Protein AF-A2EPH0-F1 (afdb_monomer)

Secondary structure (DSSP, 8-state):
--TTHHHHHHHHHHHHHHHTS-TT-TTTT--S---HHHHHHHHHHHHTT--SSSTT--SSSHHHHHHHHHHHHH-SHHHHHHHHSSS----TT-HHHHHHHHHHHHHHHHSS-HHHHHHHHHHHSS-S---SS-SSS-SSEEEEEEEEETTEEEEEEEETTSEEEEEEE-TTS-EEEEEEEE-SEEEEETTEEEEEETTTEEEEEEESSTHHHHHHHHTTTSPPPGGGGTT---SS--HHHHHHHHHHHT-TT-HHHHHHHHH--HHHHHHHHHHHHHHHHHTT-HHHHHHHHHHHHHHH-SSGGGTT-TTSHHHHHHHHHHHTTTHHHIIIIIHHHHHHHHTT----TT-TTT--HHHHHHHHHHHHHHHHHGGGGS-HHHHHHHHHHHHHHHHHH--HHHHHHHHHHHHIIIIIHHHHH-GGGT-TT---S-HHHHHHHHHHHHHHHTT--GGGT-GGGGGGHHHIIIIIHHHHHHHHHHHT--SS---PPPPPHHHHHHHHHHHHHHHHHTHHHHHHHHHHHHTSSS----HHHHHHHHHHHHTS--TTHHHHHHHHHHHHHH--S-----------S------PPPPS--------PPPPPPPP----------------------------------------------------------------------------------PPP-----------PPP---

Nearest PDB structures (foldseek):
  1wq1-assembly1_G  TM=8.172E-01  e=2.756E-06  Homo sapiens
  3bxj-assembly2_B  TM=7.446E-01  e=8.244E-06  Rattus norvegicus

Mean predicted aligned error: 14.38 Å

Foldseek 3Di:
DDPVVVVVLCVVVVVLVVVLDDPPPVVPPPPPDPDLVNLLVQLLVVLLVDDPVCLPVPPDGSVVSLLVVLLVQCADPQLVQQLQDPLGDGDPPRVVVVSVLVSLLVSCVVHPDNLSSLVSCLFRNADLPRDPLAQQFQQFFQAWFFWDDPPWIWIWTATNQQWIWIWTQDPVRDTDTPDIAHFPDWDADLAWIWTDGPPPDIDTTHGPPSVRSVVVVVSVVPRGRHLLRLQDDGPDDDVSVLVSLLSSCVRSSNLLVLLLCQLDDLVCLQVLLVLSQQSCLQVQRSVQSLLQLLLSLVVVDPDLLCRLPLSDSSVVNLLVVQLVPCLQVLVPAVVVLLVLQLVLADQPLVPLVRHDLVSLLVSLVLSLLSVLVSLVSRDLVQLQSLQSLLLLQCSNPLDLLSSQLNLLSSCLNRPLVCCLQCVCSSPVPDDGPHSVSSVSSSVVSSCLLSLHQPCVVPVSNNVNRVCSPPPPSVSSSVSSVSSNDRPDDDRRDRHDPVSSSVSSSVNSNSCNVSSVSSVVSSCCSNPNPDGRRRSSSSSVSSVSCVSDDSPPCVVVVVVVVVVVVVCPPDPPDNDPDPDDDDDDDDDDDDDPDDDDDDDDDDDDDDDDDDDPDDDDDDDDDDDDDDDDDDDDDDDDDDDDDDDDDDDDDDDDDDDDDDDDDDDDDDDDDDDDDDDDDDDDDDDDDDDDDDDDDDDDDDDDDDDDDDDDDD

pLDDT: mean 75.09, std 26.38, range [23.61, 98.5]

InterPro domains:
  IPR001936 Ras GTPase-activating domain [PS50018] (268-456)
  IPR008936 Rho GTPase activation protein [G3DSA:1.10.506.10] (246-520)
  IPR008936 Rho GTPase activation protein [G3DSA:1.10.506.10] (326-490)
  IPR008936 Rho GTPase activation protein [SSF48350] (245-535)

Solvent-accessible surface area (backbone atoms only — not comparable to full-atom values): 43606 Å² total; per-residue (Å²): 138,69,77,80,59,55,68,60,48,54,50,54,52,47,49,53,52,55,73,70,47,76,90,78,55,94,75,67,91,67,84,81,71,85,45,76,65,51,58,50,49,51,44,45,60,54,50,72,72,53,48,91,90,55,62,84,72,62,84,84,45,73,60,44,56,49,47,55,51,52,33,71,62,47,61,57,72,38,47,54,40,26,57,74,37,80,76,46,41,70,56,79,87,49,65,68,48,58,55,49,52,53,50,53,49,50,49,54,73,67,45,94,51,46,45,59,51,43,48,47,49,35,54,61,52,62,59,94,77,68,56,88,60,29,53,58,53,54,86,50,44,52,46,56,38,54,24,42,52,90,93,46,44,30,42,45,35,31,33,63,83,44,39,34,40,33,29,42,54,43,96,88,50,49,78,43,82,75,43,76,47,61,61,74,47,74,50,77,53,101,80,32,42,34,42,33,33,71,103,81,46,69,52,68,41,25,50,70,53,67,66,48,55,55,50,61,56,49,40,75,82,42,89,44,49,57,73,79,48,40,55,71,80,70,94,59,75,62,63,72,58,49,52,39,49,52,54,34,56,67,16,79,62,39,50,51,49,50,12,49,60,74,54,46,50,82,89,52,40,52,64,53,50,50,26,54,43,39,45,26,27,54,71,70,44,48,62,52,56,50,41,46,43,53,37,49,48,55,70,72,42,88,47,82,91,57,44,48,32,73,84,36,69,52,29,51,42,48,25,59,59,43,60,78,60,39,48,64,28,34,71,76,46,50,49,54,46,50,50,58,49,27,75,63,45,86,57,38,89,89,37,78,95,71,33,53,64,70,60,52,49,53,52,49,53,50,44,52,57,51,59,51,66,44,58,81,53,53,46,51,63,55,14,44,52,33,28,51,51,38,40,46,42,34,42,70,61,63,40,67,68,61,25,54,40,40,41,27,30,41,46,36,51,32,47,51,49,50,49,68,76,44,42,44,83,72,38,79,84,61,78,74,91,28,58,68,44,38,50,55,49,47,53,54,50,46,43,52,59,61,72,47,60,39,50,82,81,40,62,89,47,38,84,50,34,63,53,40,67,77,68,38,45,70,49,49,52,50,32,53,53,57,38,32,52,67,91,57,82,60,84,78,75,66,49,58,70,69,63,30,52,54,23,45,54,51,51,49,52,48,42,22,73,41,30,72,52,25,52,52,42,33,44,46,70,74,68,41,92,62,78,74,62,41,46,57,29,45,30,54,42,33,46,48,48,72,75,43,80,52,86,56,52,62,56,50,51,45,56,48,48,55,50,55,66,73,46,80,69,64,78,80,69,82,76,78,70,97,64,82,93,79,90,87,85,87,84,82,87,82,78,94,79,89,85,79,89,82,83,87,74,84,75,81,79,82,80,79,86,74,75,93,72,79,77,74,85,80,85,83,78,88,89,91,78,89,85,85,83,88,84,90,88,84,83,88,86,85,90,87,85,85,86,88,92,88,81,89,85,82,85,86,89,84,82,86,83,87,87,84,89,82,88,82,82,91,79,91,77,90,76,92,77,92,80,81,93,75,92,74,88,82,82,87,79,88,81,78,87,81,82,82,81,84,79,83,80,82,83,79,84,80,85,80,84,85,85,88,83,136

Structure (mmCIF, N/CA/C/O backbone):
data_AF-A2EPH0-F1
#
_entry.id   AF-A2EPH0-F1
#
loop_
_atom_site.group_PDB
_atom_site.id
_atom_site.type_symbol
_atom_site.label_atom_id
_atom_site.label_alt_id
_atom_site.label_comp_id
_atom_site.label_asym_id
_atom_site.label_entity_id
_atom_site.label_seq_id
_atom_site.pdbx_PDB_ins_code
_atom_site.Cartn_x
_atom_site.Cartn_y
_atom_site.Cartn_z
_atom_site.occupancy
_atom_site.B_iso_or_equiv
_atom_site.auth_seq_id
_atom_site.auth_comp_id
_atom_site.auth_asym_id
_atom_site.auth_atom_id
_atom_site.pdbx_PDB_model_num
ATOM 1 N N . MET A 1 1 ? -16.507 28.846 -19.555 1.00 32.34 1 MET A N 1
ATOM 2 C CA . MET A 1 1 ? -16.847 28.758 -18.117 1.00 32.34 1 MET A CA 1
ATOM 3 C C . MET A 1 1 ? -17.325 30.154 -17.734 1.00 32.34 1 MET A C 1
ATOM 5 O O . MET A 1 1 ? -16.530 31.074 -17.858 1.00 32.34 1 MET A O 1
ATOM 9 N N . ASN A 1 2 ? -18.631 30.311 -17.490 1.00 27.33 2 ASN A N 1
ATOM 10 C CA . ASN A 1 2 ? -19.396 31.562 -17.653 1.00 27.33 2 ASN A CA 1
ATOM 11 C C . ASN A 1 2 ? -19.192 32.601 -16.531 1.00 27.33 2 ASN A C 1
ATOM 13 O O . ASN A 1 2 ? -18.936 32.243 -15.381 1.00 27.33 2 ASN A O 1
ATOM 17 N N . GLU A 1 3 ? -19.358 33.880 -16.890 1.00 26.89 3 GLU A N 1
ATOM 18 C CA . GLU A 1 3 ? -19.164 35.089 -16.066 1.00 26.89 3 GLU A CA 1
ATOM 19 C C . GLU A 1 3 ? -20.144 35.230 -14.882 1.00 26.89 3 GLU A C 1
ATOM 21 O O . GLU A 1 3 ? -19.848 35.945 -13.930 1.00 26.89 3 GLU A O 1
ATOM 26 N N . GLU A 1 4 ? -21.245 34.476 -14.840 1.00 27.03 4 GLU A N 1
ATOM 27 C CA . GLU A 1 4 ? -22.175 34.477 -13.694 1.00 27.03 4 GLU A CA 1
ATOM 28 C C . GLU A 1 4 ? -21.598 33.818 -12.425 1.00 27.03 4 GLU A C 1
ATOM 30 O O . GLU A 1 4 ? -22.072 34.070 -11.321 1.00 27.03 4 GLU A O 1
ATOM 35 N N . ILE A 1 5 ? -20.505 33.050 -12.536 1.00 32.22 5 ILE A N 1
ATOM 36 C CA . ILE A 1 5 ? -19.789 32.480 -11.376 1.00 32.22 5 ILE A CA 1
ATOM 37 C C . ILE A 1 5 ? -18.956 33.557 -10.643 1.00 32.22 5 ILE A C 1
ATOM 39 O O . ILE A 1 5 ? -18.567 33.368 -9.491 1.00 32.22 5 ILE A O 1
ATOM 43 N N . PHE A 1 6 ? -18.680 34.709 -11.270 1.00 28.73 6 PHE A N 1
ATOM 44 C CA . PHE A 1 6 ? -17.789 35.734 -10.709 1.00 28.73 6 PHE A CA 1
ATOM 45 C C . PHE A 1 6 ? -18.428 36.590 -9.603 1.00 28.73 6 PHE A C 1
ATOM 47 O O . PHE A 1 6 ? -17.718 37.030 -8.695 1.00 28.73 6 PHE A O 1
ATOM 54 N N . VAL A 1 7 ? -19.749 36.799 -9.637 1.00 31.70 7 VAL A N 1
ATOM 55 C CA . VAL A 1 7 ? -20.460 37.642 -8.654 1.00 31.70 7 VAL A CA 1
ATOM 56 C C . VAL A 1 7 ? -20.578 36.934 -7.295 1.00 31.70 7 VAL A C 1
ATOM 58 O O . VAL A 1 7 ? -20.391 37.557 -6.252 1.00 31.70 7 VAL A O 1
ATOM 61 N N . ASP A 1 8 ? -20.723 35.608 -7.300 1.00 42.78 8 ASP A N 1
ATOM 62 C CA . ASP A 1 8 ? -20.782 34.776 -6.086 1.00 42.78 8 ASP A CA 1
ATOM 63 C C . ASP A 1 8 ? -19.384 34.474 -5.490 1.00 42.78 8 ASP A C 1
ATOM 65 O O . ASP A 1 8 ? -19.212 34.239 -4.290 1.00 42.78 8 ASP A O 1
ATOM 69 N N . PHE A 1 9 ? -18.339 34.548 -6.326 1.00 34.91 9 PHE A N 1
ATOM 70 C CA . PHE A 1 9 ? -16.933 34.327 -5.959 1.00 34.91 9 PHE A CA 1
ATOM 71 C C . PHE A 1 9 ? -16.382 35.436 -5.059 1.00 34.91 9 PHE A C 1
ATOM 73 O O . PHE A 1 9 ? -15.667 35.167 -4.090 1.00 34.91 9 PHE A O 1
ATOM 80 N N . SER A 1 10 ? -16.731 36.690 -5.367 1.00 37.41 10 SER A N 1
ATOM 81 C CA . SER A 1 10 ? -16.413 37.823 -4.504 1.00 37.41 10 SER A CA 1
ATOM 82 C C . SER A 1 10 ? -17.124 37.685 -3.172 1.00 37.41 10 SER A C 1
ATOM 84 O O . SER A 1 10 ? -16.510 38.015 -2.171 1.00 37.41 10 SER A O 1
ATOM 86 N N . HIS A 1 11 ? -18.381 37.235 -3.135 1.00 42.72 11 HIS A N 1
ATOM 87 C CA . HIS A 1 11 ? -19.132 37.214 -1.889 1.00 42.72 11 HIS A CA 1
ATOM 88 C C . HIS A 1 11 ? -18.584 36.163 -0.933 1.00 42.72 11 HIS A C 1
ATOM 90 O O . HIS A 1 11 ? -18.262 36.525 0.182 1.00 42.72 11 HIS A O 1
ATOM 96 N N . ILE A 1 12 ? -18.345 34.922 -1.367 1.00 42.84 12 ILE A N 1
ATOM 97 C CA . ILE A 1 12 ? -17.842 33.859 -0.480 1.00 42.84 12 ILE A CA 1
ATOM 98 C C . ILE A 1 12 ? -16.386 34.088 -0.073 1.00 42.84 12 ILE A C 1
ATOM 100 O O . ILE A 1 12 ? -16.050 33.844 1.078 1.00 42.84 12 ILE A O 1
ATOM 104 N N . ILE A 1 13 ? -15.514 34.580 -0.961 1.00 45.19 13 ILE A N 1
ATOM 105 C CA . ILE A 1 13 ? -14.145 34.947 -0.562 1.00 45.19 13 ILE A CA 1
ATOM 106 C C . ILE A 1 13 ? -14.172 36.164 0.356 1.00 45.19 13 ILE A C 1
ATOM 108 O O . ILE A 1 13 ? -13.431 36.176 1.323 1.00 45.19 13 ILE A O 1
ATOM 112 N N . ARG A 1 14 ? -15.034 37.156 0.115 1.00 45.06 14 ARG A N 1
ATOM 113 C CA . ARG A 1 14 ? -15.197 38.310 1.008 1.00 45.06 14 ARG A CA 1
ATOM 114 C C . ARG A 1 14 ? -15.826 37.900 2.335 1.00 45.06 14 ARG A C 1
ATOM 116 O O . ARG A 1 14 ? -15.357 38.394 3.333 1.00 45.06 14 ARG A O 1
ATOM 123 N N . THR A 1 15 ? -16.751 36.943 2.378 1.00 48.41 15 THR A N 1
ATOM 124 C CA . THR A 1 15 ? -17.327 36.364 3.604 1.00 48.41 15 THR A CA 1
ATOM 125 C C . THR A 1 15 ? -16.292 35.527 4.347 1.00 48.41 15 THR A C 1
ATOM 127 O O . THR A 1 15 ? -16.137 35.682 5.546 1.00 48.41 15 THR A O 1
ATOM 130 N N . VAL A 1 16 ? -15.510 34.699 3.649 1.00 48.88 16 VAL A N 1
ATOM 131 C CA . VAL A 1 16 ? -14.404 33.941 4.248 1.00 48.88 16 VAL A CA 1
ATOM 132 C C . VAL A 1 16 ? -13.315 34.891 4.749 1.00 48.88 16 VAL A C 1
ATOM 134 O O . VAL A 1 16 ? -12.814 34.676 5.836 1.00 48.88 16 VAL A O 1
ATOM 137 N N . LEU A 1 17 ? -12.977 35.957 4.017 1.00 46.94 17 LEU A N 1
ATOM 138 C CA . LEU A 1 17 ? -11.980 36.956 4.422 1.00 46.94 17 LEU A CA 1
ATOM 139 C C . LEU A 1 17 ? -12.491 37.932 5.497 1.00 46.94 17 LEU A C 1
ATOM 141 O O . LEU A 1 17 ? -11.694 38.355 6.324 1.00 46.94 17 LEU A O 1
ATOM 145 N N . GLN A 1 18 ? -13.785 38.266 5.513 1.00 48.66 18 GLN A N 1
ATOM 146 C CA . GLN A 1 18 ? -14.446 39.058 6.561 1.00 48.66 18 GLN A CA 1
ATOM 147 C C . GLN A 1 18 ? -14.585 38.250 7.855 1.00 48.66 18 GLN A C 1
ATOM 149 O O . GLN A 1 18 ? -14.434 38.812 8.925 1.00 48.66 18 GLN A O 1
ATOM 154 N N . GLU A 1 19 ? -14.797 36.933 7.771 1.00 45.56 19 GLU A N 1
ATOM 155 C CA . GLU A 1 19 ? -14.783 36.033 8.935 1.00 45.56 19 GLU A CA 1
ATOM 156 C C . GLU A 1 19 ? -13.361 35.688 9.426 1.00 45.56 19 GLU A C 1
ATOM 158 O O . GLU A 1 19 ? -13.211 35.175 10.531 1.00 45.56 19 GLU A O 1
ATOM 163 N N . LEU A 1 20 ? -12.317 35.924 8.617 1.00 39.75 20 LEU A N 1
ATOM 164 C CA . LEU A 1 20 ? -10.912 35.644 8.960 1.00 39.75 20 LEU A CA 1
ATOM 165 C C . LEU A 1 20 ? -10.211 36.806 9.686 1.00 39.75 20 LEU A C 1
ATOM 167 O O . LEU A 1 20 ? -9.101 36.621 10.172 1.00 39.75 20 LEU A O 1
ATOM 171 N N . LEU A 1 21 ? -10.821 37.990 9.773 1.00 40.22 21 LEU A N 1
ATOM 172 C CA . LEU A 1 21 ? -10.234 39.158 10.433 1.00 40.22 21 LEU A CA 1
ATOM 173 C C . LEU A 1 21 ? -11.161 39.613 11.570 1.00 40.22 21 LEU A C 1
ATOM 175 O O . LEU A 1 21 ? -12.325 39.898 11.301 1.00 40.22 21 LEU A O 1
ATOM 179 N N . PRO A 1 22 ? -10.700 39.666 12.835 1.00 38.72 22 PRO A N 1
ATOM 180 C CA . PRO A 1 22 ? -11.547 40.095 13.942 1.00 38.72 22 PRO A CA 1
ATOM 181 C C . PRO A 1 22 ? -12.000 41.548 13.740 1.00 38.72 22 PRO A C 1
ATOM 183 O O . PRO A 1 22 ? -11.182 42.418 13.449 1.00 38.72 22 PRO A O 1
ATOM 186 N N . GLU A 1 23 ? -13.289 41.817 13.964 1.00 42.94 23 GLU A N 1
ATOM 187 C CA . GLU A 1 23 ? -13.934 43.139 13.824 1.00 42.94 23 GLU A CA 1
ATOM 188 C C . GLU A 1 23 ? -13.336 44.247 14.724 1.00 42.94 23 GLU A C 1
ATOM 190 O O . GLU A 1 23 ? -13.685 45.415 14.577 1.00 42.94 23 GLU A O 1
ATOM 195 N N . ASN A 1 24 ? -12.394 43.916 15.615 1.00 37.44 24 ASN A N 1
ATOM 196 C CA . ASN A 1 24 ? -11.941 44.785 16.705 1.00 37.44 24 ASN A CA 1
ATOM 197 C C . ASN A 1 24 ? -10.558 45.436 16.519 1.00 37.44 24 ASN A C 1
ATOM 199 O O . ASN A 1 24 ? -10.000 45.945 17.489 1.00 37.44 24 ASN A O 1
ATOM 203 N N . SER A 1 25 ? -9.978 45.469 15.316 1.00 39.06 25 SER A N 1
ATOM 204 C CA . SER A 1 25 ? -8.936 46.473 15.052 1.00 39.06 25 SER A CA 1
ATOM 205 C C . SER A 1 25 ? -9.631 47.799 14.737 1.00 39.06 25 SER A C 1
ATOM 207 O O . SER A 1 25 ? -10.197 47.936 13.654 1.00 39.06 25 SER A O 1
ATOM 209 N N . GLU A 1 26 ? -9.599 48.758 15.667 1.00 36.59 26 GLU A N 1
ATOM 210 C CA . GLU A 1 26 ? -10.233 50.095 15.603 1.00 36.59 26 GLU A CA 1
ATOM 211 C C . GLU A 1 26 ? -9.767 51.005 14.435 1.00 36.59 26 GLU A C 1
ATOM 213 O O . GLU A 1 26 ? -10.020 52.205 14.427 1.00 36.59 26 GLU A O 1
ATOM 218 N N . GLU A 1 27 ? -9.155 50.447 13.389 1.00 36.66 27 GLU A N 1
ATOM 219 C CA . GLU A 1 27 ? -8.895 51.105 12.100 1.00 36.66 27 GLU A CA 1
ATOM 220 C C . GLU A 1 27 ? -9.909 50.693 11.007 1.00 36.66 27 GLU A C 1
ATOM 222 O O . GLU A 1 27 ? -9.676 50.870 9.811 1.00 36.66 27 GLU A O 1
ATOM 227 N N . SER A 1 28 ? -11.069 50.143 11.379 1.00 34.38 28 SER A N 1
ATOM 228 C CA . SER A 1 28 ? -12.048 49.563 10.449 1.00 34.38 28 SER A CA 1
ATOM 229 C C . SER A 1 28 ? -13.137 50.525 9.937 1.00 34.38 28 SER A C 1
ATOM 231 O O . SER A 1 28 ? -14.251 50.094 9.644 1.00 34.38 28 SER A O 1
ATOM 233 N N . GLN A 1 29 ? -12.824 51.810 9.724 1.00 33.44 29 GLN A N 1
ATOM 234 C CA . GLN A 1 29 ? -13.660 52.689 8.877 1.00 33.44 29 GLN A CA 1
ATOM 235 C C . GLN A 1 29 ? -13.212 52.760 7.406 1.00 33.44 29 GLN A C 1
ATOM 237 O O . GLN A 1 29 ? -13.828 53.476 6.623 1.00 33.44 29 GLN A O 1
ATOM 242 N N . ASP A 1 30 ? -12.240 51.937 6.994 1.00 37.91 30 ASP A N 1
ATOM 243 C CA . ASP A 1 30 ? -11.818 51.817 5.588 1.00 37.91 30 ASP A CA 1
ATOM 244 C C . ASP A 1 30 ? -11.739 50.348 5.105 1.00 37.91 30 ASP A C 1
ATOM 246 O O . ASP A 1 30 ? -10.886 49.954 4.306 1.00 37.91 30 ASP A O 1
ATOM 250 N N . VAL A 1 31 ? -12.644 49.477 5.583 1.00 33.97 31 VAL A N 1
ATOM 251 C CA . VAL A 1 31 ? -12.692 48.046 5.193 1.00 33.97 31 VAL A CA 1
ATOM 252 C C . VAL A 1 31 ? -13.413 47.857 3.853 1.00 33.97 31 VAL A C 1
ATOM 254 O O . VAL A 1 31 ? -14.380 47.112 3.698 1.00 33.97 31 VAL A O 1
ATOM 257 N N . GLY A 1 32 ? -12.900 48.543 2.839 1.00 39.78 32 GLY A N 1
ATOM 258 C CA . GLY A 1 32 ? -13.257 48.398 1.435 1.00 39.78 32 GLY A CA 1
ATOM 259 C C . GLY A 1 32 ? -12.073 47.923 0.593 1.00 39.78 32 GLY A C 1
ATOM 260 O O . GLY A 1 32 ? -11.878 48.461 -0.487 1.00 39.78 32 GLY A O 1
ATOM 261 N N . GLY A 1 33 ? -11.241 46.968 1.049 1.00 37.53 33 GLY A N 1
ATOM 262 C CA . GLY A 1 33 ? -9.955 46.776 0.351 1.00 37.53 33 GLY A CA 1
ATOM 263 C C . GLY A 1 33 ? -9.141 45.489 0.491 1.00 37.53 33 GLY A C 1
ATOM 264 O O . GLY A 1 33 ? -8.107 45.394 -0.171 1.00 37.53 33 GLY A O 1
ATOM 265 N N . LEU A 1 34 ? -9.538 44.460 1.249 1.00 41.16 34 LEU A N 1
ATOM 266 C CA . LEU A 1 34 ? -8.813 43.177 1.193 1.00 41.16 34 LEU A CA 1
ATOM 267 C C . LEU A 1 34 ? -9.270 42.349 -0.012 1.00 41.16 34 LEU A C 1
ATOM 269 O O . LEU A 1 34 ? -10.119 41.466 0.058 1.00 41.16 34 LEU A O 1
ATOM 273 N N . THR A 1 35 ? -8.694 42.670 -1.168 1.00 57.19 35 THR A N 1
ATOM 274 C CA . THR A 1 35 ? -8.862 41.883 -2.394 1.00 57.19 35 THR A CA 1
ATOM 275 C C . THR A 1 35 ? -8.276 40.472 -2.213 1.00 57.19 35 THR A C 1
ATOM 277 O O . THR A 1 35 ? -7.328 40.282 -1.450 1.00 57.19 35 THR A O 1
ATOM 280 N N . GLN A 1 36 ? -8.755 39.477 -2.976 1.00 54.34 36 GLN A N 1
ATOM 281 C CA . GLN A 1 36 ? -8.148 38.129 -3.058 1.00 54.34 36 GLN A CA 1
ATOM 282 C C . GLN A 1 36 ? -6.618 38.182 -3.263 1.00 54.34 36 GLN A C 1
ATOM 284 O O . GLN A 1 36 ? -5.885 37.293 -2.831 1.00 54.34 36 GLN A O 1
ATOM 289 N N . SER A 1 37 ? -6.133 39.241 -3.920 1.00 60.88 37 SER A N 1
ATOM 290 C CA . SER A 1 37 ? -4.713 39.517 -4.128 1.00 60.88 37 SER A CA 1
ATOM 291 C C . SER A 1 37 ? -3.972 39.779 -2.815 1.00 60.88 37 SER A C 1
ATOM 293 O O . SER A 1 37 ? -2.874 39.264 -2.638 1.00 60.88 37 SER A O 1
ATOM 295 N N . THR A 1 38 ? -4.565 40.522 -1.880 1.00 65.38 38 THR A N 1
ATOM 296 C CA . THR A 1 38 ? -3.953 40.872 -0.591 1.00 65.38 38 THR A CA 1
ATOM 297 C C . THR A 1 38 ? -3.844 39.653 0.323 1.00 65.38 38 THR A C 1
ATOM 299 O O . THR A 1 38 ? -2.746 39.342 0.771 1.00 65.38 38 THR A O 1
ATOM 302 N N . ALA A 1 39 ? -4.924 38.887 0.504 1.00 62.69 39 ALA A N 1
ATOM 303 C CA . ALA A 1 39 ? -4.902 37.673 1.329 1.00 62.69 39 ALA A CA 1
ATOM 304 C C . ALA A 1 39 ? -3.937 36.608 0.786 1.00 62.69 39 ALA A C 1
ATOM 306 O O . ALA A 1 39 ? -3.187 35.981 1.529 1.00 62.69 39 ALA A O 1
ATOM 307 N N . MET A 1 40 ? -3.895 36.444 -0.539 1.00 68.62 40 MET A N 1
ATOM 308 C CA . MET A 1 40 ? -2.931 35.551 -1.175 1.00 68.62 40 MET A CA 1
ATOM 309 C C . MET A 1 40 ? -1.494 36.060 -1.016 1.00 68.62 40 MET A C 1
ATOM 311 O O . MET A 1 40 ? -0.616 35.252 -0.757 1.00 68.62 40 MET A O 1
ATOM 315 N N . LYS A 1 41 ? -1.230 37.370 -1.134 1.00 73.94 41 LYS A N 1
ATOM 316 C CA . LYS A 1 41 ? 0.109 37.944 -0.886 1.00 73.94 41 LYS A CA 1
ATOM 317 C C . LYS A 1 41 ? 0.573 37.706 0.546 1.00 73.94 41 LYS A C 1
ATOM 319 O O . LYS A 1 41 ? 1.735 37.382 0.754 1.00 73.94 41 LYS A O 1
ATOM 324 N N . VAL A 1 42 ? -0.334 37.849 1.502 1.00 69.94 42 VAL A N 1
ATOM 325 C CA . VAL A 1 42 ? -0.090 37.596 2.920 1.00 69.94 42 VAL A CA 1
ATOM 326 C C . VAL A 1 42 ? 0.248 36.122 3.162 1.00 69.94 42 VAL A C 1
ATOM 328 O O . VAL A 1 42 ? 1.331 35.816 3.655 1.00 69.94 42 VAL A O 1
ATOM 331 N N . CYS A 1 43 ? -0.596 35.204 2.677 1.00 68.12 43 CYS A N 1
ATOM 332 C CA . CYS A 1 43 ? -0.333 33.765 2.763 1.00 68.12 43 CYS A CA 1
ATOM 333 C C . CYS A 1 43 ? 0.974 33.375 2.060 1.00 68.12 43 CYS A C 1
ATOM 335 O O . CYS A 1 43 ? 1.715 32.548 2.570 1.00 68.12 43 CYS A O 1
ATOM 337 N N . LEU A 1 44 ? 1.282 33.967 0.900 1.00 75.81 44 LEU A N 1
ATOM 338 C CA . LEU A 1 44 ? 2.537 33.722 0.185 1.00 75.81 44 LEU A CA 1
ATOM 339 C C . LEU A 1 44 ? 3.746 34.207 0.991 1.00 75.81 44 LEU A C 1
ATOM 341 O O . LEU A 1 44 ? 4.723 33.475 1.096 1.00 75.81 44 LEU A O 1
ATOM 345 N N . LYS A 1 45 ? 3.666 35.397 1.598 1.00 79.19 45 LYS A N 1
ATOM 346 C CA . LYS A 1 45 ? 4.738 35.969 2.424 1.00 79.19 45 LYS A CA 1
ATOM 347 C C . LYS A 1 45 ? 5.026 35.120 3.659 1.00 79.19 45 LYS A C 1
ATOM 349 O O . LYS A 1 45 ? 6.181 34.994 4.055 1.00 79.19 45 LYS A O 1
ATOM 354 N N . ASP A 1 46 ? 3.996 34.556 4.278 1.00 74.19 46 ASP A N 1
ATOM 355 C CA . ASP A 1 46 ? 4.181 33.625 5.389 1.00 74.19 46 ASP A CA 1
ATOM 356 C C . ASP A 1 46 ? 4.690 32.271 4.911 1.00 74.19 46 ASP A C 1
ATOM 358 O O . ASP A 1 46 ? 5.616 31.731 5.511 1.00 74.19 46 ASP A O 1
ATOM 362 N N . PHE A 1 47 ? 4.175 31.771 3.787 1.00 73.75 47 PHE A N 1
ATOM 363 C CA . PHE A 1 47 ? 4.623 30.510 3.208 1.00 73.75 47 PHE A CA 1
ATOM 364 C C . PHE A 1 47 ? 6.100 30.539 2.797 1.00 73.75 47 PHE A C 1
ATOM 366 O O . PHE A 1 47 ? 6.806 29.548 2.949 1.00 73.75 47 PHE A O 1
ATOM 373 N N . GLU A 1 48 ? 6.603 31.681 2.333 1.00 77.69 48 GLU A N 1
ATOM 374 C CA . GLU A 1 48 ? 8.022 31.879 2.012 1.00 77.69 48 GLU A CA 1
ATOM 375 C C . GLU A 1 48 ? 8.953 31.736 3.226 1.00 77.69 48 GLU A C 1
ATOM 377 O O . GLU A 1 48 ? 10.144 31.481 3.050 1.00 77.69 48 GLU A O 1
ATOM 382 N N . LYS A 1 49 ? 8.430 31.861 4.453 1.00 76.56 49 LYS A N 1
ATOM 383 C CA . LYS A 1 49 ? 9.186 31.642 5.698 1.00 76.56 49 LYS A CA 1
ATOM 384 C C . LYS A 1 49 ? 9.167 30.175 6.147 1.00 76.56 49 LYS A C 1
ATOM 386 O O . LYS A 1 49 ? 9.928 29.803 7.043 1.00 76.56 49 LYS A O 1
ATOM 391 N N . ILE A 1 50 ? 8.299 29.357 5.550 1.00 71.38 50 ILE A N 1
ATOM 392 C CA . ILE A 1 50 ? 8.151 27.937 5.860 1.00 71.38 50 ILE A CA 1
ATOM 393 C C . ILE A 1 50 ? 9.210 27.147 5.093 1.00 71.38 50 ILE A C 1
ATOM 395 O O . ILE A 1 50 ? 9.300 27.204 3.866 1.00 71.38 50 ILE A O 1
ATOM 399 N N . ASN A 1 51 ? 9.987 26.354 5.816 1.00 69.62 51 ASN A N 1
ATOM 400 C CA . ASN A 1 51 ? 10.824 25.300 5.267 1.00 69.62 51 ASN A CA 1
ATOM 401 C C . ASN A 1 51 ? 10.312 23.931 5.749 1.00 69.62 51 ASN A C 1
ATOM 403 O O . ASN A 1 51 ? 9.359 23.838 6.520 1.00 69.62 51 ASN A O 1
ATOM 407 N N . CYS A 1 52 ? 10.909 22.844 5.260 1.00 63.47 52 CYS A N 1
ATOM 408 C CA . CYS A 1 52 ? 10.463 21.500 5.633 1.00 63.47 52 CYS A CA 1
ATOM 409 C C . CYS A 1 52 ? 10.694 21.177 7.122 1.00 63.47 52 CYS A C 1
ATOM 411 O O . CYS A 1 52 ? 10.013 20.300 7.650 1.00 63.47 52 CYS A O 1
ATOM 413 N N . ASP A 1 53 ? 11.619 21.876 7.785 1.00 66.75 53 ASP A N 1
ATOM 414 C CA . ASP A 1 53 ? 12.044 21.596 9.159 1.00 66.75 53 ASP A CA 1
ATOM 415 C C . ASP A 1 53 ? 11.167 22.309 10.201 1.00 66.75 53 ASP A C 1
ATOM 417 O O . ASP A 1 53 ? 10.934 21.758 11.271 1.00 66.75 53 ASP A O 1
ATOM 421 N N . ASN A 1 54 ? 10.627 23.490 9.876 1.00 69.62 54 ASN A N 1
ATOM 422 C CA . ASN A 1 54 ? 9.754 24.298 10.744 1.00 69.62 54 ASN A CA 1
ATOM 423 C C . ASN A 1 54 ? 8.279 24.286 10.301 1.00 69.62 54 ASN A C 1
ATOM 425 O O . ASN A 1 54 ? 7.467 25.098 10.746 1.00 69.62 54 ASN A O 1
ATOM 429 N N . MET A 1 55 ? 7.929 23.364 9.399 1.00 68.00 55 MET A N 1
ATOM 430 C CA . MET A 1 55 ? 6.634 23.308 8.722 1.00 68.00 55 MET A CA 1
ATOM 431 C C . MET A 1 55 ? 5.444 23.240 9.692 1.00 68.00 55 MET A C 1
ATOM 433 O O . MET A 1 55 ? 4.354 23.703 9.354 1.00 68.00 55 MET A O 1
ATOM 437 N N . PHE A 1 56 ? 5.668 22.682 10.887 1.00 66.50 56 PHE A N 1
ATOM 438 C CA . PHE A 1 56 ? 4.675 22.430 11.937 1.00 66.50 56 PHE A CA 1
ATOM 439 C C . PHE A 1 56 ? 4.669 23.478 13.062 1.00 66.50 56 PHE A C 1
ATOM 441 O O . PHE A 1 56 ? 3.750 23.456 13.875 1.00 66.50 56 PHE A O 1
ATOM 448 N N . ASP A 1 57 ? 5.615 24.421 13.079 1.00 68.94 57 ASP A N 1
ATOM 449 C CA . ASP A 1 57 ? 5.847 25.336 14.215 1.00 68.94 57 ASP A CA 1
ATOM 450 C C . ASP A 1 57 ? 5.104 26.679 14.084 1.00 68.94 57 ASP A C 1
ATOM 452 O O . ASP A 1 57 ? 5.404 27.672 14.746 1.00 68.94 57 ASP A O 1
ATOM 456 N N . ILE A 1 58 ? 4.121 26.739 13.189 1.00 64.88 58 ILE A N 1
ATOM 457 C CA . ILE A 1 58 ? 3.414 27.969 12.840 1.00 64.88 58 ILE A CA 1
ATOM 458 C C . ILE A 1 58 ? 2.227 28.153 13.791 1.00 64.88 58 ILE A C 1
ATOM 460 O O . ILE A 1 58 ? 1.069 27.967 13.416 1.00 64.88 58 ILE A O 1
ATOM 464 N N . GLU A 1 59 ? 2.517 28.482 15.047 1.00 57.03 59 GLU A N 1
ATOM 465 C CA . GLU A 1 59 ? 1.494 28.554 16.098 1.00 57.03 59 GLU A CA 1
ATOM 466 C C . GLU A 1 59 ? 0.660 29.852 16.062 1.00 57.03 59 GLU A C 1
ATOM 468 O O . GLU A 1 59 ? -0.425 29.882 16.636 1.00 57.03 59 GLU A O 1
ATOM 473 N N . GLN A 1 60 ? 1.096 30.912 15.358 1.00 56.59 60 GLN A N 1
ATOM 474 C CA . GLN A 1 60 ? 0.402 32.217 15.336 1.00 56.59 60 GLN A CA 1
ATOM 475 C C . GLN A 1 60 ? 0.513 32.974 13.997 1.00 56.59 60 GLN A C 1
ATOM 477 O O . GLN A 1 60 ? 0.991 34.105 13.954 1.00 56.59 60 GLN A O 1
ATOM 482 N N . SER A 1 61 ? 0.088 32.377 12.881 1.00 67.56 61 SER A N 1
ATOM 483 C CA . SER A 1 61 ? 0.052 33.092 11.593 1.00 67.56 61 SER A CA 1
ATOM 484 C C . SER A 1 61 ? -1.297 32.997 10.887 1.00 67.56 61 SER A C 1
ATOM 486 O O . SER A 1 61 ? -2.095 32.091 11.139 1.00 67.56 61 SER A O 1
ATOM 488 N N . GLU A 1 62 ? -1.523 33.894 9.931 1.00 72.25 62 GLU A N 1
ATOM 489 C CA . GLU A 1 62 ? -2.679 33.877 9.024 1.00 72.25 62 GLU A CA 1
ATOM 490 C C . GLU A 1 62 ? -2.756 32.552 8.236 1.00 72.25 62 GLU A C 1
ATOM 492 O O . GLU A 1 62 ? -3.833 32.098 7.847 1.00 72.25 62 GLU A O 1
ATOM 497 N N . THR A 1 63 ? -1.623 31.855 8.089 1.00 71.44 63 THR A N 1
ATOM 498 C CA . THR A 1 63 ? -1.539 30.515 7.489 1.00 71.44 63 THR A CA 1
ATOM 499 C C . THR A 1 63 ? -2.217 29.443 8.354 1.00 71.44 63 THR A C 1
ATOM 501 O O . THR A 1 63 ? -2.814 28.508 7.815 1.00 71.44 63 THR A O 1
ATOM 504 N N . ARG A 1 64 ? -2.189 29.582 9.688 1.00 76.56 64 ARG A N 1
ATOM 505 C CA . ARG A 1 64 ? -2.892 28.681 10.618 1.00 76.56 64 ARG A CA 1
ATOM 506 C C . ARG A 1 64 ? -4.404 28.902 10.580 1.00 76.56 64 ARG A C 1
ATOM 508 O O . ARG A 1 64 ? -5.150 27.931 10.506 1.00 76.56 64 ARG A O 1
ATOM 515 N N . GLN A 1 65 ? -4.849 30.157 10.547 1.00 75.94 65 GLN A N 1
ATOM 516 C CA . GLN A 1 65 ? -6.274 30.489 10.412 1.00 75.94 65 GLN A CA 1
ATOM 517 C C . GLN A 1 65 ? -6.841 30.005 9.072 1.00 75.94 65 GLN A C 1
ATOM 519 O O . GLN A 1 65 ? -7.919 29.409 9.021 1.00 75.94 65 GLN A O 1
ATOM 524 N N . LEU A 1 66 ? -6.079 30.186 7.985 1.00 74.69 66 LEU A N 1
ATOM 525 C CA . LEU A 1 66 ? -6.413 29.613 6.685 1.00 74.69 66 LEU A CA 1
ATOM 526 C C . LEU A 1 66 ? -6.584 28.095 6.800 1.00 74.69 66 LEU A C 1
ATOM 528 O O . LEU A 1 66 ? -7.603 27.575 6.355 1.00 74.69 66 LEU A O 1
ATOM 532 N N . LEU A 1 67 ? -5.622 27.395 7.405 1.00 79.94 67 LEU A N 1
ATOM 533 C CA . LEU A 1 67 ? -5.667 25.945 7.580 1.00 79.94 67 LEU A CA 1
ATOM 534 C C . LEU A 1 67 ? -6.914 25.482 8.346 1.00 79.94 67 LEU A C 1
ATOM 536 O O . LEU A 1 67 ? -7.592 24.563 7.892 1.00 79.94 67 LEU A O 1
ATOM 540 N N . GLU A 1 68 ? -7.240 26.121 9.467 1.00 81.62 68 GLU A N 1
ATOM 541 C CA . GLU A 1 68 ? -8.425 25.792 10.272 1.00 81.62 68 GLU A CA 1
ATOM 542 C C . GLU A 1 68 ? -9.717 26.007 9.480 1.00 81.62 68 GLU A C 1
ATOM 544 O O . GLU A 1 68 ? -10.631 25.176 9.508 1.00 81.62 68 GLU A O 1
ATOM 549 N N . LYS A 1 69 ? -9.774 27.069 8.671 1.00 76.50 69 LYS A N 1
ATOM 550 C CA . LYS A 1 69 ? -10.911 27.300 7.780 1.00 76.50 69 LYS A CA 1
ATOM 551 C C . LYS A 1 69 ? -10.985 26.250 6.676 1.00 76.50 69 LYS A C 1
ATOM 553 O O . LYS A 1 69 ? -12.068 25.733 6.402 1.00 76.50 69 LYS A O 1
ATOM 558 N N . VAL A 1 70 ? -9.854 25.900 6.066 1.00 80.31 70 VAL A N 1
ATOM 559 C CA . VAL A 1 70 ? -9.771 24.839 5.055 1.00 80.31 70 VAL A CA 1
ATOM 560 C C . VAL A 1 70 ? -10.279 23.517 5.640 1.00 80.31 70 VAL A C 1
ATOM 562 O O . VAL A 1 70 ? -11.127 22.866 5.029 1.00 80.31 70 VAL A O 1
ATOM 565 N N . GLN A 1 71 ? -9.834 23.166 6.847 1.00 85.19 71 GLN A N 1
ATOM 566 C CA . GLN A 1 71 ? -10.305 22.003 7.596 1.00 85.19 71 GLN A CA 1
ATOM 567 C C . GLN A 1 71 ? -11.821 22.050 7.798 1.00 85.19 71 GLN A C 1
ATOM 569 O O . GLN A 1 71 ? -12.508 21.104 7.421 1.00 85.19 71 GLN A O 1
ATOM 574 N N . SER A 1 72 ? -12.369 23.172 8.274 1.00 83.19 72 SER A N 1
ATOM 575 C CA . SER A 1 72 ? -13.818 23.318 8.492 1.00 83.19 72 SER A CA 1
ATOM 576 C C . SER A 1 72 ? -14.664 23.111 7.226 1.00 83.19 72 SER A C 1
ATOM 578 O O . SER A 1 72 ? -15.807 22.670 7.309 1.00 83.19 72 SER A O 1
ATOM 580 N N . VAL A 1 73 ? -14.107 23.405 6.044 1.00 82.19 73 VAL A N 1
ATOM 581 C CA . VAL A 1 73 ? -14.791 23.265 4.749 1.00 82.19 73 VAL A CA 1
ATOM 582 C C . VAL A 1 73 ? -14.669 21.847 4.182 1.00 82.19 73 VAL A C 1
ATOM 584 O O . VAL A 1 73 ? -15.564 21.408 3.456 1.00 82.19 73 VAL A O 1
ATOM 587 N N . LEU A 1 74 ? -13.575 21.140 4.480 1.00 80.00 74 LEU A N 1
ATOM 588 C CA . LEU A 1 74 ? -13.296 19.819 3.915 1.00 80.00 74 LEU A CA 1
ATOM 589 C C . LEU A 1 74 ? -13.953 18.664 4.676 1.00 80.00 74 LEU A C 1
ATOM 591 O O . LEU A 1 74 ? -14.209 17.647 4.039 1.00 80.00 74 LEU A O 1
ATOM 595 N N . LEU A 1 75 ? -14.237 18.798 5.975 1.00 77.12 75 LEU A N 1
ATOM 596 C CA . LEU A 1 75 ? -14.766 17.715 6.822 1.00 77.12 75 LEU A CA 1
ATOM 597 C C . LEU A 1 75 ? -16.128 17.154 6.351 1.00 77.12 75 LEU A C 1
ATOM 599 O O . LEU A 1 75 ? -16.952 17.859 5.767 1.00 77.12 75 LEU A O 1
ATOM 603 N N . GLY A 1 76 ? -16.360 15.860 6.616 1.00 77.31 76 GLY A N 1
ATOM 604 C CA . GLY A 1 76 ? -17.621 15.156 6.336 1.00 77.31 76 GLY A CA 1
ATOM 605 C C . GLY A 1 76 ? -17.616 14.284 5.068 1.00 77.31 76 GLY A C 1
ATOM 606 O O . GLY A 1 76 ? -16.611 13.656 4.727 1.00 77.31 76 GLY A O 1
ATOM 607 N N . GLU A 1 77 ? -18.757 14.225 4.362 1.00 78.44 77 GLU A N 1
ATOM 608 C CA . GLU A 1 77 ? -18.973 13.350 3.187 1.00 78.44 77 GLU A CA 1
ATOM 609 C C . GLU A 1 77 ? -17.907 13.527 2.091 1.00 78.44 77 GLU A C 1
ATOM 611 O O . GLU A 1 77 ? -17.498 12.558 1.451 1.00 78.44 77 GLU A O 1
ATOM 616 N N . SER A 1 78 ? -17.422 14.756 1.899 1.00 79.62 78 SER A N 1
ATOM 617 C CA . SER A 1 78 ? -16.444 15.103 0.861 1.00 79.62 78 SER A CA 1
ATOM 618 C C . SER A 1 78 ? -15.099 14.395 1.033 1.00 79.62 78 SER A C 1
ATOM 620 O O . SER A 1 78 ? -14.439 14.089 0.039 1.00 79.62 78 SER A O 1
ATOM 622 N N . ILE A 1 79 ? -14.689 14.107 2.273 1.00 84.31 79 ILE A N 1
ATOM 623 C CA . ILE A 1 79 ? -13.441 13.374 2.533 1.00 84.31 79 ILE A CA 1
ATOM 624 C C . ILE A 1 79 ? -13.623 11.893 2.217 1.00 84.31 79 ILE A C 1
ATOM 626 O O . ILE A 1 79 ? -12.751 11.274 1.612 1.00 84.31 79 ILE A O 1
ATOM 630 N N . THR A 1 80 ? -14.788 11.334 2.548 1.00 87.75 80 THR A N 1
ATOM 631 C CA . THR A 1 80 ? -15.087 9.931 2.238 1.00 87.75 80 THR A CA 1
ATOM 632 C C . THR A 1 80 ? -15.024 9.688 0.731 1.00 87.75 80 THR A C 1
ATOM 634 O O . THR A 1 80 ? -14.376 8.734 0.304 1.00 87.75 80 THR A O 1
ATOM 637 N N . THR A 1 81 ? -15.594 10.580 -0.091 1.00 88.75 81 THR A N 1
ATOM 638 C CA . THR A 1 81 ? -15.494 10.473 -1.560 1.00 88.75 81 THR A CA 1
ATOM 639 C C . THR A 1 81 ? -14.059 10.576 -2.076 1.00 88.75 81 THR A C 1
ATOM 641 O O . THR A 1 81 ? -13.740 9.982 -3.100 1.00 88.75 81 THR A O 1
ATOM 644 N N . LEU A 1 82 ? -13.186 11.294 -1.365 1.00 89.38 82 LEU A N 1
ATOM 645 C CA . LEU A 1 82 ? -11.791 11.467 -1.761 1.00 89.38 82 LEU A CA 1
ATOM 646 C C . LEU A 1 82 ? -10.943 10.211 -1.515 1.00 89.38 82 LEU A C 1
ATOM 648 O O . LEU A 1 82 ? -10.002 9.957 -2.262 1.00 89.38 82 LEU A O 1
ATOM 652 N N . VAL A 1 83 ? -11.263 9.436 -0.476 1.00 90.19 83 VAL A N 1
ATOM 653 C CA . VAL A 1 83 ? -10.563 8.176 -0.157 1.00 90.19 83 VAL A CA 1
ATOM 654 C C . VAL A 1 83 ? -11.140 6.986 -0.915 1.00 90.19 83 VAL A C 1
ATOM 656 O O . VAL A 1 83 ? -10.410 6.073 -1.273 1.00 90.19 83 VAL A O 1
ATOM 659 N N . THR A 1 84 ? -12.450 6.977 -1.155 1.00 90.12 84 THR A N 1
ATOM 660 C CA . THR A 1 84 ? -13.142 5.798 -1.706 1.00 90.12 84 THR A CA 1
ATOM 661 C C . THR A 1 84 ? -13.195 5.753 -3.230 1.00 90.12 84 THR A C 1
ATOM 663 O O . THR A 1 84 ? -13.519 4.706 -3.782 1.00 90.12 84 THR A O 1
ATOM 666 N N . ASN A 1 85 ? -12.868 6.852 -3.918 1.00 90.44 85 ASN A N 1
ATOM 667 C CA . ASN A 1 85 ? -12.902 6.923 -5.377 1.00 90.44 85 ASN A CA 1
ATOM 668 C C . ASN A 1 85 ? -11.502 7.101 -5.962 1.00 90.44 85 ASN A C 1
ATOM 670 O O . ASN A 1 85 ? -10.688 7.854 -5.425 1.00 90.44 85 ASN A O 1
ATOM 674 N N . TRP A 1 86 ? -11.262 6.482 -7.116 1.00 89.75 86 TRP A N 1
ATOM 675 C CA . TRP A 1 86 ? -10.116 6.784 -7.967 1.00 89.75 86 TRP A CA 1
ATOM 676 C C . TRP A 1 86 ? -10.559 7.157 -9.386 1.00 89.75 86 TRP A C 1
ATOM 678 O O . TRP A 1 86 ? -11.400 6.456 -9.938 1.00 89.75 86 TRP A O 1
ATOM 688 N N . PRO A 1 87 ? -9.986 8.188 -10.030 1.00 89.12 87 PRO A N 1
ATOM 689 C CA . PRO A 1 87 ? -9.104 9.186 -9.428 1.00 89.12 87 PRO A CA 1
ATOM 690 C C . PRO A 1 87 ? -9.789 9.879 -8.237 1.00 89.12 87 PRO A C 1
ATOM 692 O O . PRO A 1 87 ? -11.022 9.876 -8.165 1.00 89.12 87 PRO A O 1
ATOM 695 N N . PRO A 1 88 ? -9.025 10.452 -7.290 1.00 89.94 88 PRO A N 1
ATOM 696 C CA . PRO A 1 88 ? -9.610 11.133 -6.146 1.00 89.94 88 PRO A CA 1
ATOM 697 C C . PRO A 1 88 ? -10.588 12.213 -6.610 1.00 89.94 88 PRO A C 1
ATOM 699 O O . PRO A 1 88 ? -10.249 13.054 -7.444 1.00 89.94 88 PRO A O 1
ATOM 702 N N . THR A 1 89 ? -11.810 12.192 -6.083 1.00 87.94 89 THR A N 1
ATOM 703 C CA . THR A 1 89 ? -12.856 13.164 -6.427 1.00 87.94 89 THR A CA 1
ATOM 704 C C . THR A 1 89 ? -13.409 13.832 -5.181 1.00 87.94 89 THR A C 1
ATOM 706 O O . THR A 1 89 ? -13.408 13.273 -4.086 1.00 87.94 89 THR A O 1
ATOM 709 N N . ILE A 1 90 ? -13.900 15.056 -5.356 1.00 83.12 90 ILE A N 1
ATOM 710 C CA . ILE A 1 90 ? -14.589 15.797 -4.305 1.00 83.12 90 ILE A CA 1
ATOM 711 C C . ILE A 1 90 ? -16.052 15.949 -4.694 1.00 83.12 90 ILE A C 1
ATOM 713 O O . ILE A 1 90 ? -16.371 16.334 -5.822 1.00 83.12 90 ILE A O 1
ATOM 717 N N . SER A 1 91 ? -16.932 15.676 -3.733 1.00 82.56 91 SER A N 1
ATOM 718 C CA . SER A 1 91 ? -18.372 15.877 -3.865 1.00 82.56 91 SER A CA 1
ATOM 719 C C . SER A 1 91 ? -18.713 17.301 -4.320 1.00 82.56 91 SER A C 1
ATOM 721 O O . SER A 1 91 ? -18.300 18.294 -3.718 1.00 82.56 91 SER A O 1
ATOM 723 N N . SER A 1 92 ? -19.524 17.412 -5.373 1.00 78.44 92 SER A N 1
ATOM 724 C CA . SER A 1 92 ? -19.991 18.697 -5.904 1.00 78.44 92 SER A CA 1
ATOM 725 C C . SER A 1 92 ? -21.033 19.383 -5.015 1.00 78.44 92 SER A C 1
ATOM 727 O O . SER A 1 92 ? -21.342 20.548 -5.270 1.00 78.44 92 SER A O 1
ATOM 729 N N . LYS A 1 93 ? -21.542 18.688 -3.984 1.00 82.31 93 LYS A N 1
ATOM 730 C CA . LYS A 1 93 ? -22.580 19.183 -3.068 1.00 82.31 93 LYS A CA 1
ATOM 731 C C . LYS A 1 93 ? -22.143 20.434 -2.300 1.00 82.31 93 LYS A C 1
ATOM 733 O O . LYS A 1 93 ? -22.971 21.289 -2.016 1.00 82.31 93 LYS A O 1
ATOM 738 N N . ASN A 1 94 ? -20.852 20.564 -1.983 1.00 80.69 94 ASN A N 1
ATOM 739 C CA . ASN A 1 94 ? -20.323 21.721 -1.262 1.00 80.69 94 ASN A CA 1
ATOM 740 C C . ASN A 1 94 ? -19.594 22.678 -2.221 1.00 80.69 94 ASN A C 1
ATOM 742 O O . ASN A 1 94 ? -18.428 22.475 -2.574 1.00 80.69 94 ASN A O 1
ATOM 746 N N . SER A 1 95 ? -20.277 23.754 -2.628 1.00 80.81 95 SER A N 1
ATOM 747 C CA . SER A 1 95 ? -19.723 24.782 -3.522 1.00 80.81 95 SER A CA 1
ATOM 748 C C . SER A 1 95 ? -18.478 25.468 -2.947 1.00 80.81 95 SER A C 1
ATOM 750 O O . SER A 1 95 ? -17.569 25.803 -3.711 1.00 80.81 95 SER A O 1
ATOM 752 N N . LYS A 1 96 ? -18.366 25.591 -1.614 1.00 83.69 96 LYS A N 1
ATOM 753 C CA . LYS A 1 96 ? -17.202 26.195 -0.939 1.00 83.69 96 LYS A CA 1
ATOM 754 C C . LYS A 1 96 ? -15.912 25.426 -1.221 1.00 83.69 96 LYS A C 1
ATOM 756 O O . LYS A 1 96 ? -14.864 26.050 -1.386 1.00 83.69 96 LYS A O 1
ATOM 761 N N . ILE A 1 97 ? -15.978 24.097 -1.358 1.00 82.56 97 ILE A N 1
ATOM 762 C CA . ILE A 1 97 ? -14.783 23.286 -1.634 1.00 82.56 97 ILE A CA 1
ATOM 763 C C . ILE A 1 97 ? -14.214 23.602 -3.020 1.00 82.56 97 ILE A C 1
ATOM 765 O O . ILE A 1 97 ? -12.999 23.689 -3.176 1.00 82.56 97 ILE A O 1
ATOM 769 N N . LYS A 1 98 ? -15.059 23.852 -4.027 1.00 80.44 98 LYS A N 1
ATOM 770 C CA . LYS A 1 98 ? -14.580 24.228 -5.369 1.00 80.44 98 LYS A CA 1
ATOM 771 C C . LYS A 1 98 ? -13.761 25.518 -5.319 1.00 80.44 98 LYS A C 1
ATOM 773 O O . LYS A 1 98 ? -12.677 25.581 -5.896 1.00 80.44 98 LYS A O 1
ATOM 778 N N . TYR A 1 99 ? -14.248 26.526 -4.598 1.00 80.75 99 TYR A N 1
ATOM 779 C CA . TYR A 1 99 ? -13.548 27.803 -4.442 1.00 80.75 99 TYR A CA 1
ATOM 780 C C . TYR A 1 99 ? -12.240 27.655 -3.672 1.00 80.75 99 TYR A C 1
ATOM 782 O O . TYR A 1 99 ? -11.217 28.208 -4.079 1.00 80.75 99 TYR A O 1
ATOM 790 N N . LEU A 1 100 ? -12.255 26.847 -2.615 1.00 82.75 100 LEU A N 1
ATOM 791 C CA . LEU A 1 100 ? -11.066 26.487 -1.858 1.00 82.75 100 LEU A CA 1
ATOM 792 C C . LEU A 1 100 ? -10.011 25.804 -2.745 1.00 82.75 100 LEU A C 1
ATOM 794 O O . LEU A 1 100 ? -8.859 26.227 -2.753 1.00 82.75 100 LEU A O 1
ATOM 798 N N . LEU A 1 101 ? -10.389 24.799 -3.537 1.00 82.00 101 LEU A N 1
ATOM 799 C CA . LEU A 1 101 ? -9.467 24.130 -4.462 1.00 82.00 101 LEU A CA 1
ATOM 800 C C . LEU A 1 101 ? -8.879 25.109 -5.479 1.00 82.00 101 LEU A C 1
ATOM 802 O O . LEU A 1 101 ? -7.682 25.058 -5.744 1.00 82.00 101 LEU A O 1
ATOM 806 N N . VAL A 1 102 ? -9.686 26.028 -6.022 1.00 82.19 102 VAL A N 1
ATOM 807 C CA . VAL A 1 102 ? -9.202 27.078 -6.934 1.00 82.19 102 VAL A CA 1
ATOM 808 C C . VAL A 1 102 ? -8.215 28.006 -6.230 1.00 82.19 102 VAL A C 1
ATOM 810 O O . VAL A 1 102 ? -7.206 28.380 -6.827 1.00 82.19 102 VAL A O 1
ATOM 813 N N . PHE A 1 103 ? -8.473 28.376 -4.975 1.00 83.25 103 PHE A N 1
ATOM 814 C CA . PHE A 1 103 ? -7.554 29.182 -4.178 1.00 83.25 103 PHE A CA 1
ATOM 815 C C . PHE A 1 103 ? -6.227 28.449 -3.950 1.00 83.25 103 PHE A C 1
ATOM 817 O O . PHE A 1 103 ? -5.183 28.969 -4.340 1.00 83.25 103 PHE A O 1
ATOM 824 N N . LEU A 1 104 ? -6.259 27.218 -3.433 1.00 84.94 104 LEU A N 1
ATOM 825 C CA . LEU A 1 104 ? -5.060 26.399 -3.213 1.00 84.94 104 LEU A CA 1
ATOM 826 C C . LEU A 1 104 ? -4.294 26.171 -4.522 1.00 84.94 104 LEU A C 1
ATOM 828 O O . LEU A 1 104 ? -3.070 26.290 -4.557 1.00 84.94 104 LEU A O 1
ATOM 832 N N . ALA A 1 105 ? -5.012 25.941 -5.624 1.00 83.88 105 ALA A N 1
ATOM 833 C CA . ALA A 1 105 ? -4.427 25.793 -6.949 1.00 83.88 105 ALA A CA 1
ATOM 834 C C . ALA A 1 105 ? -3.875 27.105 -7.536 1.00 83.88 105 ALA A C 1
ATOM 836 O O . ALA A 1 105 ? -3.055 27.084 -8.449 1.00 83.88 105 ALA A O 1
ATOM 837 N N . ARG A 1 106 ? -4.289 28.279 -7.063 1.00 83.00 106 ARG A N 1
ATOM 838 C CA . ARG A 1 106 ? -3.645 29.549 -7.435 1.00 83.00 106 ARG A CA 1
ATOM 839 C C . ARG A 1 106 ? -2.416 29.803 -6.575 1.00 83.00 106 ARG A C 1
ATOM 841 O O . ARG A 1 106 ? -1.397 30.230 -7.113 1.00 83.00 106 ARG A O 1
ATOM 848 N N . THR A 1 107 ? -2.489 29.491 -5.285 1.00 82.81 107 THR A N 1
ATOM 849 C CA . THR A 1 107 ? -1.369 29.628 -4.350 1.00 82.81 107 THR A CA 1
ATOM 850 C C . THR A 1 107 ? -0.211 28.728 -4.760 1.00 82.81 107 THR A C 1
ATOM 852 O O . THR A 1 107 ? 0.892 29.227 -4.968 1.00 82.81 107 THR A O 1
ATOM 855 N N . LEU A 1 108 ? -0.464 27.446 -5.038 1.00 83.69 108 LEU A N 1
ATOM 856 C CA . LEU A 1 108 ? 0.569 26.516 -5.503 1.00 83.69 108 LEU A CA 1
ATOM 857 C C . LEU A 1 108 ? 1.211 26.947 -6.848 1.00 83.69 108 LEU A C 1
ATOM 859 O O . LEU A 1 108 ? 2.348 26.573 -7.115 1.00 83.69 108 LEU A O 1
ATOM 863 N N . LYS A 1 109 ? 0.554 27.784 -7.679 1.00 82.94 109 LYS A N 1
ATOM 864 C CA . LYS A 1 109 ? 1.167 28.349 -8.912 1.00 82.94 109 LYS A CA 1
ATOM 865 C C . LYS A 1 109 ? 2.113 29.512 -8.629 1.00 82.94 109 LYS A C 1
ATOM 867 O O . LYS A 1 109 ? 2.910 29.855 -9.496 1.00 82.94 109 LYS A O 1
ATOM 872 N N . LYS A 1 110 ? 1.962 30.162 -7.476 1.00 84.12 110 LYS A N 1
ATOM 873 C CA . LYS A 1 110 ? 2.641 31.416 -7.134 1.00 84.12 110 LYS A CA 1
ATOM 874 C C . LYS A 1 110 ? 3.718 31.259 -6.068 1.00 84.12 110 LYS A C 1
ATOM 876 O O . LYS A 1 110 ? 4.590 32.114 -5.998 1.00 84.12 110 LYS A O 1
ATOM 881 N N . VAL A 1 111 ? 3.664 30.202 -5.259 1.00 84.69 111 VAL A N 1
ATOM 882 C CA . VAL A 1 111 ? 4.715 29.890 -4.281 1.00 84.69 111 VAL A CA 1
ATOM 883 C C . VAL A 1 111 ? 6.057 29.644 -4.968 1.00 84.69 111 VAL A C 1
ATOM 885 O O . VAL A 1 111 ? 6.128 29.019 -6.028 1.00 84.69 111 VAL A O 1
ATOM 888 N N . SER A 1 112 ? 7.132 30.091 -4.322 1.00 85.69 112 SER A N 1
ATOM 889 C CA . SER A 1 112 ? 8.511 29.886 -4.776 1.00 85.69 112 SER A CA 1
ATOM 890 C C . SER A 1 112 ? 8.921 28.407 -4.772 1.00 85.69 112 SER A C 1
ATOM 892 O O . SER A 1 112 ? 9.625 27.959 -5.677 1.00 85.69 112 SER A O 1
ATOM 894 N N . SER A 1 113 ? 8.434 27.633 -3.793 1.00 84.62 113 SER A N 1
ATOM 895 C CA . SER A 1 113 ? 8.646 26.184 -3.683 1.00 84.62 113 SER A CA 1
ATOM 896 C C . SER A 1 113 ? 7.317 25.410 -3.706 1.00 84.62 113 SER A C 1
ATOM 898 O O . SER A 1 113 ? 6.732 25.132 -2.654 1.00 84.62 113 SER A O 1
ATOM 900 N N . PRO A 1 114 ? 6.834 25.002 -4.897 1.00 85.00 114 PRO A N 1
ATOM 901 C CA . PRO A 1 114 ? 5.628 24.185 -5.034 1.00 85.00 114 PRO A CA 1
ATOM 902 C C . PRO A 1 114 ? 5.687 22.861 -4.263 1.00 85.00 114 PRO A C 1
ATOM 904 O O . PRO A 1 114 ? 4.683 22.410 -3.719 1.00 85.00 114 PRO A O 1
ATOM 907 N N . THR A 1 115 ? 6.867 22.240 -4.184 1.00 84.44 115 THR A N 1
ATOM 908 C CA . THR A 1 115 ? 7.063 20.978 -3.455 1.00 84.44 115 THR A CA 1
ATOM 909 C C . THR A 1 115 ? 6.854 21.157 -1.956 1.00 84.44 115 THR A C 1
ATOM 911 O O . THR A 1 115 ? 6.136 20.368 -1.351 1.00 84.44 115 THR A O 1
ATOM 914 N N . THR A 1 116 ? 7.426 22.210 -1.362 1.00 83.62 116 THR A N 1
ATOM 915 C CA . THR A 1 116 ? 7.236 22.513 0.065 1.00 83.62 116 THR A CA 1
ATOM 916 C C . THR A 1 116 ? 5.767 22.808 0.359 1.00 83.62 116 THR A C 1
ATOM 918 O O . THR A 1 116 ? 5.237 22.323 1.350 1.00 83.62 116 THR A O 1
ATOM 921 N N . PHE A 1 117 ? 5.069 23.516 -0.536 1.00 84.44 117 PHE A N 1
ATOM 922 C CA . PHE A 1 117 ? 3.630 23.773 -0.402 1.00 84.44 117 PHE A CA 1
ATOM 923 C C . PHE A 1 117 ? 2.780 22.511 -0.454 1.00 84.44 117 PHE A C 1
ATOM 925 O O . PHE A 1 117 ? 1.912 22.324 0.397 1.00 84.44 117 PHE A O 1
ATOM 932 N N . LEU A 1 118 ? 3.049 21.616 -1.406 1.00 85.06 118 LEU A N 1
ATOM 933 C CA . LEU A 1 118 ? 2.372 20.323 -1.471 1.00 85.06 118 LEU A CA 1
ATOM 934 C C . LEU A 1 118 ? 2.620 19.497 -0.211 1.00 85.06 118 LEU A C 1
ATOM 936 O O . LEU A 1 118 ? 1.673 18.924 0.313 1.00 85.06 118 LEU A O 1
ATOM 940 N N . GLN A 1 119 ? 3.854 19.463 0.295 1.00 83.19 119 GLN A N 1
ATOM 941 C CA . GLN A 1 119 ? 4.191 18.745 1.526 1.00 83.19 119 GLN A CA 1
ATOM 942 C C . GLN A 1 119 ? 3.524 19.363 2.759 1.00 83.19 119 GLN A C 1
ATOM 944 O O . GLN A 1 119 ? 3.022 18.619 3.599 1.00 83.19 119 GLN A O 1
ATOM 949 N N . TRP A 1 120 ? 3.450 20.694 2.842 1.00 84.62 120 TRP A N 1
ATOM 950 C CA . TRP A 1 120 ? 2.762 21.403 3.923 1.00 84.62 120 TRP A CA 1
ATOM 951 C C . TRP A 1 120 ? 1.266 21.106 3.917 1.00 84.62 120 TRP A C 1
ATOM 953 O O . TRP A 1 120 ? 0.740 20.638 4.923 1.00 84.62 120 TRP A O 1
ATOM 963 N N . ILE A 1 121 ? 0.587 21.258 2.776 1.00 84.44 121 ILE A N 1
ATOM 964 C CA . ILE A 1 121 ? -0.829 20.881 2.664 1.00 84.44 121 ILE A CA 1
ATOM 965 C C . ILE A 1 121 ? -1.006 19.401 3.000 1.00 84.44 121 ILE A C 1
ATOM 967 O O . ILE A 1 121 ? -1.832 19.053 3.835 1.00 84.44 121 ILE A O 1
ATOM 971 N N . CYS A 1 122 ? -0.200 18.526 2.403 1.00 84.44 122 CYS A N 1
ATOM 972 C CA . CYS A 1 122 ? -0.267 17.088 2.642 1.00 84.44 122 CYS A CA 1
ATOM 973 C C . CYS A 1 122 ? -0.022 16.727 4.116 1.00 84.44 122 CYS A C 1
ATOM 975 O O . CYS A 1 122 ? -0.449 15.669 4.546 1.00 84.44 122 CYS A O 1
ATOM 977 N N . GLY A 1 123 ? 0.685 17.549 4.892 1.00 82.88 123 GLY A N 1
ATOM 978 C CA . GLY A 1 123 ? 0.968 17.269 6.299 1.00 82.88 123 GLY A CA 1
ATOM 979 C C . GLY A 1 123 ? -0.029 17.887 7.279 1.00 82.88 123 GLY A C 1
ATOM 980 O O . GLY A 1 123 ? -0.242 17.350 8.360 1.00 82.88 123 GLY A O 1
ATOM 981 N N . MET A 1 124 ? -0.630 19.019 6.924 1.00 83.00 124 MET A N 1
ATOM 982 C CA . MET A 1 124 ? -1.434 19.805 7.866 1.00 83.00 124 MET A CA 1
ATOM 983 C C . MET A 1 124 ? -2.927 19.689 7.641 1.00 83.00 124 MET A C 1
ATOM 985 O O . MET A 1 124 ? -3.712 19.942 8.553 1.00 83.00 124 MET A O 1
ATOM 989 N N . LEU A 1 125 ? -3.324 19.404 6.403 1.00 83.81 125 LEU A N 1
ATOM 990 C CA . LEU A 1 125 ? -4.684 19.645 5.956 1.00 83.81 125 LEU A CA 1
ATOM 991 C C . LEU A 1 125 ? -5.711 18.814 6.705 1.00 83.81 125 LEU A C 1
ATOM 993 O O . LEU A 1 125 ? -6.779 19.326 7.011 1.00 83.81 125 LEU A O 1
ATOM 997 N N . PHE A 1 126 ? -5.403 17.554 6.988 1.00 85.81 126 PHE A N 1
ATOM 998 C CA . PHE A 1 126 ? -6.337 16.672 7.662 1.00 85.81 126 PHE A CA 1
ATOM 999 C C . PHE A 1 126 ? -5.920 16.502 9.119 1.00 85.81 126 PHE A C 1
ATOM 1001 O O . PHE A 1 126 ? -4.749 16.229 9.395 1.00 85.81 126 PHE A O 1
ATOM 1008 N N . PRO A 1 127 ? -6.857 16.643 10.073 1.00 82.56 127 PRO A N 1
ATOM 1009 C CA . PRO A 1 127 ? -6.593 16.173 11.420 1.00 82.56 127 PRO A CA 1
ATOM 1010 C C . PRO A 1 127 ? -6.334 14.664 11.367 1.00 82.56 127 PRO A C 1
ATOM 1012 O O . PRO A 1 127 ? -6.857 13.964 10.499 1.00 82.56 127 PRO A O 1
ATOM 1015 N N . LYS A 1 128 ? -5.571 14.138 12.330 1.00 82.31 128 LYS A N 1
ATOM 1016 C CA . LYS A 1 128 ? -5.343 12.686 12.423 1.00 82.31 128 LYS A CA 1
ATOM 1017 C C . LYS A 1 128 ? -6.653 11.896 12.433 1.00 82.31 128 LYS A C 1
ATOM 1019 O O . LYS A 1 128 ? -6.793 10.886 11.757 1.00 82.31 128 LYS A O 1
ATOM 1024 N N . TYR A 1 129 ? -7.632 12.402 13.175 1.00 83.69 129 TYR A N 1
ATOM 1025 C CA . TYR A 1 129 ? -8.975 11.847 13.227 1.00 83.69 129 TYR A CA 1
ATOM 1026 C C . TYR A 1 129 ? -9.895 12.711 12.370 1.00 83.69 129 TYR A C 1
ATOM 1028 O O . TYR A 1 129 ? -10.391 13.741 12.818 1.00 83.69 129 TYR A O 1
ATOM 1036 N N . TRP A 1 130 ? -10.076 12.308 11.116 1.00 84.81 130 TRP A N 1
ATOM 1037 C CA . TRP A 1 130 ? -10.887 13.035 10.133 1.00 84.81 130 TRP A CA 1
ATOM 1038 C C . TRP A 1 130 ? -12.199 12.318 9.777 1.00 84.81 130 TRP A C 1
ATOM 1040 O O . TRP A 1 130 ? -13.032 12.881 9.072 1.00 84.81 130 TRP A O 1
ATOM 1050 N N . THR A 1 131 ? -12.390 11.084 10.253 1.00 85.25 131 THR A N 1
ATOM 1051 C CA . THR A 1 131 ? -13.563 10.243 9.980 1.00 85.25 131 THR A CA 1
ATOM 1052 C C . THR A 1 131 ? -14.070 9.571 11.251 1.00 85.25 131 THR A C 1
ATOM 1054 O O . THR A 1 131 ? -13.289 9.174 12.117 1.00 85.25 131 THR A O 1
ATOM 1057 N N . GLU A 1 132 ? -15.387 9.399 11.339 1.00 83.19 132 GLU A N 1
ATOM 1058 C CA . GLU A 1 132 ? -16.033 8.566 12.359 1.00 83.19 132 GLU A CA 1
ATOM 1059 C C . GLU A 1 132 ? -15.768 7.073 12.115 1.00 83.19 132 GLU A C 1
ATOM 1061 O O . GLU A 1 132 ? -15.679 6.292 13.058 1.00 83.19 132 GLU A O 1
ATOM 1066 N N . LYS A 1 133 ? -15.554 6.674 10.852 1.00 84.25 133 LYS A N 1
ATOM 1067 C CA . LYS A 1 133 ? -15.157 5.312 10.452 1.00 84.25 133 LYS A CA 1
ATOM 1068 C C . LYS A 1 133 ? -13.640 5.130 10.571 1.00 84.25 133 LYS A C 1
ATOM 1070 O O . LYS A 1 133 ? -12.958 4.862 9.578 1.00 84.25 133 LYS A O 1
ATOM 1075 N N . ASN A 1 134 ? -13.124 5.360 11.771 1.00 86.44 134 ASN A N 1
ATOM 1076 C CA . ASN A 1 134 ? -11.713 5.207 12.120 1.00 86.44 134 ASN A CA 1
ATOM 1077 C C . ASN A 1 134 ? -11.460 3.856 12.810 1.00 86.44 134 ASN A C 1
ATOM 1079 O O . ASN A 1 134 ? -12.388 3.215 13.301 1.00 86.44 134 ASN A O 1
ATOM 1083 N N . SER A 1 135 ? -10.204 3.417 12.868 1.00 89.25 135 SER A N 1
ATOM 1084 C CA . SER A 1 135 ? -9.843 2.144 13.503 1.00 89.25 135 SER A CA 1
ATOM 1085 C C . SER A 1 135 ? -9.701 2.230 15.030 1.00 89.25 135 SER A C 1
ATOM 1087 O O . SER A 1 135 ? -9.363 1.232 15.662 1.00 89.25 135 SER A O 1
ATOM 1089 N N . LYS A 1 136 ? -9.910 3.406 15.647 1.00 85.88 136 LYS A N 1
ATOM 1090 C CA . LYS A 1 136 ? -9.759 3.609 17.102 1.00 85.88 136 LYS A CA 1
ATOM 1091 C C . LYS A 1 136 ? -10.965 3.092 17.879 1.00 85.88 136 LYS A C 1
ATOM 1093 O O . LYS A 1 136 ? -10.795 2.588 18.986 1.00 85.88 136 LYS A O 1
ATOM 1098 N N . SER A 1 137 ? -12.156 3.200 17.303 1.00 82.12 137 SER A N 1
ATOM 1099 C CA . SER A 1 137 ? -13.401 2.710 17.892 1.00 82.12 137 SER A CA 1
ATOM 1100 C C . SER A 1 137 ? -14.043 1.682 16.972 1.00 82.12 137 SER A C 1
ATOM 1102 O O . SER A 1 137 ? -14.363 1.990 15.826 1.00 82.12 137 SER A O 1
ATOM 1104 N N . SER A 1 138 ? -14.281 0.469 17.477 1.00 86.31 138 SER A N 1
ATOM 1105 C CA . SER A 1 138 ? -15.149 -0.473 16.770 1.00 86.31 138 SER A CA 1
ATOM 1106 C C . SER A 1 138 ? -16.602 -0.042 16.955 1.00 86.31 138 SER A C 1
ATOM 1108 O O . SER A 1 138 ? -17.037 0.248 18.070 1.00 86.31 138 SER A O 1
ATOM 1110 N N . SER A 1 139 ? -17.366 -0.007 15.863 1.00 87.81 139 SER A N 1
ATOM 1111 C CA . SER A 1 139 ? -18.817 0.206 15.910 1.00 87.81 139 SER A CA 1
ATOM 1112 C C . SER A 1 139 ? -19.580 -1.037 16.375 1.00 87.81 139 SER A C 1
ATOM 1114 O O . SER A 1 139 ? -20.786 -0.962 16.602 1.00 87.81 139 SER A O 1
ATOM 1116 N N . ILE A 1 140 ? -18.895 -2.178 16.505 1.00 92.94 140 ILE A N 1
ATOM 1117 C CA . ILE A 1 140 ? -19.487 -3.478 16.835 1.00 92.94 140 ILE A CA 1
ATOM 1118 C C . ILE A 1 140 ? -19.082 -3.919 18.234 1.00 92.94 140 ILE A C 1
ATOM 1120 O O . ILE A 1 140 ? -19.934 -4.367 18.985 1.00 92.94 140 ILE A O 1
ATOM 1124 N N . LEU A 1 141 ? -17.805 -3.798 18.599 1.00 93.00 141 LEU A N 1
ATOM 1125 C CA . LEU A 1 141 ? -17.285 -4.309 19.867 1.00 93.00 141 LEU A CA 1
ATOM 1126 C C . LEU A 1 141 ? -16.802 -3.201 20.796 1.00 93.00 141 LEU A C 1
ATOM 1128 O O . LEU A 1 141 ? -16.124 -2.264 20.374 1.00 93.00 141 LEU A O 1
ATOM 1132 N N . ARG A 1 142 ? -17.093 -3.360 22.089 1.00 92.75 142 ARG A N 1
ATOM 1133 C CA . ARG A 1 142 ? -16.558 -2.514 23.163 1.00 92.75 142 ARG A CA 1
ATOM 1134 C C . ARG A 1 142 ? -15.424 -3.200 23.912 1.00 92.75 142 ARG A C 1
ATOM 1136 O O . ARG A 1 142 ? -14.384 -2.588 24.130 1.00 92.75 142 ARG A O 1
ATOM 1143 N N . CYS A 1 143 ? -15.611 -4.458 24.301 1.00 94.25 143 CYS A N 1
ATOM 1144 C CA . CYS A 1 143 ? -14.600 -5.237 25.016 1.00 94.25 143 CYS A CA 1
ATOM 1145 C C . CYS A 1 143 ? -14.571 -6.679 24.534 1.00 94.25 143 CYS A C 1
ATOM 1147 O O . CYS A 1 143 ? -15.593 -7.253 24.161 1.00 94.25 143 CYS A O 1
ATOM 1149 N N . VAL A 1 144 ? -13.390 -7.283 24.604 1.00 95.44 144 VAL A N 1
ATOM 1150 C CA . VAL A 1 144 ? -13.201 -8.709 24.355 1.00 95.44 144 VAL A CA 1
ATOM 1151 C C . VAL A 1 144 ? -12.076 -9.231 25.227 1.00 95.44 144 VAL A C 1
ATOM 1153 O O . VAL A 1 144 ? -11.081 -8.549 25.455 1.00 95.44 144 VAL A O 1
ATOM 1156 N N . SER A 1 145 ? -12.208 -10.432 25.768 1.00 96.38 145 SER A N 1
ATOM 1157 C CA . SER A 1 145 ? -11.115 -11.084 26.482 1.00 96.38 145 SER A CA 1
ATOM 1158 C C . SER A 1 145 ? -11.236 -12.589 26.414 1.00 96.38 145 SER A C 1
ATOM 1160 O O . SER A 1 145 ? -12.322 -13.141 26.591 1.00 96.38 145 SER A O 1
ATOM 1162 N N . LEU A 1 146 ? -10.094 -13.242 26.232 1.00 95.88 146 LEU A N 1
ATOM 1163 C CA . LEU A 1 146 ? -9.966 -14.653 26.536 1.00 95.88 146 LEU A CA 1
ATOM 1164 C C . LEU A 1 146 ? -9.889 -14.790 28.059 1.00 95.88 146 LEU A C 1
ATOM 1166 O O . LEU A 1 146 ? -9.164 -14.045 28.725 1.00 95.88 146 LEU A O 1
ATOM 1170 N N . CYS A 1 147 ? -10.666 -15.692 28.636 1.00 95.44 147 CYS A N 1
ATOM 1171 C CA . CYS A 1 147 ? -10.804 -15.813 30.080 1.00 95.44 147 CYS A CA 1
ATOM 1172 C C . CYS A 1 147 ? -10.853 -17.269 30.534 1.00 95.44 147 CYS A C 1
ATOM 1174 O O . CYS A 1 147 ? -11.152 -18.178 29.760 1.00 95.44 147 CYS A O 1
ATOM 1176 N N . GLN A 1 148 ? -10.512 -17.476 31.803 1.00 92.31 148 GLN A N 1
ATOM 1177 C CA . GLN A 1 148 ? -10.642 -18.754 32.487 1.00 92.31 148 GLN A CA 1
ATOM 1178 C C . GLN A 1 148 ? -11.783 -18.679 33.493 1.00 92.31 148 GLN A C 1
ATOM 1180 O O . GLN A 1 148 ? -11.860 -17.747 34.301 1.00 92.31 148 GLN A O 1
ATOM 1185 N N . ASP A 1 149 ? -12.632 -19.700 33.456 1.00 90.88 149 ASP A N 1
ATOM 1186 C CA . ASP A 1 149 ? -13.642 -19.966 34.472 1.00 90.88 149 ASP A CA 1
ATOM 1187 C C . ASP A 1 149 ? -13.612 -21.468 34.800 1.00 90.88 149 ASP A C 1
ATOM 1189 O O . ASP A 1 149 ? -13.880 -22.344 33.970 1.00 90.88 149 ASP A O 1
ATOM 1193 N N . GLY A 1 150 ? -13.135 -21.772 36.007 1.00 89.62 150 GLY A N 1
ATOM 1194 C CA . GLY A 1 150 ? -12.765 -23.124 36.409 1.00 89.62 150 GLY A CA 1
ATOM 1195 C C . GLY A 1 150 ? -11.622 -23.696 35.561 1.00 89.62 150 GLY A C 1
ATOM 1196 O O . GLY A 1 150 ? -10.524 -23.146 35.521 1.00 89.62 150 GLY A O 1
ATOM 1197 N N . LYS A 1 151 ? -11.870 -24.845 34.921 1.00 91.44 151 LYS A N 1
ATOM 1198 C CA . LYS A 1 151 ? -10.909 -25.528 34.029 1.00 91.44 151 LYS A CA 1
ATOM 1199 C C . LYS A 1 151 ? -11.111 -25.188 32.551 1.00 91.44 151 LYS A C 1
ATOM 1201 O O . LYS A 1 151 ? -10.328 -25.633 31.718 1.00 91.44 151 LYS A O 1
ATOM 1206 N N . ASN A 1 152 ? -12.164 -24.441 32.240 1.00 94.50 152 ASN A N 1
ATOM 1207 C CA . ASN A 1 152 ? -12.580 -24.163 30.879 1.00 94.50 152 ASN A CA 1
ATOM 1208 C C . ASN A 1 152 ? -12.084 -22.782 30.447 1.00 94.50 152 ASN A C 1
ATOM 1210 O O . ASN A 1 152 ? -11.891 -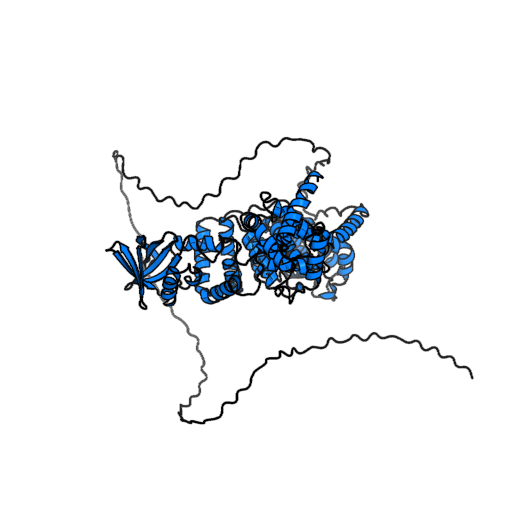21.880 31.270 1.00 94.50 152 ASN A O 1
ATOM 1214 N N . THR A 1 153 ? -11.880 -22.630 29.141 1.00 95.06 153 THR A N 1
ATOM 1215 C CA . THR A 1 153 ? -11.496 -21.358 28.526 1.00 95.06 153 THR A CA 1
ATOM 1216 C C . THR A 1 153 ? -12.693 -20.787 27.785 1.00 95.06 153 THR A C 1
ATOM 1218 O O . THR A 1 153 ? -13.386 -21.522 27.083 1.00 95.06 153 THR A O 1
ATOM 1221 N N . TYR A 1 154 ? -12.917 -19.485 27.930 1.00 96.38 154 TYR A N 1
ATOM 1222 C CA . TYR A 1 154 ? -14.049 -18.794 27.330 1.00 96.38 154 TYR A CA 1
ATOM 1223 C C . TYR A 1 154 ? -13.621 -17.508 26.630 1.00 96.38 154 TYR A C 1
ATOM 1225 O O . TYR A 1 154 ? -12.637 -16.871 27.012 1.00 96.38 154 TYR A O 1
ATOM 1233 N N . TRP A 1 155 ? -14.414 -17.082 25.652 1.00 97.00 155 TRP A N 1
ATOM 1234 C CA . TRP A 1 155 ? -14.430 -15.699 25.190 1.00 97.00 155 TRP A CA 1
ATOM 1235 C C . TRP A 1 155 ? -15.532 -14.930 25.909 1.00 97.00 155 TRP A C 1
ATOM 1237 O O . TRP A 1 155 ? -16.698 -15.305 25.821 1.00 97.00 155 TRP A O 1
ATOM 1247 N N . ALA A 1 156 ? -15.162 -13.835 26.568 1.00 97.12 156 ALA A N 1
ATOM 1248 C CA . ALA A 1 156 ? -16.088 -12.852 27.117 1.00 97.12 156 ALA A CA 1
ATOM 1249 C C . ALA A 1 156 ? -16.081 -11.609 26.225 1.00 97.12 156 ALA A C 1
ATOM 1251 O O . ALA A 1 156 ? -15.028 -10.994 26.028 1.00 97.12 156 ALA A O 1
ATOM 1252 N N . ILE A 1 157 ? -17.236 -11.255 25.667 1.00 96.62 157 ILE A N 1
ATOM 1253 C CA . ILE A 1 157 ? -17.381 -10.180 24.682 1.00 96.62 157 ILE A CA 1
ATOM 1254 C C . ILE A 1 157 ? -18.513 -9.249 25.108 1.00 96.62 157 ILE A C 1
ATOM 1256 O O . ILE A 1 157 ? -19.589 -9.717 25.456 1.00 96.62 157 ILE A O 1
ATOM 1260 N N . GLN A 1 158 ? -18.271 -7.942 25.037 1.00 95.50 158 GLN A N 1
ATOM 1261 C CA . GLN A 1 158 ? -19.295 -6.901 25.127 1.00 95.50 158 GLN A CA 1
ATOM 1262 C C . GLN A 1 158 ? -19.362 -6.163 23.790 1.00 95.50 158 GLN A C 1
ATOM 1264 O O . GLN A 1 158 ? -18.346 -5.626 23.326 1.00 95.50 158 GLN A O 1
ATOM 1269 N N . ASP A 1 159 ? -20.545 -6.114 23.187 1.00 95.25 159 ASP A N 1
ATOM 1270 C CA . ASP A 1 159 ? -20.778 -5.376 21.947 1.00 95.25 159 ASP A CA 1
ATOM 1271 C C . ASP A 1 159 ? -21.107 -3.887 22.191 1.00 95.25 159 ASP A C 1
ATOM 1273 O O . ASP A 1 159 ? -21.122 -3.393 23.322 1.00 95.25 159 ASP A O 1
ATOM 1277 N N . SER A 1 160 ? -21.312 -3.131 21.114 1.00 93.06 160 SER A N 1
ATOM 1278 C CA . SER A 1 160 ? -21.655 -1.703 21.150 1.00 93.06 160 SER A CA 1
ATOM 1279 C C . SER A 1 160 ? -23.078 -1.402 21.618 1.00 93.06 160 SER A C 1
ATOM 1281 O O . SER A 1 160 ? -23.376 -0.245 21.912 1.00 93.06 160 SER A O 1
ATOM 1283 N N . LYS A 1 161 ? -23.940 -2.418 21.715 1.00 94.56 161 LYS A N 1
ATOM 1284 C CA . LYS A 1 161 ? -25.317 -2.327 22.216 1.00 94.56 161 LYS A CA 1
ATOM 1285 C C . LYS A 1 161 ? -25.434 -2.759 23.680 1.00 94.56 161 LYS A C 1
ATOM 1287 O O . LYS A 1 161 ? -26.547 -2.853 24.193 1.00 94.56 161 LYS A O 1
ATOM 1292 N N . ASP A 1 162 ? -24.296 -2.972 24.341 1.00 93.75 162 ASP A N 1
ATOM 1293 C CA . ASP A 1 162 ? -24.198 -3.483 25.706 1.00 93.75 162 ASP A CA 1
ATOM 1294 C C . ASP A 1 162 ? -24.809 -4.882 25.879 1.00 93.75 162 ASP A C 1
ATOM 1296 O O . ASP A 1 162 ? -25.245 -5.243 26.971 1.00 93.75 162 ASP A O 1
ATOM 1300 N N . GLU A 1 163 ? -24.787 -5.697 24.823 1.00 95.81 163 GLU A N 1
ATOM 1301 C CA . GLU A 1 163 ? -25.023 -7.135 24.921 1.00 95.81 163 GLU A CA 1
ATOM 1302 C C . GLU A 1 163 ? -23.705 -7.855 25.244 1.00 95.81 163 GLU A C 1
ATOM 1304 O O . GLU A 1 163 ? -22.626 -7.531 24.732 1.00 95.81 163 GLU A O 1
ATOM 1309 N N . PHE A 1 164 ? -23.794 -8.841 26.129 1.00 96.56 164 PHE A N 1
ATOM 1310 C CA . PHE A 1 164 ? -22.699 -9.680 26.584 1.00 96.56 164 PHE A CA 1
ATOM 1311 C C . PHE A 1 164 ? -22.831 -11.082 26.011 1.00 96.56 164 PHE A C 1
ATOM 1313 O O . PHE A 1 164 ? -23.869 -11.725 26.159 1.00 96.56 164 PHE A O 1
ATOM 1320 N N . TYR A 1 165 ? -21.742 -11.580 25.434 1.00 97.38 165 TYR A N 1
ATOM 1321 C CA . TYR A 1 165 ? -21.642 -12.920 24.876 1.00 97.38 165 TYR A CA 1
ATOM 1322 C C . TYR A 1 165 ? -20.525 -13.683 25.580 1.00 97.38 165 TYR A C 1
ATOM 1324 O O . TYR A 1 165 ? -19.405 -13.181 25.730 1.00 97.38 165 TYR A O 1
ATOM 1332 N N . TYR A 1 166 ? -20.826 -14.914 25.981 1.00 97.25 166 TYR A N 1
ATOM 1333 C CA . TYR A 1 166 ? -19.897 -15.799 26.668 1.00 97.25 166 TYR A CA 1
ATOM 1334 C C . TYR A 1 166 ? -19.799 -17.124 25.920 1.00 97.25 166 TYR A C 1
ATOM 1336 O O . TYR A 1 166 ? -20.728 -17.932 25.964 1.00 97.25 166 TYR A O 1
ATOM 1344 N N . TYR A 1 167 ? -18.690 -17.337 25.212 1.00 97.50 167 TYR A N 1
ATOM 1345 C CA . TYR A 1 167 ? -18.477 -18.537 24.401 1.00 97.50 167 TYR A CA 1
ATOM 1346 C C . TYR A 1 167 ? -17.523 -19.499 25.096 1.00 97.50 167 TYR A C 1
ATOM 1348 O O . TYR A 1 167 ? -16.408 -19.102 25.422 1.00 97.50 167 TYR A O 1
ATOM 1356 N N . LEU A 1 168 ? -17.917 -20.757 25.271 1.00 96.56 168 LEU A N 1
ATOM 1357 C CA . LEU A 1 168 ? -17.027 -21.840 25.684 1.00 96.56 168 LEU A CA 1
ATOM 1358 C C . LEU A 1 168 ? -16.175 -22.290 24.498 1.00 96.56 168 LEU A C 1
ATOM 1360 O O . LEU A 1 168 ? -16.695 -22.499 23.402 1.00 96.56 168 LEU A O 1
ATOM 1364 N N . ILE A 1 169 ? -14.874 -22.458 24.734 1.00 95.06 169 ILE A N 1
ATOM 1365 C CA . ILE A 1 169 ? -13.941 -23.043 23.771 1.00 95.06 169 ILE A CA 1
ATOM 1366 C C . ILE A 1 169 ? -13.764 -24.523 24.102 1.00 95.06 169 ILE A C 1
ATOM 1368 O O . ILE A 1 169 ? -13.180 -24.877 25.131 1.00 95.06 169 ILE A O 1
ATOM 1372 N N . HIS A 1 170 ? -14.253 -25.386 23.220 1.00 92.19 170 HIS A N 1
ATOM 1373 C CA . HIS A 1 170 ? -14.101 -26.832 23.338 1.00 92.19 170 HIS A CA 1
ATOM 1374 C C . HIS A 1 170 ? -12.698 -27.296 22.927 1.00 92.19 170 HIS A C 1
ATOM 1376 O O . HIS A 1 170 ? -11.994 -26.642 22.159 1.00 92.19 170 HIS A O 1
ATOM 1382 N N . ASN A 1 171 ? -12.291 -28.479 23.401 1.00 83.81 171 ASN A N 1
ATOM 1383 C CA . ASN A 1 171 ? -10.981 -29.069 23.080 1.00 83.81 171 ASN A CA 1
ATOM 1384 C C . ASN A 1 171 ? -10.799 -29.386 21.586 1.00 83.81 171 ASN A C 1
ATOM 1386 O O . ASN A 1 171 ? -9.671 -29.451 21.106 1.00 83.81 171 ASN A O 1
ATOM 1390 N N . ASN A 1 172 ? -11.898 -29.601 20.859 1.00 80.81 172 ASN A N 1
ATOM 1391 C CA . ASN A 1 172 ? -11.912 -29.771 19.403 1.00 80.81 172 ASN A CA 1
ATOM 1392 C C . ASN A 1 172 ? -11.890 -28.424 18.652 1.00 80.81 172 ASN A C 1
ATOM 1394 O O . ASN A 1 172 ? -12.138 -28.388 17.450 1.00 80.81 172 ASN A O 1
ATOM 1398 N N . SER A 1 173 ? -11.617 -27.336 19.374 1.00 76.94 173 SER A N 1
ATOM 1399 C CA . SER A 1 173 ? -11.631 -25.962 18.897 1.00 76.94 173 SER A CA 1
ATOM 1400 C C . SER A 1 173 ? -13.011 -25.437 18.506 1.00 76.94 173 SER A C 1
ATOM 1402 O O . SER A 1 173 ? -13.050 -24.371 17.914 1.00 76.94 173 SER A O 1
ATOM 1404 N N . ASP A 1 174 ? -14.131 -26.094 18.824 1.00 89.00 174 ASP A N 1
ATOM 1405 C CA . ASP A 1 174 ? -15.458 -25.513 18.580 1.00 89.00 174 ASP A CA 1
ATOM 1406 C C . ASP A 1 174 ? -15.842 -24.446 19.609 1.00 89.00 174 ASP A C 1
ATOM 1408 O O . ASP A 1 174 ? -15.349 -24.430 20.736 1.00 89.00 174 ASP A O 1
ATOM 1412 N N . LEU A 1 175 ? -16.716 -23.527 19.188 1.00 94.25 175 LEU A N 1
ATOM 1413 C CA . LEU A 1 175 ? -17.248 -22.458 20.028 1.00 94.25 175 LEU A CA 1
ATOM 1414 C C . LEU A 1 175 ? -18.721 -22.731 20.311 1.00 94.25 175 LEU A C 1
ATOM 1416 O O . LEU A 1 175 ? -19.504 -22.898 19.379 1.00 94.25 175 LEU A O 1
ATOM 1420 N N . GLU A 1 176 ? -19.088 -22.730 21.586 1.00 95.75 176 GLU A N 1
ATOM 1421 C CA . GLU A 1 176 ? -20.472 -22.849 22.045 1.00 95.75 176 GLU A CA 1
ATOM 1422 C C . GLU A 1 176 ? -20.875 -21.563 22.766 1.00 95.75 176 GLU A C 1
ATOM 1424 O O . GLU A 1 176 ? -20.201 -21.146 23.706 1.00 95.75 176 GLU A O 1
ATOM 1429 N N . LEU A 1 177 ? -21.962 -20.920 22.337 1.00 96.62 177 LEU A N 1
ATOM 1430 C CA . LEU A 1 177 ? -22.511 -19.754 23.029 1.00 96.62 177 LEU A CA 1
ATOM 1431 C C . LEU A 1 177 ? -23.219 -20.213 24.310 1.00 96.62 177 LEU A C 1
ATOM 1433 O O . LEU A 1 177 ? -24.326 -20.735 24.258 1.00 96.62 177 LEU A O 1
ATOM 1437 N N . VAL A 1 178 ? -22.578 -20.005 25.459 1.00 96.69 178 VAL A N 1
ATOM 1438 C CA . VAL A 1 178 ? -23.098 -20.432 26.768 1.00 96.69 178 VAL A CA 1
ATOM 1439 C C . VAL A 1 178 ? -24.068 -19.407 27.338 1.00 96.69 178 VAL A C 1
ATOM 1441 O O . VAL A 1 178 ? -25.060 -19.772 27.965 1.00 96.69 178 VAL A O 1
ATOM 1444 N N . LYS A 1 179 ? -23.773 -18.114 27.161 1.00 95.38 179 LYS A N 1
ATOM 1445 C CA . LYS A 1 179 ? -24.636 -17.026 27.631 1.00 95.38 179 LYS A CA 1
ATOM 1446 C C . LYS A 1 179 ? -24.676 -15.865 26.646 1.00 95.38 179 LYS A C 1
ATOM 1448 O O . LYS A 1 179 ? -23.639 -15.472 26.114 1.00 95.38 179 LYS A O 1
ATOM 1453 N N . HIS A 1 180 ? -25.867 -15.299 26.484 1.00 95.75 180 HIS A N 1
ATOM 1454 C CA . HIS A 1 180 ? -26.140 -14.062 25.760 1.00 95.75 180 HIS A CA 1
ATOM 1455 C C . HIS A 1 180 ? -27.115 -13.229 26.597 1.00 95.75 180 HIS A C 1
ATOM 1457 O O . HIS A 1 180 ? -28.173 -13.734 26.969 1.00 95.75 180 HIS A O 1
ATOM 1463 N N . MET A 1 181 ? -26.728 -12.012 26.977 1.00 95.31 181 MET A N 1
ATOM 1464 C CA . MET A 1 181 ? -27.511 -11.194 27.907 1.00 95.31 181 MET A CA 1
ATOM 1465 C C . MET A 1 181 ? -27.211 -9.703 27.789 1.00 95.31 181 MET A C 1
ATOM 1467 O O . MET A 1 181 ? -26.070 -9.318 27.551 1.00 95.31 181 MET A O 1
ATOM 1471 N N . LYS A 1 182 ? -28.190 -8.863 28.124 1.00 94.88 182 LYS A N 1
ATOM 1472 C CA . LYS A 1 182 ? -27.998 -7.414 28.192 1.00 94.88 182 LYS A CA 1
ATOM 1473 C C . LYS A 1 182 ? -27.332 -6.985 29.497 1.00 94.88 182 LYS A C 1
ATOM 1475 O O . LYS A 1 182 ? -27.813 -7.303 30.585 1.00 94.88 182 LYS A O 1
ATOM 1480 N N . ILE A 1 183 ? -26.252 -6.221 29.423 1.00 93.62 183 ILE A N 1
ATOM 1481 C CA . ILE A 1 183 ? -25.493 -5.791 30.601 1.00 93.62 183 ILE A CA 1
ATOM 1482 C C . ILE A 1 183 ? -26.278 -4.728 31.381 1.00 93.62 183 ILE A C 1
ATOM 1484 O O . ILE A 1 183 ? -26.595 -3.668 30.845 1.00 93.62 183 ILE A O 1
ATOM 1488 N N . GLN A 1 184 ? -26.532 -4.969 32.674 1.00 93.31 184 GLN A N 1
ATOM 1489 C CA . GLN A 1 184 ? -27.027 -3.926 33.586 1.00 93.31 184 GLN A CA 1
ATOM 1490 C C . GLN A 1 184 ? -25.884 -3.197 34.291 1.00 93.31 184 GLN A C 1
ATOM 1492 O O . GLN A 1 184 ? -25.890 -1.975 34.429 1.00 93.31 184 GLN A O 1
ATOM 1497 N N . SER A 1 185 ? -24.903 -3.950 34.787 1.00 92.38 185 SER A N 1
ATOM 1498 C CA . SER A 1 185 ? -23.720 -3.387 35.431 1.00 92.38 185 SER A CA 1
ATOM 1499 C C . SER A 1 185 ? -22.538 -4.344 35.348 1.00 92.38 185 SER A C 1
ATOM 1501 O O . SER A 1 185 ? -22.703 -5.560 35.273 1.00 92.38 185 SER A O 1
ATOM 1503 N N . ILE A 1 186 ? -21.330 -3.781 35.387 1.00 93.75 186 ILE A N 1
ATOM 1504 C CA . ILE A 1 186 ? -20.082 -4.544 35.426 1.00 93.75 186 ILE A CA 1
ATOM 1505 C C . ILE A 1 186 ? -19.357 -4.189 36.720 1.00 93.75 186 ILE A C 1
ATOM 1507 O O . ILE A 1 186 ? -18.941 -3.045 36.921 1.00 93.75 186 ILE A O 1
ATOM 1511 N N . THR A 1 187 ? -19.162 -5.162 37.600 1.00 94.25 187 THR A N 1
ATOM 1512 C CA . THR A 1 187 ? -18.325 -5.017 38.795 1.00 94.25 187 THR A CA 1
ATOM 1513 C C . THR A 1 187 ? -16.942 -5.576 38.490 1.00 94.25 187 THR A C 1
ATOM 1515 O O . THR A 1 187 ? -16.814 -6.687 37.984 1.00 94.25 187 THR A O 1
ATOM 1518 N N . ILE A 1 188 ? -15.897 -4.798 38.766 1.00 93.94 188 ILE A N 1
ATOM 1519 C CA . ILE A 1 188 ? -14.514 -5.188 38.474 1.00 93.94 188 ILE A CA 1
ATOM 1520 C C . ILE A 1 188 ? -13.745 -5.188 39.785 1.00 93.94 188 ILE A C 1
ATOM 1522 O O . ILE A 1 188 ? -13.823 -4.223 40.544 1.00 93.94 188 ILE A O 1
ATOM 1526 N N . SER A 1 189 ? -13.033 -6.278 40.041 1.00 92.19 189 SER A N 1
ATOM 1527 C CA . SER A 1 189 ? -12.077 -6.415 41.135 1.00 92.19 189 SER A CA 1
ATOM 1528 C C . SER A 1 189 ? -10.693 -6.714 40.567 1.00 92.19 189 SER A C 1
ATOM 1530 O O . SER A 1 189 ? -10.549 -7.092 39.405 1.00 92.19 189 SER A O 1
ATOM 1532 N N . ASP A 1 190 ? -9.666 -6.647 41.41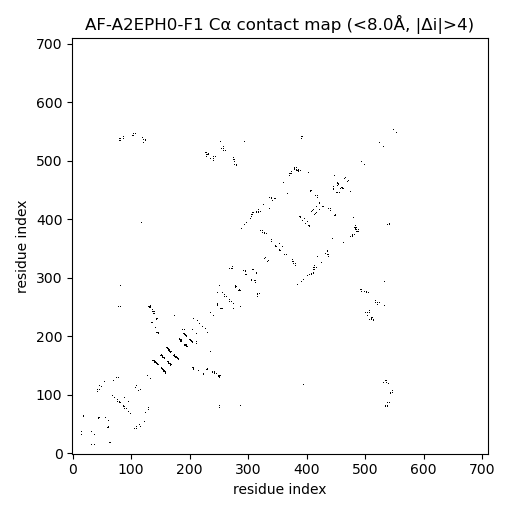2 1.00 86.44 190 ASP A N 1
ATOM 1533 C CA . ASP A 1 190 ? -8.304 -7.052 41.032 1.00 86.44 190 ASP A CA 1
ATOM 1534 C C . ASP A 1 190 ? -8.216 -8.532 40.609 1.00 86.44 190 ASP A C 1
ATOM 1536 O O . ASP A 1 190 ? -7.262 -8.960 39.958 1.00 86.44 190 ASP A O 1
ATOM 1540 N N . THR A 1 191 ? -9.209 -9.336 40.997 1.00 85.62 191 THR A N 1
ATOM 1541 C CA . THR A 1 191 ? -9.245 -10.786 40.790 1.00 85.62 191 THR A CA 1
ATOM 1542 C C . THR A 1 191 ? -10.088 -11.225 39.598 1.00 85.62 191 THR A C 1
ATOM 1544 O O . THR A 1 191 ? -9.929 -12.364 39.154 1.00 85.62 191 THR A O 1
ATOM 1547 N N . GLY A 1 192 ? -10.958 -10.367 39.060 1.00 92.62 192 GLY A N 1
ATOM 1548 C CA . GLY A 1 192 ? -11.831 -10.737 37.953 1.00 92.62 192 GLY A CA 1
ATOM 1549 C C . GLY A 1 192 ? -12.926 -9.722 37.652 1.00 92.62 192 GLY A C 1
ATOM 1550 O O . GLY A 1 192 ? -12.955 -8.604 38.166 1.00 92.62 192 GLY A O 1
ATOM 1551 N N . ILE A 1 193 ? -13.829 -10.136 36.773 1.00 94.69 193 ILE A N 1
ATOM 1552 C CA . ILE A 1 193 ? -14.918 -9.320 36.247 1.00 94.69 193 ILE A CA 1
ATOM 1553 C C . ILE A 1 193 ? -16.227 -10.051 36.517 1.00 94.69 193 ILE A C 1
ATOM 1555 O O . ILE A 1 193 ? -16.330 -11.265 36.327 1.00 94.69 193 ILE A O 1
ATOM 1559 N N . ILE A 1 194 ? -17.218 -9.300 36.985 1.00 94.19 194 ILE A N 1
ATOM 1560 C CA . ILE A 1 194 ? -18.576 -9.770 37.227 1.00 94.19 194 ILE A CA 1
ATOM 1561 C C . ILE A 1 194 ? -19.508 -8.942 36.349 1.00 94.19 194 ILE A C 1
ATOM 1563 O O . ILE A 1 194 ? -19.618 -7.729 36.531 1.00 94.19 194 ILE A O 1
ATOM 1567 N N . VAL A 1 195 ? -20.167 -9.595 35.400 1.00 93.69 195 VAL A N 1
ATOM 1568 C CA . VAL A 1 195 ? -21.212 -8.994 34.566 1.00 93.69 195 VAL A CA 1
ATOM 1569 C C . VAL A 1 195 ? -22.553 -9.366 35.177 1.00 93.69 195 VAL A C 1
ATOM 1571 O O . VAL A 1 195 ? -22.851 -10.553 35.302 1.00 93.69 195 VAL A O 1
ATOM 1574 N N . ASN A 1 196 ? -23.327 -8.365 35.590 1.00 92.19 196 ASN A N 1
ATOM 1575 C CA . ASN A 1 196 ? -24.635 -8.559 36.207 1.00 92.19 196 ASN A CA 1
ATOM 1576 C C . ASN A 1 196 ? -25.738 -8.340 35.162 1.00 92.19 196 ASN A C 1
ATOM 1578 O O . ASN A 1 196 ? -25.763 -7.301 34.486 1.00 92.19 196 ASN A O 1
ATOM 1582 N N . HIS A 1 197 ? -26.653 -9.301 35.073 1.00 87.94 197 HIS A N 1
ATOM 1583 C CA . HIS A 1 197 ? -27.848 -9.273 34.242 1.00 87.94 197 HIS A CA 1
ATOM 1584 C C . HIS A 1 197 ? -29.069 -9.626 35.086 1.00 87.94 197 HIS A C 1
ATOM 1586 O O . HIS A 1 197 ? -29.225 -10.754 35.560 1.00 87.94 197 HIS A O 1
ATOM 1592 N N . ASP A 1 198 ? -29.925 -8.626 35.278 1.00 75.12 198 ASP A N 1
ATOM 1593 C CA . ASP A 1 198 ? -31.054 -8.661 36.199 1.00 75.12 198 ASP A CA 1
ATOM 1594 C C . ASP A 1 198 ? -30.632 -9.085 37.628 1.00 75.12 198 ASP A C 1
ATOM 1596 O O . ASP A 1 198 ? -29.494 -9.455 37.903 1.00 75.12 198 ASP A O 1
ATOM 1600 N N . GLN A 1 199 ? -31.507 -8.980 38.629 1.00 65.88 199 GLN A N 1
ATOM 1601 C CA . GLN A 1 199 ? -31.112 -9.182 40.040 1.00 65.88 199 GLN A CA 1
ATOM 1602 C C . GLN A 1 199 ? -30.694 -10.633 40.399 1.00 65.88 199 GLN A C 1
ATOM 1604 O O . GLN A 1 199 ? -30.589 -10.961 41.582 1.00 65.88 199 GLN A O 1
ATOM 1609 N N . LYS A 1 200 ? -30.496 -11.530 39.419 1.00 67.62 200 LYS A N 1
ATOM 1610 C CA . LYS A 1 200 ? -30.316 -12.974 39.639 1.00 67.62 200 LYS A CA 1
ATOM 1611 C C . LYS A 1 200 ? -29.198 -13.636 38.830 1.00 67.62 200 LYS A C 1
ATOM 1613 O O . LYS A 1 200 ? -28.679 -14.643 39.311 1.00 67.62 200 LYS A O 1
ATOM 1618 N N . GLU A 1 201 ? -28.794 -13.120 37.667 1.00 73.81 201 GLU A N 1
ATOM 1619 C CA . GLU A 1 201 ? -27.770 -13.771 36.842 1.00 73.81 201 GLU A CA 1
ATOM 1620 C C . GLU A 1 201 ? -26.480 -12.963 36.751 1.00 73.81 201 GLU A C 1
ATOM 1622 O O . GLU A 1 201 ? -26.414 -11.914 36.121 1.00 73.81 201 GLU A O 1
ATOM 1627 N N . ASN A 1 202 ? -25.410 -13.511 37.330 1.00 88.25 202 ASN A N 1
ATOM 1628 C CA . ASN A 1 202 ? -24.085 -12.908 37.260 1.00 88.25 202 ASN A CA 1
ATOM 1629 C C . ASN A 1 202 ? -23.122 -13.864 36.556 1.00 88.25 202 ASN A C 1
ATOM 1631 O O . ASN A 1 202 ? -23.005 -15.027 36.952 1.00 88.25 202 ASN A O 1
ATOM 1635 N N . VAL A 1 203 ? -22.398 -13.377 35.549 1.00 93.62 203 VAL A N 1
ATOM 1636 C CA . VAL A 1 203 ? -21.276 -14.105 34.941 1.00 93.62 203 VAL A CA 1
ATOM 1637 C C . VAL A 1 203 ? -19.990 -13.613 35.576 1.00 93.62 203 VAL A C 1
ATOM 1639 O O . VAL A 1 203 ? -19.688 -12.422 35.523 1.00 93.62 203 VAL A O 1
ATOM 1642 N N . LYS A 1 204 ? -19.237 -14.523 36.193 1.00 94.06 204 LYS A N 1
ATOM 1643 C CA . LYS A 1 204 ? -17.942 -14.223 36.808 1.00 94.06 204 LYS A CA 1
ATOM 1644 C C . LYS A 1 204 ? -16.850 -14.871 35.982 1.00 94.06 204 LYS A C 1
ATOM 1646 O O . LYS A 1 204 ? -16.890 -16.075 35.772 1.00 94.06 204 LYS A O 1
ATOM 1651 N N . PHE A 1 205 ? -15.868 -14.092 35.556 1.00 95.25 205 PHE A N 1
ATOM 1652 C CA . PHE A 1 205 ? -14.741 -14.616 34.794 1.00 95.25 205 PHE A CA 1
ATOM 1653 C C . PHE A 1 205 ? -13.456 -13.866 35.126 1.00 95.25 205 PHE A C 1
ATOM 1655 O O . PHE A 1 205 ? -13.473 -12.730 35.611 1.00 95.25 205 PHE A O 1
ATOM 1662 N N . ARG A 1 206 ? -12.314 -14.500 34.850 1.00 95.94 206 ARG A N 1
ATOM 1663 C CA . ARG A 1 206 ? -10.997 -13.875 34.982 1.00 95.94 206 ARG A CA 1
ATOM 1664 C C . ARG A 1 206 ? -10.293 -13.872 33.626 1.00 95.94 206 ARG A C 1
ATOM 1666 O O . ARG A 1 206 ? -10.011 -14.954 33.111 1.00 95.94 206 ARG A O 1
ATOM 1673 N N . PRO A 1 207 ? -9.995 -12.698 33.038 1.00 96.00 207 PRO A N 1
ATOM 1674 C CA . PRO A 1 207 ? -9.189 -12.628 31.825 1.00 96.00 207 PRO A CA 1
ATOM 1675 C C . PRO A 1 207 ? -7.849 -13.347 31.997 1.00 96.00 207 PRO A C 1
ATOM 1677 O O . PRO A 1 207 ? -7.215 -13.228 33.050 1.00 96.00 207 PRO A O 1
ATOM 1680 N N . ILE A 1 208 ? -7.415 -14.075 30.967 1.00 94.94 208 ILE A N 1
ATOM 1681 C CA . ILE A 1 208 ? -6.114 -14.754 30.959 1.00 94.94 208 ILE A CA 1
ATOM 1682 C C . ILE A 1 208 ? -4.997 -13.717 31.028 1.00 94.94 208 ILE A C 1
ATOM 1684 O O . ILE A 1 208 ? -4.087 -13.856 31.845 1.00 94.94 208 ILE A O 1
ATOM 1688 N N . ASN A 1 209 ? -5.101 -12.647 30.236 1.00 94.12 209 ASN A N 1
ATOM 1689 C CA . ASN A 1 209 ? -4.228 -11.492 30.357 1.00 94.12 209 ASN A CA 1
ATOM 1690 C C . ASN A 1 209 ? -4.719 -10.545 31.472 1.00 94.12 209 ASN A C 1
ATOM 1692 O O . ASN A 1 209 ? -5.747 -9.881 31.305 1.00 94.12 209 ASN A O 1
ATOM 1696 N N . PRO A 1 210 ? -3.975 -10.381 32.584 1.00 93.25 210 PRO A N 1
ATOM 1697 C CA . PRO A 1 210 ? -4.395 -9.516 33.687 1.00 93.25 210 PRO A CA 1
ATOM 1698 C C . PRO A 1 210 ? -4.547 -8.043 33.289 1.00 93.25 210 PRO A C 1
ATOM 1700 O O . PRO A 1 210 ? -5.327 -7.321 33.909 1.00 93.25 210 PRO A O 1
ATOM 1703 N N . LYS A 1 211 ? -3.850 -7.585 32.235 1.00 94.00 211 LYS A N 1
ATOM 1704 C CA . LYS A 1 211 ? -3.991 -6.211 31.723 1.00 94.00 211 LYS A CA 1
ATOM 1705 C C . LYS A 1 211 ? -5.420 -5.927 31.266 1.00 94.00 211 LYS A C 1
ATOM 1707 O O . LYS A 1 211 ? -5.873 -4.791 31.384 1.00 94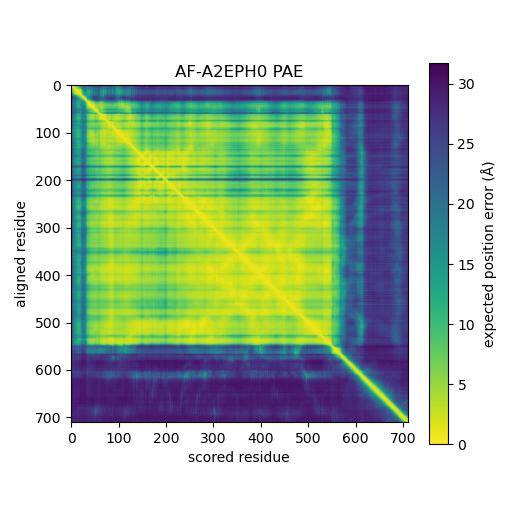.00 211 LYS A O 1
ATOM 1712 N N . HIS A 1 212 ? -6.146 -6.946 30.805 1.00 95.25 212 HIS A N 1
ATOM 1713 C CA . HIS A 1 212 ? -7.517 -6.776 30.347 1.00 95.25 212 HIS A CA 1
ATOM 1714 C C . HIS A 1 212 ? -8.461 -6.374 31.483 1.00 95.25 212 HIS A C 1
ATOM 1716 O O . HIS A 1 212 ? -9.386 -5.619 31.222 1.00 95.25 212 HIS A O 1
ATOM 1722 N N . ILE A 1 213 ? -8.211 -6.755 32.743 1.00 95.25 213 ILE A N 1
ATOM 1723 C CA . ILE A 1 213 ? -9.020 -6.279 33.886 1.00 95.25 213 ILE A CA 1
ATOM 1724 C C . ILE A 1 213 ? -9.021 -4.744 33.933 1.00 95.25 213 ILE A C 1
ATOM 1726 O O . ILE A 1 213 ? -10.072 -4.117 34.070 1.00 95.25 213 ILE A O 1
ATOM 1730 N N . LYS A 1 214 ? -7.844 -4.135 33.733 1.00 94.31 214 LYS A N 1
ATOM 1731 C CA . LYS A 1 214 ? -7.698 -2.680 33.663 1.00 94.31 214 LYS A CA 1
ATOM 1732 C C . LYS A 1 214 ? -8.419 -2.103 32.445 1.00 94.31 214 LYS A C 1
ATOM 1734 O O . LYS A 1 214 ? -9.138 -1.123 32.596 1.00 94.31 214 LYS A O 1
ATOM 1739 N N . LEU A 1 215 ? -8.276 -2.720 31.269 1.00 93.94 215 LEU A N 1
ATOM 1740 C CA . LEU A 1 215 ? -8.940 -2.254 30.044 1.00 93.94 215 LEU A CA 1
ATOM 1741 C C . LEU A 1 215 ? -10.471 -2.304 30.157 1.00 93.94 215 LEU A C 1
ATOM 1743 O O . LEU A 1 215 ? -11.135 -1.338 29.799 1.00 93.94 215 LEU A O 1
ATOM 1747 N N . TRP A 1 216 ? -11.036 -3.378 30.717 1.00 94.75 216 TRP A N 1
ATOM 1748 C CA . TRP A 1 216 ? -12.470 -3.471 31.013 1.00 94.75 216 TRP A CA 1
ATOM 1749 C C . TRP A 1 216 ? -12.924 -2.376 31.984 1.00 94.75 216 TRP A C 1
ATOM 1751 O O . TRP A 1 216 ? -14.026 -1.850 31.843 1.00 94.75 216 TRP A O 1
ATOM 1761 N N . ASN A 1 217 ? -12.083 -2.006 32.956 1.00 93.44 217 ASN A N 1
ATOM 1762 C CA . ASN A 1 217 ? -12.403 -0.931 33.891 1.00 93.44 217 ASN A CA 1
ATOM 1763 C C . ASN A 1 217 ? -12.377 0.442 33.230 1.00 93.44 217 ASN A C 1
ATOM 1765 O O . ASN A 1 217 ? -13.323 1.206 33.388 1.00 93.44 217 ASN A O 1
ATOM 1769 N N . GLU A 1 218 ? -11.341 0.730 32.448 1.00 91.75 218 GLU A N 1
ATOM 1770 C CA . GLU A 1 218 ? -11.251 1.982 31.696 1.00 91.75 218 GLU A CA 1
ATOM 1771 C C . GLU A 1 218 ? -12.376 2.102 30.653 1.00 91.75 218 GLU A C 1
ATOM 1773 O O . GLU A 1 218 ? -12.866 3.206 30.409 1.00 91.75 218 GLU A O 1
ATOM 1778 N N . ASN A 1 219 ? -12.848 0.978 30.096 1.00 88.88 219 ASN A N 1
ATOM 1779 C CA . ASN A 1 219 ? -13.923 0.970 29.103 1.00 88.88 219 ASN A CA 1
ATOM 1780 C C . ASN A 1 219 ? -15.290 1.443 29.635 1.00 88.88 219 ASN A C 1
ATOM 1782 O O . ASN A 1 219 ? -16.171 1.815 28.854 1.00 88.88 219 ASN A O 1
ATOM 1786 N N . LYS A 1 220 ? -15.468 1.464 30.962 1.00 86.19 220 LYS A N 1
ATOM 1787 C CA . LYS A 1 220 ? -16.658 2.046 31.598 1.00 86.19 220 LYS A CA 1
ATOM 1788 C C . LYS A 1 220 ? -16.743 3.554 31.387 1.00 86.19 220 LYS A C 1
ATOM 1790 O O . LYS A 1 220 ? -17.838 4.084 31.248 1.00 86.19 220 LYS A O 1
ATOM 1795 N N . GLU A 1 221 ? -15.594 4.224 31.387 1.00 85.38 221 GLU A N 1
ATOM 1796 C CA . GLU A 1 221 ? -15.500 5.684 31.330 1.00 85.38 221 GLU A CA 1
ATOM 1797 C C . GLU A 1 221 ? -15.310 6.189 29.899 1.00 85.38 221 GLU A C 1
ATOM 1799 O O . GLU A 1 221 ? -15.858 7.224 29.523 1.00 85.38 221 GLU A O 1
ATOM 1804 N N . LYS A 1 222 ? -14.534 5.465 29.086 1.00 85.25 222 LYS A N 1
ATOM 1805 C CA . LYS A 1 222 ? -14.202 5.844 27.707 1.00 85.25 222 LYS A CA 1
ATOM 1806 C C . LYS A 1 222 ? -14.086 4.607 26.832 1.00 85.25 222 LYS A C 1
ATOM 1808 O O . LYS A 1 222 ? -13.579 3.594 27.287 1.00 85.25 222 LYS A O 1
ATOM 1813 N N . GLN A 1 223 ? -14.469 4.685 25.561 1.00 81.88 223 GLN A N 1
ATOM 1814 C CA . GLN A 1 223 ? -14.242 3.564 24.650 1.00 81.88 223 GLN A CA 1
ATOM 1815 C C . GLN A 1 223 ? -12.738 3.295 24.494 1.00 81.88 223 GLN A C 1
ATOM 1817 O O . GLN A 1 223 ? -11.968 4.190 24.132 1.00 81.88 223 GLN A O 1
ATOM 1822 N N . ILE A 1 224 ? -12.331 2.061 24.785 1.00 86.75 224 ILE A N 1
ATOM 1823 C CA . ILE A 1 224 ? -10.948 1.608 24.631 1.00 86.75 224 ILE A CA 1
ATOM 1824 C C . ILE A 1 224 ? -10.718 1.106 23.212 1.00 86.75 224 ILE A C 1
ATOM 1826 O O . ILE A 1 224 ? -11.618 0.583 22.554 1.00 86.75 224 ILE A O 1
ATOM 1830 N N . ASN A 1 225 ? -9.486 1.277 22.739 1.00 85.75 225 ASN A N 1
ATOM 1831 C CA . ASN A 1 225 ? -9.085 0.743 21.458 1.00 85.75 225 ASN A CA 1
ATOM 1832 C C . ASN A 1 225 ? -9.092 -0.784 21.515 1.00 85.75 225 ASN A C 1
ATOM 1834 O O . ASN A 1 225 ? -8.348 -1.407 22.269 1.00 85.75 225 ASN A O 1
ATOM 1838 N N . ILE A 1 226 ? -9.921 -1.384 20.673 1.00 87.56 226 ILE A N 1
ATOM 1839 C CA . ILE A 1 226 ? -10.094 -2.832 20.593 1.00 87.56 226 ILE A CA 1
ATOM 1840 C C . ILE A 1 226 ? -8.780 -3.580 20.329 1.00 87.56 226 ILE A C 1
ATOM 1842 O O . ILE A 1 226 ? -8.633 -4.703 20.798 1.00 87.56 226 ILE A O 1
ATOM 1846 N N . ILE A 1 227 ? -7.806 -2.954 19.655 1.00 89.62 227 ILE A N 1
ATOM 1847 C CA . ILE A 1 227 ? -6.476 -3.530 19.403 1.00 89.62 227 ILE A CA 1
ATOM 1848 C C . ILE A 1 227 ? -5.778 -3.906 20.715 1.00 89.62 227 ILE A C 1
ATOM 1850 O O . ILE A 1 227 ? -5.130 -4.948 20.765 1.00 89.62 227 ILE A O 1
ATOM 1854 N N . ASP A 1 228 ? -5.967 -3.119 21.779 1.00 91.19 228 ASP A N 1
ATOM 1855 C CA . ASP A 1 228 ? -5.334 -3.353 23.084 1.00 91.19 228 ASP A CA 1
ATOM 1856 C C . ASP A 1 228 ? -5.860 -4.624 23.777 1.00 91.19 228 ASP A C 1
ATOM 1858 O O . ASP A 1 228 ? -5.212 -5.154 24.680 1.00 91.19 228 ASP A O 1
ATOM 1862 N N . PHE A 1 229 ? -7.017 -5.138 23.343 1.00 92.25 229 PHE A N 1
ATOM 1863 C CA . PHE A 1 229 ? -7.566 -6.416 23.796 1.00 92.25 229 PHE A CA 1
ATOM 1864 C C . PHE A 1 229 ? -7.096 -7.616 22.957 1.00 92.25 229 PHE A C 1
ATOM 1866 O O . PHE A 1 229 ? -7.254 -8.762 23.382 1.00 92.25 229 PHE A O 1
ATOM 1873 N N . LEU A 1 230 ? -6.506 -7.399 21.775 1.00 90.38 230 LEU A N 1
ATOM 1874 C CA . LEU A 1 230 ? -6.108 -8.467 20.843 1.00 90.38 230 LEU A CA 1
ATOM 1875 C C . LEU A 1 230 ? -4.741 -9.075 21.204 1.00 90.38 230 LEU A C 1
ATOM 1877 O O . LEU A 1 230 ? -3.897 -9.297 20.338 1.00 90.38 230 LEU A O 1
ATOM 1881 N N . THR A 1 231 ? -4.506 -9.332 22.491 1.00 89.81 231 THR A N 1
ATOM 1882 C CA . THR A 1 231 ? -3.227 -9.853 23.006 1.00 89.81 231 THR A CA 1
ATOM 1883 C C . THR A 1 231 ? -3.168 -11.380 23.039 1.00 89.81 231 THR A C 1
ATOM 1885 O O . THR A 1 231 ? -2.097 -11.964 22.883 1.00 89.81 231 THR A O 1
ATOM 1888 N N . ASP A 1 232 ? -4.314 -12.034 23.223 1.00 86.12 232 ASP A N 1
ATOM 1889 C CA . ASP A 1 232 ? -4.392 -13.472 23.464 1.00 86.12 232 ASP A CA 1
ATOM 1890 C C . ASP A 1 232 ? -4.590 -14.251 22.155 1.00 86.12 232 ASP A C 1
ATOM 1892 O O . ASP A 1 232 ? -5.436 -13.914 21.323 1.00 86.12 232 ASP A O 1
ATOM 1896 N N . LYS A 1 233 ? -3.821 -15.332 21.980 1.00 84.56 233 LYS A N 1
ATOM 1897 C CA . LYS A 1 233 ? -4.011 -16.280 20.873 1.00 84.56 233 LYS A CA 1
ATOM 1898 C C . LYS A 1 233 ? -5.078 -17.307 21.228 1.00 84.56 233 LYS A C 1
ATOM 1900 O O . LYS A 1 233 ? -5.073 -17.842 22.334 1.00 84.56 233 LYS A O 1
ATOM 1905 N N . SER A 1 234 ? -5.915 -17.653 20.256 1.00 84.88 234 SER A N 1
ATOM 1906 C CA . SER A 1 234 ? -6.868 -18.760 20.354 1.00 84.88 234 SER A CA 1
ATOM 1907 C C . SER A 1 234 ? -6.829 -19.600 19.083 1.00 84.88 234 SER A C 1
ATOM 1909 O O . SER A 1 234 ? -6.458 -19.113 18.020 1.00 84.88 234 SER A O 1
ATOM 1911 N N . GLN A 1 235 ? -7.231 -20.867 19.185 1.00 83.81 235 GLN A N 1
ATOM 1912 C CA . GLN A 1 235 ? -7.419 -21.724 18.012 1.00 83.81 235 GLN A CA 1
ATOM 1913 C C . GLN A 1 235 ? -8.638 -21.304 17.180 1.00 83.81 235 GLN A C 1
ATOM 1915 O O . GLN A 1 235 ? -8.602 -21.421 15.959 1.00 83.81 235 GLN A O 1
ATOM 1920 N N . LYS A 1 236 ? -9.698 -20.799 17.828 1.00 89.56 236 LYS A N 1
ATOM 1921 C CA . LYS A 1 236 ? -10.917 -20.306 17.169 1.00 89.56 236 LYS A CA 1
ATOM 1922 C C . LYS A 1 236 ? -11.370 -18.986 17.785 1.00 89.56 236 LYS A C 1
ATOM 1924 O O . LYS A 1 236 ? -11.235 -18.762 18.997 1.00 89.56 236 LYS A O 1
ATOM 1929 N N . TYR A 1 237 ? -11.896 -18.118 16.932 1.00 94.00 237 TYR A N 1
ATOM 1930 C CA . TYR A 1 237 ? -12.370 -16.784 17.277 1.00 94.00 237 TYR A CA 1
ATOM 1931 C C . TYR A 1 237 ? -13.879 -16.690 17.009 1.00 94.00 237 TYR A C 1
ATOM 1933 O O . TYR A 1 237 ? -14.325 -17.212 15.988 1.00 94.00 237 TYR A O 1
ATOM 1941 N N . PRO A 1 238 ? -14.671 -16.056 17.894 1.00 95.19 238 PRO A N 1
ATOM 1942 C CA . PRO A 1 238 ? -16.090 -15.827 17.645 1.00 95.19 238 PRO A CA 1
ATOM 1943 C C . PRO A 1 238 ? -16.306 -14.941 16.416 1.00 95.19 238 PRO A C 1
ATOM 1945 O O . PRO A 1 238 ? -15.569 -13.973 16.215 1.00 95.19 238 PRO A O 1
ATOM 1948 N N . ASP A 1 239 ? -17.349 -15.218 15.634 1.00 94.69 239 ASP A N 1
ATOM 1949 C CA . ASP A 1 239 ? -17.623 -14.486 14.390 1.00 94.69 239 ASP A CA 1
ATOM 1950 C C . ASP A 1 239 ? -17.768 -12.980 14.620 1.00 94.69 239 ASP A C 1
ATOM 1952 O O . ASP A 1 239 ? -17.209 -12.190 13.866 1.00 94.69 239 ASP A O 1
ATOM 1956 N N . ILE A 1 240 ? -18.420 -12.560 15.711 1.00 95.00 240 ILE A N 1
ATOM 1957 C CA . ILE A 1 240 ? -18.562 -11.137 16.066 1.00 95.00 240 ILE A CA 1
ATOM 1958 C C . ILE A 1 240 ? -17.204 -10.422 16.199 1.00 95.00 240 ILE A C 1
ATOM 1960 O O . ILE A 1 240 ? -17.067 -9.256 15.823 1.00 95.00 240 ILE A O 1
ATOM 1964 N N . LEU A 1 241 ? -16.173 -11.129 16.671 1.00 95.06 241 LEU A N 1
ATOM 1965 C CA . LEU A 1 241 ? -14.815 -10.606 16.782 1.00 95.06 241 LEU A CA 1
ATOM 1966 C C . LEU A 1 241 ? -14.141 -10.493 15.413 1.00 95.06 241 LEU A C 1
ATOM 1968 O O . LEU A 1 241 ? -13.504 -9.476 15.132 1.00 95.06 241 LEU A O 1
ATOM 1972 N N . LEU A 1 242 ? -14.312 -11.490 14.544 1.00 95.94 242 LEU A N 1
ATOM 1973 C CA . LEU A 1 242 ? -13.777 -11.458 13.180 1.00 95.94 242 LEU A CA 1
ATOM 1974 C C . LEU A 1 242 ? -14.470 -10.393 12.321 1.00 95.94 242 LEU A C 1
ATOM 1976 O O . LEU A 1 242 ? -13.798 -9.670 11.587 1.00 95.94 242 LEU A O 1
ATOM 1980 N N . ILE A 1 243 ? -15.786 -10.226 12.466 1.00 95.50 243 ILE A N 1
ATOM 1981 C CA . ILE A 1 243 ? -16.558 -9.160 11.817 1.00 95.50 243 ILE A CA 1
ATOM 1982 C C . ILE A 1 243 ? -16.072 -7.794 12.319 1.00 95.50 243 ILE A C 1
ATOM 1984 O O . ILE A 1 243 ? -15.801 -6.901 11.518 1.00 95.50 243 ILE A O 1
ATOM 1988 N N . SER A 1 244 ? -15.875 -7.621 13.630 1.00 95.25 244 SER A N 1
ATOM 1989 C CA . SER A 1 244 ? -15.292 -6.382 14.157 1.00 95.25 244 SER A CA 1
ATOM 1990 C C . SER A 1 244 ? -13.905 -6.114 13.570 1.00 95.25 244 SER A C 1
ATOM 1992 O O . SER A 1 244 ? -13.632 -4.990 13.150 1.00 95.25 244 SER A O 1
ATOM 1994 N N . LEU A 1 245 ? -13.036 -7.127 13.487 1.00 96.12 245 LEU A N 1
ATOM 1995 C CA . LEU A 1 245 ? -11.724 -6.990 12.852 1.00 96.12 245 LEU A CA 1
ATOM 1996 C C . LEU A 1 245 ? -11.845 -6.584 11.377 1.00 96.12 245 LEU A C 1
ATOM 1998 O O . LEU A 1 245 ? -11.130 -5.686 10.937 1.00 96.12 245 LEU A O 1
ATOM 2002 N N . PHE A 1 246 ? -12.773 -7.184 10.629 1.00 96.69 246 PHE A N 1
ATOM 2003 C CA . PHE A 1 246 ? -13.045 -6.820 9.240 1.00 96.69 246 PHE A CA 1
ATOM 2004 C C . PHE A 1 246 ? -13.358 -5.325 9.093 1.00 96.69 246 PHE A C 1
ATOM 2006 O O . PHE A 1 246 ? -12.777 -4.661 8.234 1.00 96.69 246 PHE A O 1
ATOM 2013 N N . HIS A 1 247 ? -14.214 -4.766 9.952 1.00 94.81 247 HIS A N 1
ATOM 2014 C CA . HIS A 1 247 ? -14.540 -3.338 9.911 1.00 94.81 247 HIS A CA 1
ATOM 2015 C C . HIS A 1 247 ? -13.348 -2.439 10.250 1.00 94.81 247 HIS A C 1
ATOM 2017 O O . HIS A 1 247 ? -13.161 -1.411 9.603 1.00 94.81 247 HIS A O 1
ATOM 2023 N N . LEU A 1 248 ? -12.523 -2.831 11.221 1.00 95.06 248 LEU A N 1
ATOM 2024 C CA . LEU A 1 248 ? -11.338 -2.063 11.619 1.00 95.06 248 LEU A CA 1
ATOM 2025 C C . LEU A 1 248 ? -10.253 -2.070 10.541 1.00 95.06 248 LEU A C 1
ATOM 2027 O O . LEU A 1 248 ? -9.592 -1.058 10.326 1.00 95.06 248 LEU A O 1
ATOM 2031 N N . LEU A 1 249 ? -10.068 -3.202 9.858 1.00 96.25 249 LEU A N 1
ATOM 2032 C CA . LEU A 1 249 ? -9.132 -3.308 8.740 1.00 96.25 249 LEU A CA 1
ATOM 2033 C C . LEU A 1 249 ? -9.599 -2.479 7.541 1.00 96.25 249 LEU A C 1
ATOM 2035 O O . LEU A 1 249 ? -8.772 -1.909 6.846 1.00 96.25 249 LEU A O 1
ATOM 2039 N N . ASN A 1 250 ? -10.908 -2.354 7.326 1.00 94.75 250 ASN A N 1
ATOM 2040 C CA . ASN A 1 250 ? -11.479 -1.535 6.254 1.00 94.75 250 ASN A CA 1
ATOM 2041 C C . ASN A 1 250 ? -11.788 -0.085 6.685 1.00 94.75 250 ASN A C 1
ATOM 2043 O O . ASN A 1 250 ? -12.493 0.634 5.973 1.00 94.75 250 ASN A O 1
ATOM 2047 N N . ALA A 1 251 ? -11.286 0.358 7.843 1.00 94.00 251 ALA A N 1
ATOM 2048 C CA . ALA A 1 251 ? -11.414 1.743 8.279 1.00 94.00 251 ALA A CA 1
ATOM 2049 C C . ALA A 1 251 ? -10.670 2.688 7.321 1.00 94.00 251 ALA A C 1
ATOM 2051 O O . ALA A 1 251 ? -9.581 2.380 6.830 1.00 94.00 251 ALA A O 1
ATOM 2052 N N . LEU A 1 252 ? -11.246 3.868 7.066 1.00 92.69 252 LEU A N 1
ATOM 2053 C CA . LEU A 1 252 ? -10.733 4.777 6.032 1.00 92.69 252 LEU A CA 1
ATOM 2054 C C . LEU A 1 252 ? -9.422 5.474 6.428 1.00 92.69 252 LEU A C 1
ATOM 2056 O O . LEU A 1 252 ? -8.699 5.965 5.565 1.00 92.69 252 LEU A O 1
ATOM 2060 N N . ASP A 1 253 ? -9.109 5.535 7.723 1.00 91.81 253 ASP A N 1
ATOM 2061 C CA . ASP A 1 253 ? -7.849 6.090 8.227 1.00 91.81 253 ASP A CA 1
ATOM 2062 C C . ASP A 1 253 ? -6.646 5.163 7.978 1.00 91.81 253 ASP A C 1
ATOM 2064 O O . ASP A 1 253 ? -5.501 5.622 7.928 1.00 91.81 253 ASP A O 1
ATOM 2068 N N . THR A 1 254 ? -6.902 3.872 7.746 1.00 94.44 254 THR A N 1
ATOM 2069 C CA . THR A 1 254 ? -5.934 2.804 7.466 1.00 94.44 254 THR A CA 1
ATOM 2070 C C . THR A 1 254 ? -4.899 2.574 8.573 1.00 94.44 254 THR A C 1
ATOM 2072 O O . THR A 1 254 ? -3.913 1.866 8.352 1.00 94.44 254 THR A O 1
ATOM 2075 N N . TYR A 1 255 ? -5.084 3.134 9.775 1.00 94.88 255 TYR A N 1
ATOM 2076 C CA . TYR A 1 255 ? -4.053 3.099 10.821 1.00 94.88 255 TYR A CA 1
ATOM 2077 C C . TYR A 1 255 ? -3.744 1.680 11.301 1.00 94.88 255 TYR A C 1
ATOM 2079 O O . TYR A 1 255 ? -2.571 1.353 11.486 1.00 94.88 255 TYR A O 1
ATOM 2087 N N . LEU A 1 256 ? -4.758 0.819 11.433 1.00 95.81 256 LEU A N 1
ATOM 2088 C CA . LEU A 1 256 ? -4.552 -0.587 11.798 1.00 95.81 256 LEU A CA 1
ATOM 2089 C C . LEU A 1 256 ? -3.813 -1.371 10.702 1.00 95.81 256 LEU A C 1
ATOM 2091 O O . LEU A 1 256 ? -2.857 -2.081 10.998 1.00 95.81 256 LEU A O 1
ATOM 2095 N N . ILE A 1 257 ? -4.197 -1.225 9.429 1.00 96.31 257 ILE A N 1
ATOM 2096 C CA . ILE A 1 257 ? -3.461 -1.872 8.328 1.00 96.31 257 ILE A CA 1
ATOM 2097 C C . ILE A 1 257 ? -1.999 -1.418 8.343 1.00 96.31 257 ILE A C 1
ATOM 2099 O O . ILE A 1 257 ? -1.084 -2.234 8.236 1.00 96.31 257 ILE A O 1
ATOM 2103 N N . ARG A 1 258 ? -1.764 -0.116 8.518 1.00 95.56 258 ARG A N 1
ATOM 2104 C CA . ARG A 1 258 ? -0.413 0.447 8.548 1.00 95.56 258 ARG A CA 1
ATOM 2105 C C . ARG A 1 258 ? 0.406 -0.094 9.711 1.00 95.56 258 ARG A C 1
ATOM 2107 O O . ARG A 1 258 ? 1.553 -0.475 9.494 1.00 95.56 258 ARG A O 1
ATOM 2114 N N . SER A 1 259 ? -0.164 -0.179 10.913 1.00 96.38 259 SER A N 1
ATOM 2115 C CA . SER A 1 259 ? 0.549 -0.734 12.066 1.00 96.38 259 SER A CA 1
ATOM 2116 C C . SER A 1 259 ? 0.897 -2.210 11.867 1.00 96.38 259 SER A C 1
ATOM 2118 O O . SER A 1 259 ? 2.026 -2.596 12.166 1.00 96.38 259 SER A O 1
ATOM 2120 N N . ILE A 1 260 ? -0.005 -3.005 11.278 1.00 96.94 260 ILE A N 1
ATOM 2121 C CA . ILE A 1 260 ? 0.253 -4.403 10.897 1.00 96.94 260 ILE A CA 1
ATOM 2122 C C . ILE A 1 260 ? 1.429 -4.480 9.920 1.00 96.94 260 ILE A C 1
ATOM 2124 O O . ILE A 1 260 ? 2.408 -5.176 10.195 1.00 96.94 260 ILE A O 1
ATOM 2128 N N . LEU A 1 261 ? 1.382 -3.734 8.813 1.00 95.06 261 LEU A N 1
ATOM 2129 C CA . LEU A 1 261 ? 2.429 -3.758 7.785 1.00 95.06 261 LEU A CA 1
ATOM 2130 C C . LEU A 1 261 ? 3.791 -3.308 8.337 1.00 95.06 261 LEU A C 1
ATOM 2132 O O . LEU A 1 261 ? 4.805 -3.942 8.054 1.00 95.06 261 LEU A O 1
ATOM 2136 N N . MET A 1 262 ? 3.823 -2.271 9.181 1.00 93.81 262 MET A N 1
ATOM 2137 C CA . MET A 1 262 ? 5.045 -1.791 9.846 1.00 93.81 262 MET A CA 1
ATOM 2138 C C . MET A 1 262 ? 5.624 -2.791 10.857 1.00 93.81 262 MET A C 1
ATOM 2140 O O . MET A 1 262 ? 6.821 -2.757 11.142 1.00 93.81 262 MET A O 1
ATOM 2144 N N . SER A 1 263 ? 4.789 -3.665 11.418 1.00 94.88 263 SER A N 1
ATOM 2145 C CA . SER A 1 263 ? 5.196 -4.725 12.347 1.00 94.88 263 SER A CA 1
ATOM 2146 C C . SER A 1 263 ? 5.540 -6.042 11.654 1.00 94.88 263 SER A C 1
ATOM 2148 O O . SER A 1 263 ? 5.961 -6.992 12.316 1.00 94.88 263 SER A O 1
ATOM 2150 N N . THR A 1 264 ? 5.360 -6.128 10.336 1.00 93.00 264 THR A N 1
ATOM 2151 C CA . THR A 1 264 ? 5.539 -7.378 9.606 1.00 93.00 264 THR A CA 1
ATOM 2152 C C . THR A 1 264 ? 6.987 -7.576 9.175 1.00 93.00 264 THR A C 1
ATOM 2154 O O . THR A 1 264 ? 7.592 -6.729 8.522 1.00 93.00 264 THR A O 1
ATOM 2157 N N . LYS A 1 265 ? 7.553 -8.730 9.544 1.00 90.94 265 LYS A N 1
ATOM 2158 C CA . LYS A 1 265 ? 8.888 -9.151 9.100 1.00 90.94 265 LYS A CA 1
ATOM 2159 C C . LYS A 1 265 ? 8.873 -9.507 7.612 1.00 90.94 265 LYS A C 1
ATOM 2161 O O . LYS A 1 265 ? 7.839 -9.916 7.087 1.00 90.94 265 LYS A O 1
ATOM 2166 N N . LYS A 1 266 ? 10.032 -9.408 6.953 1.00 86.31 266 LYS A N 1
ATOM 2167 C CA . LYS A 1 266 ? 10.186 -9.645 5.505 1.00 86.31 266 LYS A CA 1
ATOM 2168 C C . LYS A 1 266 ? 9.624 -11.008 5.077 1.00 86.31 266 LYS A C 1
ATOM 2170 O O . LYS A 1 266 ? 8.960 -11.096 4.054 1.00 86.31 266 LYS A O 1
ATOM 2175 N N . GLU A 1 267 ? 9.826 -12.046 5.885 1.00 86.44 267 GLU A N 1
ATOM 2176 C CA . GLU A 1 267 ? 9.418 -13.423 5.578 1.00 86.44 267 GLU A CA 1
ATOM 2177 C C . GLU A 1 267 ? 7.893 -13.610 5.597 1.00 86.44 267 GLU A C 1
ATOM 2179 O O . GLU A 1 267 ? 7.354 -14.345 4.776 1.00 86.44 267 GLU A O 1
ATOM 2184 N N . SER A 1 268 ? 7.191 -12.916 6.497 1.00 88.56 268 SER A N 1
ATOM 2185 C CA . SER A 1 268 ? 5.729 -13.010 6.648 1.00 88.56 268 SER A CA 1
ATOM 2186 C C . SER A 1 268 ? 4.970 -11.945 5.852 1.00 88.56 268 SER A C 1
ATOM 2188 O O . SER A 1 268 ? 3.746 -12.011 5.749 1.00 88.56 268 SER A O 1
ATOM 2190 N N . PHE A 1 269 ? 5.674 -10.957 5.283 1.00 87.75 269 PHE A N 1
ATOM 2191 C CA . PHE A 1 269 ? 5.060 -9.800 4.622 1.00 87.75 269 PHE A CA 1
ATOM 2192 C C . PHE A 1 269 ? 4.117 -10.202 3.503 1.00 87.75 269 PHE A C 1
ATOM 2194 O O . PHE A 1 269 ? 3.004 -9.689 3.403 1.00 87.75 269 PHE A O 1
ATOM 2201 N N . SER A 1 270 ? 4.540 -11.171 2.699 1.00 83.81 270 SER A N 1
ATOM 2202 C CA . SER A 1 270 ? 3.713 -11.697 1.631 1.00 83.81 270 SER A CA 1
ATOM 2203 C C . SER A 1 270 ? 2.385 -12.268 2.131 1.00 83.81 270 SER A C 1
ATOM 2205 O O . SER A 1 270 ? 1.351 -11.950 1.557 1.00 83.81 270 SER A O 1
ATOM 2207 N N . GLU A 1 271 ? 2.417 -13.181 3.100 1.00 90.62 271 GLU A N 1
ATOM 2208 C CA . GLU A 1 271 ? 1.241 -13.973 3.487 1.00 90.62 271 GLU A CA 1
ATOM 2209 C C . GLU A 1 271 ? 0.199 -13.088 4.183 1.00 90.62 271 GLU A C 1
ATOM 2211 O O . GLU A 1 271 ? -1.008 -13.193 3.940 1.00 90.62 271 GLU A O 1
ATOM 2216 N N . ILE A 1 272 ? 0.676 -12.150 5.007 1.00 94.88 272 ILE A N 1
ATOM 2217 C CA . ILE A 1 272 ? -0.169 -11.146 5.654 1.00 94.88 272 ILE A CA 1
ATOM 2218 C C . ILE A 1 272 ? -0.777 -10.203 4.627 1.00 94.88 272 ILE A C 1
ATOM 2220 O O . ILE A 1 272 ? -1.978 -9.946 4.671 1.00 94.88 272 ILE A O 1
ATOM 2224 N N . SER A 1 273 ? 0.013 -9.727 3.669 1.00 89.62 273 SER A N 1
ATOM 2225 C CA . SER A 1 273 ? -0.499 -8.795 2.667 1.00 89.62 273 SER A CA 1
ATOM 2226 C C . SER A 1 273 ? -1.495 -9.453 1.707 1.00 89.62 273 SER A C 1
ATOM 2228 O O . SER A 1 273 ? -2.460 -8.809 1.304 1.00 89.62 273 SER A O 1
ATOM 2230 N N . GLU A 1 274 ? -1.328 -10.739 1.385 1.00 91.44 274 GLU A N 1
ATOM 2231 C CA . GLU A 1 274 ? -2.319 -11.523 0.630 1.00 91.44 274 GLU A CA 1
ATOM 2232 C C . GLU A 1 274 ? -3.643 -11.650 1.400 1.00 91.44 274 GLU A C 1
ATOM 2234 O O . GLU A 1 274 ? -4.718 -11.430 0.841 1.00 91.44 274 GLU A O 1
ATOM 2239 N N . SER A 1 275 ? -3.573 -11.907 2.708 1.00 96.75 275 SER A N 1
ATOM 2240 C CA . SER A 1 275 ? -4.762 -11.984 3.569 1.00 96.75 275 SER A CA 1
ATOM 2241 C C . SER A 1 275 ? -5.492 -10.636 3.640 1.00 96.75 275 SER A C 1
ATOM 2243 O O . SER A 1 275 ? -6.710 -10.566 3.469 1.00 96.75 275 SER A O 1
ATOM 2245 N N . LEU A 1 276 ? -4.746 -9.538 3.812 1.00 96.88 276 LEU A N 1
ATOM 2246 C CA . LEU A 1 276 ? -5.294 -8.179 3.763 1.00 96.88 276 LEU A CA 1
ATOM 2247 C C . LEU A 1 276 ? -5.911 -7.862 2.397 1.00 96.88 276 LEU A C 1
ATOM 2249 O O . LEU A 1 276 ? -6.946 -7.196 2.330 1.00 96.88 276 LEU A O 1
ATOM 2253 N N . PHE A 1 277 ? -5.310 -8.351 1.314 1.00 94.75 277 PHE A N 1
ATOM 2254 C CA . PHE A 1 277 ? -5.833 -8.156 -0.030 1.00 94.75 277 PHE A CA 1
ATOM 2255 C C . PHE A 1 277 ? -7.173 -8.862 -0.231 1.00 94.75 277 PHE A C 1
ATOM 2257 O O . PHE A 1 277 ? -8.121 -8.215 -0.668 1.00 94.75 277 PHE A O 1
ATOM 2264 N N . HIS A 1 278 ? -7.306 -10.128 0.168 1.00 95.94 278 HIS A N 1
ATOM 2265 C CA . HIS A 1 278 ? -8.584 -10.848 0.110 1.00 95.94 278 HIS A CA 1
ATOM 2266 C C . HIS A 1 278 ? -9.695 -10.159 0.911 1.00 95.94 278 HIS A C 1
ATOM 2268 O O . HIS A 1 278 ? -10.823 -10.037 0.426 1.00 95.94 278 HIS A O 1
ATOM 2274 N N . ILE A 1 279 ? -9.367 -9.648 2.101 1.00 97.88 279 ILE A N 1
ATOM 2275 C CA . ILE A 1 279 ? -10.293 -8.870 2.935 1.00 97.88 279 ILE A CA 1
ATOM 2276 C C . ILE A 1 279 ? -10.771 -7.609 2.195 1.00 97.88 279 ILE A C 1
ATOM 2278 O O . ILE A 1 279 ? -11.972 -7.337 2.145 1.00 97.88 279 ILE A O 1
ATOM 2282 N N . ASN A 1 280 ? -9.854 -6.862 1.573 1.00 95.88 280 ASN A N 1
ATOM 2283 C CA . ASN A 1 280 ? -10.190 -5.630 0.853 1.00 95.88 280 ASN A CA 1
ATOM 2284 C C . ASN A 1 280 ? -10.892 -5.890 -0.494 1.00 95.88 280 ASN A C 1
ATOM 2286 O O . ASN A 1 280 ? -11.735 -5.089 -0.900 1.00 95.88 280 ASN A O 1
ATOM 2290 N N . LEU A 1 281 ? -10.598 -7.008 -1.172 1.00 94.81 281 LEU A N 1
ATOM 2291 C CA . LEU A 1 281 ? -11.326 -7.458 -2.365 1.00 94.81 281 LEU A CA 1
ATOM 2292 C C . LEU A 1 281 ? -12.790 -7.743 -2.046 1.00 94.81 281 LEU A C 1
ATOM 2294 O O . LEU A 1 281 ? -13.673 -7.319 -2.787 1.00 94.81 281 LEU A O 1
ATOM 2298 N N . TYR A 1 282 ? -13.049 -8.438 -0.938 1.00 96.56 282 TYR A N 1
ATOM 2299 C CA . TYR A 1 282 ? -14.411 -8.709 -0.486 1.00 96.56 282 TYR A CA 1
ATOM 2300 C C . TYR A 1 282 ? -15.161 -7.426 -0.119 1.00 96.56 282 TYR A C 1
ATOM 2302 O O . TYR A 1 282 ? -16.321 -7.263 -0.483 1.00 96.56 282 TYR A O 1
ATOM 2310 N N . ASN A 1 283 ? -14.478 -6.471 0.519 1.00 95.38 283 ASN A N 1
ATOM 2311 C CA . ASN A 1 283 ? -15.029 -5.143 0.797 1.00 95.38 283 ASN A CA 1
ATOM 2312 C C . ASN A 1 283 ? -15.220 -4.272 -0.469 1.00 95.38 283 ASN A C 1
ATOM 2314 O O . ASN A 1 283 ? -15.741 -3.162 -0.389 1.00 95.38 283 ASN A O 1
ATOM 2318 N N . GLY A 1 284 ? -14.758 -4.725 -1.641 1.00 93.38 284 GLY A N 1
ATOM 2319 C CA . GLY A 1 284 ? -14.819 -3.957 -2.887 1.00 93.38 284 GLY A CA 1
ATOM 2320 C C . GLY A 1 284 ? -13.925 -2.714 -2.902 1.00 93.38 284 GLY A C 1
ATOM 2321 O O . GLY A 1 284 ? -14.114 -1.848 -3.751 1.00 93.38 284 GLY A O 1
ATOM 2322 N N . SER A 1 285 ? -12.953 -2.620 -1.987 1.00 91.75 285 SER A N 1
ATOM 2323 C CA . SER A 1 285 ? -12.066 -1.455 -1.833 1.00 91.75 285 SER A CA 1
ATOM 2324 C C . SER A 1 285 ? -10.564 -1.803 -1.898 1.00 91.75 285 SER A C 1
ATOM 2326 O O . SER A 1 285 ? -9.783 -1.272 -1.108 1.00 91.75 285 SER A O 1
ATOM 2328 N N . PRO A 1 286 ? -10.093 -2.660 -2.832 1.00 93.56 286 PRO A N 1
ATOM 2329 C CA . PRO A 1 286 ? -8.670 -3.019 -2.927 1.00 93.56 286 PRO A CA 1
ATOM 2330 C C . PRO A 1 286 ? -7.755 -1.822 -3.212 1.00 93.56 286 PRO A C 1
ATOM 2332 O O . PRO A 1 286 ? -6.580 -1.849 -2.852 1.00 93.56 286 PRO A O 1
ATOM 2335 N N . GLN A 1 287 ? -8.297 -0.760 -3.813 1.00 94.69 287 GLN A N 1
ATOM 2336 C CA . GLN A 1 287 ? -7.610 0.513 -4.010 1.00 94.69 287 GLN A CA 1
ATOM 2337 C C . GLN A 1 287 ? -7.019 1.053 -2.705 1.00 94.69 287 GLN A C 1
ATOM 2339 O O . GLN A 1 287 ? -5.846 1.415 -2.687 1.00 94.69 287 GLN A O 1
ATOM 2344 N N . LEU A 1 288 ? -7.802 1.085 -1.622 1.00 94.31 288 LEU A N 1
ATOM 2345 C CA . LEU A 1 288 ? -7.373 1.695 -0.365 1.00 94.31 288 LEU A CA 1
ATOM 2346 C C . LEU A 1 288 ? -6.136 0.985 0.197 1.00 94.31 288 LEU A C 1
ATOM 2348 O O . LEU A 1 288 ? -5.191 1.637 0.625 1.00 94.31 288 LEU A O 1
ATOM 2352 N N . LEU A 1 289 ? -6.091 -0.348 0.104 1.00 95.56 289 LEU A N 1
ATOM 2353 C CA . LEU A 1 289 ? -4.916 -1.128 0.491 1.00 95.56 289 LEU A CA 1
ATOM 2354 C C . LEU A 1 289 ? -3.686 -0.794 -0.370 1.00 95.56 289 LEU A C 1
ATOM 2356 O O . LEU A 1 289 ? -2.589 -0.634 0.170 1.00 95.56 289 LEU A O 1
ATOM 2360 N N . ILE A 1 290 ? -3.851 -0.676 -1.693 1.00 95.88 290 ILE A N 1
ATOM 2361 C CA . ILE A 1 290 ? -2.755 -0.315 -2.610 1.00 95.88 290 ILE A CA 1
ATOM 2362 C C . ILE A 1 290 ? -2.215 1.076 -2.255 1.00 95.88 290 ILE A C 1
ATOM 2364 O O . ILE A 1 290 ? -1.005 1.251 -2.113 1.00 95.88 290 ILE A O 1
ATOM 2368 N N . GLU A 1 291 ? -3.099 2.050 -2.046 1.00 96.44 291 GLU A N 1
ATOM 2369 C CA . GLU A 1 291 ? -2.744 3.401 -1.606 1.00 96.44 291 GLU A CA 1
ATOM 2370 C C . GLU A 1 291 ? -2.012 3.399 -0.258 1.00 96.44 291 GLU A C 1
ATOM 2372 O O . GLU A 1 291 ? -1.005 4.094 -0.081 1.00 96.44 291 GLU A O 1
ATOM 2377 N N . THR A 1 292 ? -2.467 2.588 0.701 1.00 96.00 292 THR A N 1
ATOM 2378 C CA . THR A 1 292 ? -1.799 2.421 1.996 1.00 96.00 292 THR A CA 1
ATOM 2379 C C . THR A 1 292 ? -0.377 1.891 1.834 1.00 96.00 292 THR A C 1
ATOM 2381 O O . THR A 1 292 ? 0.547 2.413 2.458 1.00 96.00 292 THR A O 1
ATOM 2384 N N . ILE A 1 293 ? -0.170 0.889 0.984 1.00 95.31 293 ILE A N 1
ATOM 2385 C CA . ILE A 1 293 ? 1.147 0.274 0.775 1.00 95.31 293 ILE A CA 1
ATOM 2386 C C . ILE A 1 293 ? 2.092 1.231 0.035 1.00 95.31 293 ILE A C 1
ATOM 2388 O O . ILE A 1 293 ? 3.240 1.405 0.450 1.00 95.31 293 ILE A O 1
ATOM 2392 N N . VAL A 1 294 ? 1.605 1.919 -1.002 1.00 96.69 294 VAL A N 1
ATOM 2393 C CA . VAL A 1 294 ? 2.392 2.915 -1.749 1.00 96.69 294 VAL A CA 1
ATOM 2394 C C . VAL A 1 294 ? 2.745 4.121 -0.870 1.00 96.69 294 VAL A C 1
ATOM 2396 O O . VAL A 1 294 ? 3.885 4.589 -0.901 1.00 96.69 294 VAL A O 1
ATOM 2399 N N . SER A 1 295 ? 1.811 4.616 -0.051 1.00 95.44 295 SER A N 1
ATOM 2400 C CA . SER A 1 295 ? 2.094 5.718 0.885 1.00 95.44 295 SER A CA 1
ATOM 2401 C C . SER A 1 295 ? 3.124 5.327 1.948 1.00 95.44 295 SER A C 1
ATOM 2403 O O . SER A 1 295 ? 4.021 6.122 2.230 1.00 95.44 295 SER A O 1
ATOM 2405 N N . LEU A 1 296 ? 3.068 4.102 2.485 1.00 94.31 296 LEU A N 1
ATOM 2406 C CA . LEU A 1 296 ? 4.085 3.586 3.411 1.00 94.31 296 LEU A CA 1
ATOM 2407 C C . LEU A 1 296 ? 5.471 3.477 2.765 1.00 94.31 296 LEU A C 1
ATOM 2409 O O . LEU A 1 296 ? 6.461 3.865 3.386 1.00 94.31 296 LEU A O 1
ATOM 2413 N N . GLU A 1 297 ? 5.565 2.980 1.528 1.00 94.94 297 GLU A N 1
ATOM 2414 C CA . GLU A 1 297 ? 6.839 2.917 0.793 1.00 94.94 297 GLU A CA 1
ATOM 2415 C C . GLU A 1 297 ? 7.453 4.306 0.650 1.00 94.94 297 GLU A C 1
ATOM 2417 O O . GLU A 1 297 ? 8.642 4.508 0.915 1.00 94.94 297 GLU A O 1
ATOM 2422 N N . LEU A 1 298 ? 6.628 5.283 0.270 1.00 94.12 298 LEU A N 1
ATOM 2423 C CA . LEU A 1 298 ? 7.067 6.660 0.136 1.00 94.12 298 LEU A CA 1
ATOM 2424 C C . LEU A 1 298 ? 7.547 7.200 1.477 1.00 94.12 298 LEU A C 1
ATOM 2426 O O . LEU A 1 298 ? 8.641 7.746 1.528 1.00 94.12 298 LEU A O 1
ATOM 2430 N N . GLU A 1 299 ? 6.810 7.045 2.568 1.00 90.69 299 GLU A N 1
ATOM 2431 C CA . GLU A 1 299 ? 7.241 7.541 3.882 1.00 90.69 299 GLU A CA 1
ATOM 2432 C C . GLU A 1 299 ? 8.535 6.899 4.392 1.00 90.69 299 GLU A C 1
ATOM 2434 O O . GLU A 1 299 ? 9.406 7.602 4.910 1.00 90.69 299 GLU A O 1
ATOM 2439 N N . ASN A 1 300 ? 8.686 5.586 4.215 1.00 90.88 300 ASN A N 1
ATOM 2440 C CA . ASN A 1 300 ? 9.852 4.843 4.692 1.00 90.88 300 ASN A CA 1
ATOM 2441 C C . ASN A 1 300 ? 11.099 5.095 3.832 1.00 90.88 300 ASN A C 1
ATOM 2443 O O . ASN A 1 300 ? 12.234 4.988 4.310 1.00 90.88 300 ASN A O 1
ATOM 2447 N N . THR A 1 301 ? 10.910 5.478 2.570 1.00 92.06 301 THR A N 1
ATOM 2448 C CA . THR A 1 301 ? 12.011 5.708 1.641 1.00 92.06 301 THR A CA 1
ATOM 2449 C C . THR A 1 301 ? 12.608 7.108 1.799 1.00 92.06 301 THR A C 1
ATOM 2451 O O . THR A 1 301 ? 12.058 8.121 1.348 1.00 92.06 301 THR A O 1
ATOM 2454 N N . LYS A 1 302 ? 13.807 7.161 2.396 1.00 88.94 302 LYS A N 1
ATOM 2455 C CA . LYS A 1 302 ? 14.582 8.404 2.576 1.00 88.94 302 LYS A CA 1
ATOM 2456 C C . LYS A 1 302 ? 15.114 8.970 1.257 1.00 88.94 302 LYS A C 1
ATOM 2458 O O . LYS A 1 302 ? 15.085 10.178 1.044 1.00 88.94 302 LYS A O 1
ATOM 2463 N N . ARG A 1 303 ? 15.613 8.105 0.368 1.00 90.88 303 ARG A N 1
ATOM 2464 C CA . ARG A 1 303 ? 16.219 8.493 -0.915 1.00 90.88 303 ARG A CA 1
ATOM 2465 C C . ARG A 1 303 ? 15.329 8.072 -2.069 1.00 90.88 303 ARG A C 1
ATOM 2467 O O . ARG A 1 303 ? 15.032 6.893 -2.192 1.00 90.88 303 ARG A O 1
ATOM 2474 N N . ALA A 1 304 ? 14.994 9.014 -2.948 1.00 90.00 304 ALA A N 1
ATOM 2475 C CA . ALA A 1 304 ? 14.189 8.751 -4.143 1.00 90.00 304 ALA A CA 1
ATOM 2476 C C . ALA A 1 304 ? 14.743 7.605 -5.015 1.00 90.00 304 ALA A C 1
ATOM 2478 O O . ALA A 1 304 ? 13.975 6.887 -5.641 1.00 90.00 304 ALA A O 1
ATOM 2479 N N . ASP A 1 305 ? 16.064 7.405 -5.006 1.00 88.50 305 ASP A N 1
ATOM 2480 C CA . ASP A 1 305 ? 16.746 6.333 -5.739 1.00 88.50 305 ASP A CA 1
ATOM 2481 C C . ASP A 1 305 ? 16.357 4.916 -5.286 1.00 88.50 305 ASP A C 1
ATOM 2483 O O . ASP A 1 305 ? 16.515 3.974 -6.055 1.00 88.50 305 ASP A O 1
ATOM 2487 N N . ASN A 1 306 ? 15.863 4.769 -4.053 1.00 92.81 306 ASN A N 1
ATOM 2488 C CA . ASN A 1 306 ? 15.555 3.476 -3.437 1.00 92.81 306 ASN A CA 1
ATOM 2489 C C . ASN A 1 306 ? 14.060 3.122 -3.501 1.00 92.81 306 ASN A C 1
ATOM 2491 O O . ASN A 1 306 ? 13.664 2.089 -2.961 1.00 92.81 306 ASN A O 1
ATOM 2495 N N . LEU A 1 307 ? 13.234 3.979 -4.114 1.00 94.62 307 LEU A N 1
ATOM 2496 C CA . LEU A 1 307 ? 11.797 3.744 -4.234 1.00 94.62 307 LEU A CA 1
ATOM 2497 C C . LEU A 1 307 ? 11.535 2.472 -5.035 1.00 94.62 307 LEU A C 1
ATOM 2499 O O . LEU A 1 307 ? 12.052 2.328 -6.147 1.00 94.62 307 LEU A O 1
ATOM 2503 N N . PHE A 1 308 ? 10.704 1.587 -4.481 1.00 94.94 308 PHE A N 1
ATOM 2504 C CA . PHE A 1 308 ? 10.321 0.322 -5.108 1.00 94.94 308 PHE A CA 1
ATOM 2505 C C . PHE A 1 308 ? 11.534 -0.546 -5.464 1.00 94.94 308 PHE A C 1
ATOM 2507 O O . PHE A 1 308 ? 11.571 -1.199 -6.508 1.00 94.94 308 PHE A O 1
ATOM 2514 N N . SER A 1 309 ? 12.558 -0.534 -4.605 1.00 94.00 309 SER A N 1
ATOM 2515 C CA . SER A 1 309 ? 13.683 -1.468 -4.712 1.00 94.00 309 SER A CA 1
ATOM 2516 C C . SER A 1 309 ? 13.203 -2.917 -4.571 1.00 94.00 309 SER A C 1
ATOM 2518 O O . SER A 1 309 ? 12.217 -3.183 -3.885 1.00 94.00 309 SER A O 1
ATOM 2520 N N . ALA A 1 310 ? 13.904 -3.867 -5.198 1.00 90.25 310 ALA A N 1
ATOM 2521 C CA . ALA A 1 310 ? 13.516 -5.284 -5.209 1.00 90.25 310 ALA A CA 1
ATOM 2522 C C . ALA A 1 310 ? 13.349 -5.896 -3.802 1.00 90.25 310 ALA A C 1
ATOM 2524 O O . ALA A 1 310 ? 12.527 -6.787 -3.597 1.00 90.25 310 ALA A O 1
ATOM 2525 N N . ASP A 1 311 ? 14.107 -5.394 -2.826 1.00 89.75 311 ASP A N 1
ATOM 2526 C CA . ASP A 1 311 ? 14.060 -5.849 -1.437 1.00 89.75 311 ASP A CA 1
ATOM 2527 C C . ASP A 1 311 ? 13.009 -5.142 -0.576 1.00 89.75 311 ASP A C 1
ATOM 2529 O O . ASP A 1 311 ? 12.820 -5.548 0.577 1.00 89.75 311 ASP A O 1
ATOM 2533 N N . SER A 1 312 ? 12.341 -4.100 -1.087 1.00 91.12 312 SER A N 1
ATOM 2534 C CA . SER A 1 312 ? 11.346 -3.388 -0.291 1.00 91.12 312 SER A CA 1
ATOM 2535 C C . SER A 1 312 ? 10.095 -4.253 -0.094 1.00 91.12 312 SER A C 1
ATOM 2537 O O . SER A 1 312 ? 9.636 -4.908 -1.037 1.00 91.12 312 SER A O 1
ATOM 2539 N N . PRO A 1 313 ? 9.512 -4.279 1.121 1.00 89.50 313 PRO A N 1
ATOM 2540 C CA . PRO A 1 313 ? 8.291 -5.039 1.377 1.00 89.50 313 PRO A CA 1
ATOM 2541 C C . PRO A 1 313 ? 7.156 -4.663 0.414 1.00 89.50 313 PRO A C 1
ATOM 2543 O O . PRO A 1 313 ? 6.463 -5.539 -0.100 1.00 89.50 313 PRO A O 1
ATOM 2546 N N . CYS A 1 314 ? 7.030 -3.370 0.088 1.00 91.56 314 CYS A N 1
ATOM 2547 C CA . CYS A 1 314 ? 6.082 -2.868 -0.906 1.00 91.56 314 CYS A CA 1
ATOM 2548 C C . CYS A 1 314 ? 6.244 -3.570 -2.259 1.00 91.56 314 CYS A C 1
ATOM 2550 O O . CYS A 1 314 ? 5.276 -4.128 -2.774 1.00 91.56 314 CYS A O 1
ATOM 2552 N N . THR A 1 315 ? 7.464 -3.618 -2.800 1.00 93.88 315 THR A N 1
ATOM 2553 C CA . THR A 1 315 ? 7.746 -4.299 -4.069 1.00 93.88 315 THR A CA 1
ATOM 2554 C C . THR A 1 315 ? 7.396 -5.778 -3.999 1.00 93.88 315 THR A C 1
ATOM 2556 O O . THR A 1 315 ? 6.755 -6.291 -4.906 1.00 93.88 315 THR A O 1
ATOM 2559 N N . GLN A 1 316 ? 7.732 -6.471 -2.908 1.00 91.06 316 GLN A N 1
ATOM 2560 C CA . GLN A 1 316 ? 7.408 -7.896 -2.762 1.00 91.06 316 GLN A CA 1
ATOM 2561 C C . GLN A 1 316 ? 5.904 -8.168 -2.780 1.00 91.06 316 GLN A C 1
ATOM 2563 O O . GLN A 1 316 ? 5.455 -9.128 -3.413 1.00 91.06 316 GLN A O 1
ATOM 2568 N N . PHE A 1 317 ? 5.122 -7.320 -2.110 1.00 90.62 317 PHE A N 1
ATOM 2569 C CA . PHE A 1 317 ? 3.669 -7.390 -2.187 1.00 90.62 317 PHE A CA 1
ATOM 2570 C C . PHE A 1 317 ? 3.173 -7.113 -3.601 1.00 90.62 317 PHE A C 1
ATOM 2572 O O . PHE A 1 317 ? 2.416 -7.919 -4.143 1.00 90.62 317 PHE A O 1
ATOM 2579 N N . LEU A 1 318 ? 3.611 -6.007 -4.206 1.00 94.00 318 LEU A N 1
ATOM 2580 C CA . LEU A 1 318 ? 3.156 -5.615 -5.534 1.00 94.00 318 LEU A CA 1
ATOM 2581 C C . LEU A 1 318 ? 3.508 -6.680 -6.577 1.00 94.00 318 LEU A C 1
ATOM 2583 O O . LEU A 1 318 ? 2.664 -6.984 -7.408 1.00 94.00 318 LEU A O 1
ATOM 2587 N N . THR A 1 319 ? 4.674 -7.325 -6.496 1.00 94.00 319 THR A N 1
ATOM 2588 C CA . THR A 1 319 ? 5.048 -8.456 -7.359 1.00 94.00 319 THR A CA 1
ATOM 2589 C C . THR A 1 319 ? 4.035 -9.597 -7.279 1.00 94.00 319 THR A C 1
ATOM 2591 O O . THR A 1 319 ? 3.571 -10.087 -8.309 1.00 94.00 319 THR A O 1
ATOM 2594 N N . LYS A 1 320 ? 3.653 -10.021 -6.067 1.00 90.31 320 LYS A N 1
ATOM 2595 C CA . LYS A 1 320 ? 2.663 -11.095 -5.888 1.00 90.31 320 LYS A CA 1
ATOM 2596 C C . LYS A 1 320 ? 1.266 -10.677 -6.318 1.00 90.31 320 LYS A C 1
ATOM 2598 O O . LYS A 1 320 ? 0.554 -11.463 -6.931 1.00 90.31 320 LYS A O 1
ATOM 2603 N N . PHE A 1 321 ? 0.892 -9.437 -6.035 1.00 90.69 321 PHE A N 1
ATOM 2604 C CA . PHE A 1 321 ? -0.380 -8.877 -6.462 1.00 90.69 321 PHE A CA 1
ATOM 2605 C C . PHE A 1 321 ? -0.491 -8.862 -7.988 1.00 90.69 321 PHE A C 1
ATOM 2607 O O . PHE A 1 321 ? -1.453 -9.372 -8.556 1.00 90.69 321 PHE A O 1
ATOM 2614 N N . VAL A 1 322 ? 0.519 -8.303 -8.653 1.00 94.50 322 VAL A N 1
ATOM 2615 C CA . VAL A 1 322 ? 0.609 -8.173 -10.109 1.00 94.50 322 VAL A CA 1
ATOM 2616 C C . VAL A 1 322 ? 0.587 -9.545 -10.778 1.00 94.50 322 VAL A C 1
ATOM 2618 O O . VAL A 1 322 ? -0.041 -9.689 -11.827 1.00 94.50 322 VAL A O 1
ATOM 2621 N N . ALA A 1 323 ? 1.185 -10.567 -10.155 1.00 93.25 323 ALA A N 1
ATOM 2622 C CA . ALA A 1 323 ? 1.186 -11.932 -10.675 1.00 93.25 323 ALA A CA 1
ATOM 2623 C C . ALA A 1 323 ? -0.221 -12.491 -10.958 1.00 93.25 323 ALA A C 1
ATOM 2625 O O . ALA A 1 323 ? -0.373 -13.278 -11.890 1.00 93.25 323 ALA A O 1
ATOM 2626 N N . ASN A 1 324 ? -1.251 -12.027 -10.240 1.00 91.38 324 ASN A N 1
ATOM 2627 C CA . ASN A 1 324 ? -2.639 -12.442 -10.462 1.00 91.38 324 ASN A CA 1
ATOM 2628 C C . ASN A 1 324 ? -3.244 -11.911 -11.774 1.00 91.38 324 ASN A C 1
ATOM 2630 O O . ASN A 1 324 ? -4.231 -12.461 -12.254 1.00 91.38 324 ASN A O 1
ATOM 2634 N N . PHE A 1 325 ? -2.673 -10.853 -12.359 1.00 94.69 325 PHE A N 1
ATOM 2635 C CA . PHE A 1 325 ? -3.263 -10.144 -13.502 1.00 94.69 325 PHE A CA 1
ATOM 2636 C C . PHE A 1 325 ? -2.426 -10.263 -14.779 1.00 94.69 325 PHE A C 1
ATOM 2638 O O . PHE A 1 325 ? -2.957 -10.194 -15.885 1.00 94.69 325 PHE A O 1
ATOM 2645 N N . ILE A 1 326 ? -1.112 -10.477 -14.667 1.00 96.12 326 ILE A N 1
ATOM 2646 C CA . ILE A 1 326 ? -0.203 -10.375 -15.821 1.00 96.12 326 ILE A CA 1
ATOM 2647 C C . ILE A 1 326 ? -0.153 -11.603 -16.728 1.00 96.12 326 ILE A C 1
ATOM 2649 O O . ILE A 1 326 ? 0.614 -11.585 -17.686 1.00 96.12 326 ILE A O 1
ATOM 2653 N N . LYS A 1 327 ? -0.950 -12.652 -16.491 1.00 96.06 327 LYS A N 1
ATOM 2654 C CA . LYS A 1 327 ? -0.912 -13.863 -17.329 1.00 96.06 327 LYS A CA 1
ATOM 2655 C C . LYS A 1 327 ? -1.113 -13.550 -18.816 1.00 96.06 327 LYS A C 1
ATOM 2657 O O . LYS A 1 327 ? -0.316 -13.983 -19.640 1.00 96.06 327 LYS A O 1
ATOM 2662 N N . TYR A 1 328 ? -2.117 -12.738 -19.150 1.00 96.06 328 TYR A N 1
ATOM 2663 C CA . TYR A 1 328 ? -2.371 -12.329 -20.534 1.00 96.06 328 TYR A CA 1
ATOM 2664 C C . TYR A 1 328 ? -1.178 -11.577 -21.147 1.00 96.06 328 TYR A C 1
ATOM 2666 O O . TYR A 1 328 ? -0.780 -11.854 -22.278 1.00 96.06 328 TYR A O 1
ATOM 2674 N N . PHE A 1 329 ? -0.578 -10.655 -20.390 1.00 97.81 329 PHE A N 1
ATOM 2675 C CA . PHE A 1 329 ? 0.601 -9.905 -20.826 1.00 97.81 329 PHE A CA 1
ATOM 2676 C C . PHE A 1 329 ? 1.825 -10.811 -21.013 1.00 97.81 329 PHE A C 1
ATOM 2678 O O . PHE A 1 329 ? 2.602 -10.659 -21.958 1.00 97.81 329 PHE A O 1
ATOM 2685 N N . PHE A 1 330 ? 1.990 -11.792 -20.126 1.00 98.19 330 PHE A N 1
ATOM 2686 C CA . PHE A 1 330 ? 3.043 -12.784 -20.237 1.00 98.19 330 PHE A CA 1
ATOM 2687 C C . PHE A 1 330 ? 2.873 -13.617 -21.509 1.00 98.19 330 PHE A C 1
ATOM 2689 O O . PHE A 1 330 ? 3.776 -13.631 -22.347 1.00 98.19 330 PHE A O 1
ATOM 2696 N N . ASP A 1 331 ? 1.711 -14.244 -21.691 1.00 97.06 331 ASP A N 1
ATOM 2697 C CA . ASP A 1 331 ? 1.438 -15.152 -22.807 1.00 97.06 331 ASP A CA 1
ATOM 2698 C C . ASP A 1 331 ? 1.586 -14.433 -24.162 1.00 97.06 331 ASP A C 1
ATOM 2700 O O . ASP A 1 331 ? 2.214 -14.963 -25.084 1.00 97.06 331 ASP A O 1
ATOM 2704 N N . ASN A 1 332 ? 1.100 -13.193 -24.272 1.00 96.62 332 ASN A N 1
ATOM 2705 C CA . ASN A 1 332 ? 1.083 -12.461 -25.540 1.00 96.62 332 ASN A CA 1
ATOM 2706 C C . ASN A 1 332 ? 2.344 -11.657 -25.846 1.00 96.62 332 ASN A C 1
ATOM 2708 O O . ASN A 1 332 ? 2.610 -11.417 -27.030 1.00 96.62 332 ASN A O 1
ATOM 2712 N N . SER A 1 333 ? 3.119 -11.269 -24.833 1.00 97.31 333 SER A N 1
ATOM 2713 C CA . SER A 1 333 ? 4.181 -10.274 -25.003 1.00 97.31 333 SER A CA 1
ATOM 2714 C C . SER A 1 333 ? 5.505 -10.753 -24.407 1.00 97.31 333 SER A C 1
ATOM 2716 O O . SER A 1 333 ? 6.466 -10.986 -25.145 1.00 97.31 333 SER A O 1
ATOM 2718 N N . LEU A 1 334 ? 5.575 -10.951 -23.086 1.00 98.19 334 LEU A N 1
ATOM 2719 C CA . LEU A 1 334 ? 6.847 -11.244 -22.407 1.00 98.19 334 LEU A CA 1
ATOM 2720 C C . LEU A 1 334 ? 7.406 -12.621 -22.777 1.00 98.19 334 LEU A C 1
ATOM 2722 O O . LEU A 1 334 ? 8.606 -12.746 -23.019 1.00 98.19 334 LEU A O 1
ATOM 2726 N N . SER A 1 335 ? 6.550 -13.635 -22.915 1.00 98.19 335 SER A N 1
ATOM 2727 C CA . SER A 1 335 ? 6.939 -14.996 -23.303 1.00 98.19 335 SER A CA 1
ATOM 2728 C C . SER A 1 335 ? 7.673 -15.018 -24.652 1.00 98.19 335 SER A C 1
ATOM 2730 O O . SER A 1 335 ? 8.651 -15.749 -24.823 1.00 98.19 335 SER A O 1
ATOM 2732 N N . LYS A 1 336 ? 7.248 -14.171 -25.601 1.00 98.25 336 LYS A N 1
ATOM 2733 C CA . LYS A 1 336 ? 7.851 -14.033 -26.934 1.00 98.25 336 LYS A CA 1
ATOM 2734 C C . LYS A 1 336 ? 9.214 -13.359 -26.862 1.00 98.25 336 LYS A C 1
ATOM 2736 O O . LYS A 1 336 ? 10.137 -13.815 -27.531 1.00 98.25 336 LYS A O 1
ATOM 2741 N N . ILE A 1 337 ? 9.362 -12.325 -26.029 1.00 98.38 337 ILE A N 1
ATOM 2742 C CA . ILE A 1 337 ? 10.658 -11.672 -25.789 1.00 98.38 337 ILE A CA 1
ATOM 2743 C C . ILE A 1 337 ? 11.637 -12.672 -25.172 1.00 98.38 337 ILE A C 1
ATOM 2745 O O . ILE A 1 337 ? 12.755 -12.827 -25.664 1.00 98.38 337 ILE A O 1
ATOM 2749 N N . ILE A 1 338 ? 11.201 -13.385 -24.133 1.00 98.50 338 ILE A N 1
ATOM 2750 C CA . ILE A 1 338 ? 12.024 -14.365 -23.425 1.00 98.50 338 ILE A CA 1
ATOM 2751 C C . ILE A 1 338 ? 12.459 -15.480 -24.385 1.00 98.50 338 ILE A C 1
ATOM 2753 O O . ILE A 1 338 ? 13.654 -15.739 -24.501 1.00 98.50 338 ILE A O 1
ATOM 2757 N N . LYS A 1 339 ? 11.530 -16.076 -25.148 1.00 98.38 339 LYS A N 1
ATOM 2758 C CA . LYS A 1 339 ? 11.848 -17.101 -26.164 1.00 98.38 339 LYS A CA 1
ATOM 2759 C C . LYS A 1 339 ? 12.768 -16.568 -27.264 1.00 98.38 339 LYS A C 1
ATOM 2761 O O . LYS A 1 339 ? 13.662 -17.278 -27.709 1.00 98.38 339 LYS A O 1
ATOM 2766 N N . TYR A 1 340 ? 12.587 -15.323 -27.703 1.00 98.31 340 TYR A N 1
ATOM 2767 C CA . TYR A 1 340 ? 13.456 -14.699 -28.707 1.00 98.31 340 TYR A CA 1
ATOM 2768 C C . TYR A 1 340 ? 14.911 -14.581 -28.229 1.00 98.31 340 TYR A C 1
ATOM 2770 O O . TYR A 1 340 ? 15.845 -14.828 -29.000 1.00 98.31 340 TYR A O 1
ATOM 2778 N N . ILE A 1 341 ? 15.107 -14.226 -26.958 1.00 98.19 341 ILE A N 1
ATOM 2779 C CA . ILE A 1 341 ? 16.431 -14.166 -26.335 1.00 98.19 341 ILE A CA 1
ATOM 2780 C C . ILE A 1 341 ? 16.986 -15.580 -26.146 1.00 98.19 341 ILE A C 1
ATOM 2782 O O . ILE A 1 341 ? 18.112 -15.840 -26.563 1.00 98.19 341 ILE A O 1
ATOM 2786 N N . ASP A 1 342 ? 16.186 -16.497 -25.599 1.00 98.06 342 ASP A N 1
ATOM 2787 C CA . ASP A 1 342 ? 16.573 -17.886 -25.326 1.00 98.06 342 ASP A CA 1
ATOM 2788 C C . ASP A 1 342 ? 17.033 -18.630 -26.590 1.00 98.06 342 ASP A C 1
ATOM 2790 O O . ASP A 1 342 ? 18.090 -19.262 -26.601 1.00 98.06 342 ASP A O 1
ATOM 2794 N N . ASN A 1 343 ? 16.310 -18.454 -27.701 1.00 97.75 343 ASN A N 1
ATOM 2795 C CA . ASN A 1 343 ? 16.625 -19.040 -29.008 1.00 97.75 343 ASN A CA 1
ATOM 2796 C C . ASN A 1 343 ? 17.908 -18.479 -29.647 1.00 97.75 343 ASN A C 1
ATOM 2798 O O . ASN A 1 343 ? 18.337 -18.959 -30.696 1.00 97.75 343 ASN A O 1
ATOM 2802 N N . SER A 1 344 ? 18.520 -17.446 -29.062 1.00 96.19 344 SER A N 1
ATOM 2803 C CA . SER A 1 344 ? 19.773 -16.877 -29.571 1.00 96.19 344 SER A CA 1
ATOM 2804 C C . SER A 1 344 ? 21.009 -17.689 -29.166 1.00 96.19 344 SER A C 1
ATOM 2806 O O . SER A 1 344 ? 22.091 -17.424 -29.691 1.00 96.19 344 SER A O 1
ATOM 2808 N N . GLY A 1 345 ? 20.862 -18.674 -28.272 1.00 95.69 345 GLY A N 1
ATOM 2809 C CA . GLY A 1 345 ? 21.985 -19.438 -27.726 1.00 95.69 345 GLY A CA 1
ATOM 2810 C C . GLY A 1 345 ? 22.858 -18.608 -26.779 1.00 95.69 345 GLY A C 1
ATOM 2811 O O . GLY A 1 345 ? 22.474 -17.524 -26.344 1.00 95.69 345 GLY A O 1
ATOM 2812 N N . ASP A 1 346 ? 24.059 -19.104 -26.468 1.00 96.06 346 ASP A N 1
ATOM 2813 C CA . ASP A 1 346 ? 25.017 -18.377 -25.626 1.00 96.06 346 ASP A CA 1
ATOM 2814 C C . ASP A 1 346 ? 25.597 -17.159 -26.369 1.00 96.06 346 ASP A C 1
ATOM 2816 O O . ASP A 1 346 ? 26.421 -17.284 -27.277 1.00 96.06 346 ASP A O 1
ATOM 2820 N N . LEU A 1 347 ? 25.175 -15.960 -25.959 1.00 95.44 347 LEU A N 1
ATOM 2821 C CA . LEU A 1 347 ? 25.684 -14.683 -26.474 1.00 95.44 347 LEU A CA 1
ATOM 2822 C C . LEU A 1 347 ? 27.039 -14.270 -25.868 1.00 95.44 347 LEU A C 1
ATOM 2824 O O . LEU A 1 347 ? 27.581 -13.228 -26.240 1.00 95.44 347 LEU A O 1
ATOM 2828 N N . TYR A 1 348 ? 27.587 -15.049 -24.929 1.00 94.75 348 TYR A N 1
ATOM 2829 C CA . TYR A 1 348 ? 28.854 -14.779 -24.246 1.00 94.75 348 TYR A CA 1
ATOM 2830 C C . TYR A 1 348 ? 28.919 -13.400 -23.563 1.00 94.75 348 TYR A C 1
ATOM 2832 O O . TYR A 1 348 ? 29.985 -12.793 -23.484 1.00 94.75 348 TYR A O 1
ATOM 2840 N N . LEU A 1 349 ? 27.804 -12.910 -23.007 1.00 93.31 349 LEU A N 1
ATOM 2841 C CA . LEU A 1 349 ? 27.692 -11.565 -22.408 1.00 93.31 349 LEU A CA 1
ATOM 2842 C C . LEU A 1 349 ? 28.650 -11.322 -21.223 1.00 93.31 349 LEU A C 1
ATOM 2844 O O . LEU A 1 349 ? 28.929 -10.183 -20.873 1.00 93.31 349 LEU A O 1
ATOM 2848 N N . ASN A 1 350 ? 29.195 -12.379 -20.617 1.00 92.81 350 ASN A N 1
ATOM 2849 C CA . ASN A 1 350 ? 30.220 -12.307 -19.569 1.00 92.81 350 ASN A CA 1
ATOM 2850 C C . ASN A 1 350 ? 31.663 -12.509 -20.067 1.00 92.81 350 ASN A C 1
ATOM 2852 O O . ASN A 1 350 ? 32.579 -12.549 -19.246 1.00 92.81 350 ASN A O 1
ATOM 2856 N N . LYS A 1 351 ? 31.877 -12.723 -21.367 1.00 93.94 351 LYS A N 1
ATOM 2857 C CA . LYS A 1 351 ? 33.191 -12.983 -21.969 1.00 93.94 351 LYS A CA 1
ATOM 2858 C C . LYS A 1 351 ? 33.414 -11.995 -23.117 1.00 93.94 351 LYS A C 1
ATOM 2860 O O . LYS A 1 351 ? 33.107 -12.340 -24.260 1.00 93.94 351 LYS A O 1
ATOM 2865 N N . PRO A 1 352 ? 33.962 -10.798 -22.830 1.00 91.50 352 PRO A N 1
ATOM 2866 C CA . PRO A 1 352 ? 34.182 -9.746 -23.822 1.00 91.50 352 PRO A CA 1
ATOM 2867 C C . PRO A 1 352 ? 34.824 -10.230 -25.126 1.00 91.50 352 PRO A C 1
ATOM 2869 O O . PRO A 1 352 ? 34.353 -9.875 -26.201 1.00 91.50 352 PRO A O 1
ATOM 2872 N N . ASP A 1 353 ? 35.816 -11.118 -25.031 1.00 93.75 353 ASP A N 1
ATOM 2873 C CA . ASP A 1 353 ? 36.575 -11.626 -26.183 1.00 93.75 353 ASP A CA 1
ATOM 2874 C C . ASP A 1 353 ? 35.768 -12.547 -27.112 1.00 93.75 353 ASP A C 1
ATOM 2876 O O . ASP A 1 353 ? 36.137 -12.755 -28.265 1.00 93.75 353 ASP A O 1
ATOM 2880 N N . LYS A 1 354 ? 34.677 -13.142 -26.613 1.00 94.81 354 LYS A N 1
ATOM 2881 C CA . LYS A 1 354 ? 33.823 -14.083 -27.364 1.00 94.81 354 LYS A CA 1
ATOM 2882 C C . LYS A 1 354 ? 32.477 -13.482 -27.762 1.00 94.81 354 LYS A C 1
ATOM 2884 O O . LYS A 1 354 ? 31.747 -14.072 -28.557 1.00 94.81 354 LYS A O 1
ATOM 2889 N N . CYS A 1 355 ? 32.139 -12.332 -27.195 1.00 95.44 355 CYS A N 1
ATOM 2890 C CA . CYS A 1 355 ? 30.866 -11.667 -27.389 1.00 95.44 355 CYS A CA 1
ATOM 2891 C C . CYS A 1 355 ? 30.842 -10.913 -28.724 1.00 95.44 355 CYS A C 1
ATOM 2893 O O . CYS A 1 355 ? 31.639 -10.005 -28.971 1.00 95.44 355 CYS A O 1
ATOM 2895 N N . LYS A 1 356 ? 29.895 -11.272 -29.594 1.00 96.00 356 LYS A N 1
ATOM 2896 C CA . LYS A 1 356 ? 29.681 -10.589 -30.875 1.00 96.00 356 LYS A CA 1
ATOM 2897 C C . LYS A 1 356 ? 28.780 -9.373 -30.658 1.00 96.00 356 LYS A C 1
ATOM 2899 O O . LYS A 1 356 ? 27.559 -9.521 -30.616 1.00 96.00 356 LYS A O 1
ATOM 2904 N N . LYS A 1 357 ? 29.383 -8.185 -30.531 1.00 96.25 357 LYS A N 1
ATOM 2905 C CA . LYS A 1 357 ? 28.683 -6.922 -30.216 1.00 96.25 357 LYS A CA 1
ATOM 2906 C C . LYS A 1 357 ? 27.474 -6.657 -31.119 1.00 96.25 357 LYS A C 1
ATOM 2908 O O . LYS A 1 357 ? 26.397 -6.408 -30.590 1.00 96.25 357 LYS A O 1
ATOM 2913 N N . ASP A 1 358 ? 27.611 -6.828 -32.434 1.00 96.56 358 ASP A N 1
ATOM 2914 C CA . ASP A 1 358 ? 26.516 -6.596 -33.392 1.00 96.56 358 ASP A CA 1
ATOM 2915 C C . ASP A 1 358 ? 25.309 -7.509 -33.137 1.00 96.56 358 ASP A C 1
ATOM 2917 O O . ASP A 1 358 ? 24.159 -7.075 -33.176 1.00 96.56 358 ASP A O 1
ATOM 2921 N N . VAL A 1 359 ? 25.562 -8.781 -32.805 1.00 96.31 359 VAL A N 1
ATOM 2922 C CA . VAL A 1 359 ? 24.499 -9.744 -32.486 1.00 96.31 359 VAL A CA 1
ATOM 2923 C C . VAL A 1 359 ? 23.793 -9.329 -31.199 1.00 96.31 359 VAL A C 1
ATOM 2925 O O . VAL A 1 359 ? 22.565 -9.293 -31.160 1.00 96.31 359 VAL A O 1
ATOM 2928 N N . VAL A 1 360 ? 24.550 -8.968 -30.159 1.00 97.31 360 VAL A N 1
ATOM 2929 C CA . VAL A 1 360 ? 23.986 -8.490 -28.887 1.00 97.31 360 VAL A CA 1
ATOM 2930 C C . VAL A 1 360 ? 23.158 -7.233 -29.097 1.00 97.31 360 VAL A C 1
ATOM 2932 O O . VAL A 1 360 ? 22.033 -7.175 -28.611 1.00 97.31 360 VAL A O 1
ATOM 2935 N N . GLN A 1 361 ? 23.662 -6.269 -29.865 1.00 97.31 361 GLN A N 1
ATOM 2936 C CA . GLN A 1 361 ? 22.955 -5.036 -30.190 1.00 97.31 361 GLN A CA 1
ATOM 2937 C C . GLN A 1 361 ? 21.629 -5.315 -30.893 1.00 97.31 361 GLN A C 1
ATOM 2939 O O . GLN A 1 361 ? 20.601 -4.797 -30.462 1.00 97.31 361 GLN A O 1
ATOM 2944 N N . ILE A 1 362 ? 21.611 -6.174 -31.917 1.00 97.06 362 ILE A N 1
ATOM 2945 C CA . ILE A 1 362 ? 20.379 -6.552 -32.627 1.00 97.06 362 ILE A CA 1
ATOM 2946 C C . ILE A 1 362 ? 19.388 -7.224 -31.673 1.00 97.06 362 ILE A C 1
ATOM 2948 O O . ILE A 1 362 ? 18.204 -6.880 -31.667 1.00 97.06 362 ILE A O 1
ATOM 2952 N N . LYS A 1 363 ? 19.847 -8.175 -30.851 1.00 97.56 363 LYS A N 1
ATOM 2953 C CA . LYS A 1 363 ? 18.978 -8.897 -29.910 1.00 97.56 363 LYS A CA 1
ATOM 2954 C C . LYS A 1 363 ? 18.402 -7.974 -28.845 1.00 97.56 363 LYS A C 1
ATOM 2956 O O . LYS A 1 363 ? 17.189 -7.974 -28.646 1.00 97.56 363 LYS A O 1
ATOM 2961 N N . PHE A 1 364 ? 19.248 -7.154 -28.239 1.00 97.88 364 PHE A N 1
ATOM 2962 C CA . PHE A 1 364 ? 18.872 -6.174 -27.232 1.00 97.88 364 PHE A CA 1
ATOM 2963 C C . PHE A 1 364 ? 17.880 -5.140 -27.779 1.00 97.88 364 PHE A C 1
ATOM 2965 O O . PHE A 1 364 ? 16.786 -4.993 -27.241 1.00 97.88 364 PHE A O 1
ATOM 2972 N N . THR A 1 365 ? 18.213 -4.470 -28.886 1.00 97.12 365 THR A N 1
ATOM 2973 C CA . THR A 1 365 ? 17.357 -3.427 -29.479 1.00 97.12 365 THR A CA 1
ATOM 2974 C C . THR A 1 365 ? 16.026 -3.983 -29.980 1.00 97.12 365 THR A C 1
ATOM 2976 O O . THR A 1 365 ? 14.998 -3.330 -29.815 1.00 97.12 365 THR A O 1
ATOM 2979 N N . SER A 1 366 ? 16.005 -5.204 -30.526 1.00 97.81 366 SER A N 1
ATOM 2980 C CA . SER A 1 366 ? 14.759 -5.870 -30.934 1.00 97.81 366 SER A CA 1
ATOM 2981 C C . SER A 1 366 ? 13.875 -6.207 -29.733 1.00 97.81 366 SER A C 1
ATOM 2983 O O . SER A 1 366 ? 12.676 -5.936 -29.770 1.00 97.81 366 SER A O 1
ATOM 2985 N N . ALA A 1 367 ? 14.460 -6.760 -28.664 1.00 98.25 367 ALA A N 1
ATOM 2986 C CA . ALA A 1 367 ? 13.741 -7.074 -27.431 1.00 98.25 367 ALA A CA 1
ATOM 2987 C C . ALA A 1 367 ? 13.178 -5.804 -26.777 1.00 98.25 367 ALA A C 1
ATOM 2989 O O . ALA A 1 367 ? 11.990 -5.753 -26.462 1.00 98.25 367 ALA A O 1
ATOM 2990 N N . LEU A 1 368 ? 13.999 -4.755 -26.657 1.00 98.19 368 LEU A N 1
ATOM 2991 C CA . LEU A 1 368 ? 13.596 -3.460 -26.116 1.00 98.19 368 LEU A CA 1
ATOM 2992 C C . LEU A 1 368 ? 12.485 -2.826 -26.957 1.00 98.19 368 LEU A C 1
ATOM 2994 O O . LEU A 1 368 ? 11.466 -2.427 -26.402 1.00 98.19 368 LEU A O 1
ATOM 2998 N N . LYS A 1 369 ? 12.643 -2.782 -28.289 1.00 97.50 369 LYS A N 1
ATOM 2999 C CA . LYS A 1 369 ? 11.636 -2.251 -29.223 1.00 97.50 369 LYS A CA 1
ATOM 3000 C C . LYS A 1 369 ? 10.300 -2.978 -29.086 1.00 97.50 369 LYS A C 1
ATOM 3002 O O . LYS A 1 369 ? 9.253 -2.334 -29.106 1.00 97.50 369 LYS A O 1
ATOM 3007 N N . TYR A 1 370 ? 10.327 -4.302 -28.962 1.00 97.94 370 TYR A N 1
ATOM 3008 C CA . TYR A 1 370 ? 9.110 -5.079 -28.772 1.00 97.94 370 TYR A CA 1
ATOM 3009 C C . TYR A 1 370 ? 8.472 -4.770 -27.411 1.00 97.94 370 TYR A C 1
ATOM 3011 O O . TYR A 1 370 ? 7.292 -4.434 -27.365 1.00 97.94 370 TYR A O 1
ATOM 3019 N N . LEU A 1 371 ? 9.255 -4.751 -26.328 1.00 97.94 371 LEU A N 1
ATOM 3020 C CA . LEU A 1 371 ? 8.783 -4.443 -24.972 1.00 97.94 371 LEU A CA 1
ATOM 3021 C C . LEU A 1 371 ? 8.088 -3.075 -24.868 1.00 97.94 371 LEU A C 1
ATOM 3023 O O . LEU A 1 371 ? 6.994 -2.970 -24.320 1.00 97.94 371 LEU A O 1
ATOM 3027 N N . ILE A 1 372 ? 8.670 -2.017 -25.439 1.00 97.44 372 ILE A N 1
ATOM 3028 C CA . ILE A 1 372 ? 8.058 -0.674 -25.403 1.00 97.44 372 ILE A CA 1
ATOM 3029 C C . ILE A 1 372 ? 6.772 -0.577 -26.242 1.00 97.44 372 ILE A C 1
ATOM 3031 O O . ILE A 1 372 ? 5.981 0.351 -26.060 1.00 97.44 372 ILE A O 1
ATOM 3035 N N . SER A 1 373 ? 6.548 -1.516 -27.167 1.00 96.44 373 SER A N 1
ATOM 3036 C CA . SER A 1 373 ? 5.356 -1.545 -28.023 1.00 96.44 373 SER A CA 1
ATOM 3037 C C . SER A 1 373 ? 4.161 -2.260 -27.382 1.00 96.44 373 SER A C 1
ATOM 3039 O O . SER A 1 373 ? 3.027 -2.046 -27.805 1.00 96.44 373 SER A O 1
ATOM 3041 N N . THR A 1 374 ? 4.376 -3.037 -26.316 1.00 96.88 374 THR A N 1
ATOM 3042 C CA . THR A 1 374 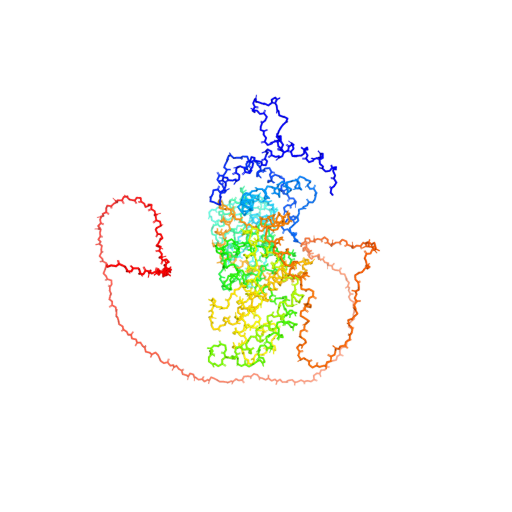? 3.362 -3.931 -25.727 1.00 96.88 374 THR A CA 1
ATOM 3043 C C . THR A 1 374 ? 2.554 -3.287 -24.598 1.00 96.88 374 THR A C 1
ATOM 3045 O O . THR A 1 374 ? 1.924 -3.975 -23.805 1.00 96.88 374 THR A O 1
ATOM 3048 N N . VAL A 1 375 ? 2.545 -1.954 -24.485 1.00 96.19 375 VAL A N 1
ATOM 3049 C CA . VAL A 1 375 ? 1.829 -1.245 -23.402 1.00 96.19 375 VAL A CA 1
ATOM 3050 C C . VAL A 1 375 ? 0.316 -1.500 -23.396 1.00 96.19 375 VAL A C 1
ATOM 3052 O O . VAL A 1 375 ? -0.332 -1.405 -22.354 1.00 96.19 375 VAL A O 1
ATOM 3055 N N . GLN A 1 376 ? -0.263 -1.830 -24.554 1.00 95.31 376 GLN A N 1
ATOM 3056 C CA . GLN A 1 376 ? -1.687 -2.157 -24.660 1.00 95.31 376 GLN A CA 1
ATOM 3057 C C . GLN A 1 376 ? -2.021 -3.511 -24.029 1.00 95.31 376 GLN A C 1
ATOM 3059 O O . GLN A 1 376 ? -3.117 -3.662 -23.506 1.00 95.31 376 GLN A O 1
ATOM 3064 N N . ASP A 1 377 ? -1.065 -4.442 -24.006 1.00 96.81 377 ASP A N 1
ATOM 3065 C CA . ASP A 1 377 ? -1.245 -5.788 -23.454 1.00 96.81 377 ASP A CA 1
ATOM 3066 C C . ASP A 1 377 ? -1.177 -5.808 -21.918 1.00 96.81 377 ASP A C 1
ATOM 3068 O O . ASP A 1 377 ? -1.482 -6.821 -21.290 1.00 96.81 377 ASP A O 1
ATOM 3072 N N . ILE A 1 378 ? -0.765 -4.695 -21.300 1.00 97.12 378 ILE A N 1
ATOM 3073 C CA . ILE A 1 378 ? -0.672 -4.564 -19.846 1.00 97.12 378 ILE A CA 1
ATOM 3074 C C . ILE A 1 378 ? -2.086 -4.382 -19.261 1.00 97.12 378 ILE A C 1
ATOM 3076 O O . ILE A 1 378 ? -2.776 -3.439 -19.671 1.00 97.12 378 ILE A O 1
ATOM 3080 N N . PRO A 1 379 ? -2.506 -5.222 -18.291 1.00 96.56 379 PRO A N 1
ATOM 3081 C CA . PRO A 1 379 ? -3.830 -5.146 -17.673 1.00 96.56 379 PRO A CA 1
ATOM 3082 C C . PRO A 1 379 ? -4.098 -3.804 -16.989 1.00 96.56 379 PRO A C 1
ATOM 3084 O O . PRO A 1 379 ? -3.181 -3.164 -16.460 1.00 96.56 379 PRO A O 1
ATOM 3087 N N . ASP A 1 380 ? -5.367 -3.400 -16.946 1.00 96.38 380 ASP A N 1
ATOM 3088 C CA . ASP A 1 380 ? -5.777 -2.135 -16.332 1.00 96.38 380 ASP A CA 1
ATOM 3089 C C . ASP A 1 380 ? -5.518 -2.113 -14.816 1.00 96.38 380 ASP A C 1
ATOM 3091 O O . ASP A 1 380 ? -5.198 -1.057 -14.276 1.00 96.38 380 ASP A O 1
ATOM 3095 N N . GLU A 1 381 ? -5.533 -3.262 -14.132 1.00 96.56 381 GLU A N 1
ATOM 3096 C CA . GLU A 1 381 ? -5.151 -3.404 -12.717 1.00 96.56 381 GLU A CA 1
ATOM 3097 C C . GLU A 1 381 ? -3.704 -2.973 -12.467 1.00 96.56 381 GLU A C 1
ATOM 3099 O O . GLU A 1 381 ? -3.393 -2.294 -11.487 1.00 96.56 381 GLU A O 1
ATOM 3104 N N . VAL A 1 382 ? -2.805 -3.341 -13.378 1.00 97.50 382 VAL A N 1
ATOM 3105 C CA . VAL A 1 382 ? -1.383 -3.000 -13.286 1.00 97.50 382 VAL A CA 1
ATOM 3106 C C . VAL A 1 382 ? -1.174 -1.524 -13.612 1.00 97.50 382 VAL A C 1
ATOM 3108 O O . VAL A 1 382 ? -0.427 -0.835 -12.911 1.00 97.50 382 VAL A O 1
ATOM 3111 N N . LYS A 1 383 ? -1.875 -1.012 -14.633 1.00 97.56 383 LYS A N 1
ATOM 3112 C CA . LYS A 1 383 ? -1.855 0.419 -14.976 1.00 97.56 383 LYS A CA 1
ATOM 3113 C C . LYS A 1 383 ? -2.398 1.281 -13.840 1.00 97.56 383 LYS A C 1
ATOM 3115 O O . LYS A 1 383 ? -1.861 2.353 -13.566 1.00 97.56 383 LYS A O 1
ATOM 3120 N N . PHE A 1 384 ? -3.417 0.792 -13.141 1.00 96.81 384 PHE A N 1
ATOM 3121 C CA . PHE A 1 384 ? -4.002 1.433 -11.971 1.00 96.81 384 PHE A CA 1
ATOM 3122 C C . PHE A 1 384 ? -2.989 1.604 -10.836 1.00 96.81 384 PHE A C 1
ATOM 3124 O O . PHE A 1 384 ? -2.816 2.715 -10.335 1.00 96.81 384 PHE A O 1
ATOM 3131 N N . ILE A 1 385 ? -2.238 0.550 -10.501 1.00 97.56 385 ILE A N 1
ATOM 3132 C CA . ILE A 1 385 ? -1.147 0.633 -9.516 1.00 97.56 385 ILE A CA 1
ATOM 3133 C C . ILE A 1 385 ? -0.080 1.637 -9.965 1.00 97.56 385 ILE A C 1
ATOM 3135 O O . ILE A 1 385 ? 0.301 2.522 -9.197 1.00 97.56 385 ILE A O 1
ATOM 3139 N N . ALA A 1 386 ? 0.383 1.538 -11.216 1.00 97.88 386 ALA A N 1
ATOM 3140 C CA . ALA A 1 386 ? 1.388 2.452 -11.760 1.00 97.88 386 ALA A CA 1
ATOM 3141 C C . ALA A 1 386 ? 0.922 3.915 -11.711 1.00 97.88 386 ALA A C 1
ATOM 3143 O O . ALA A 1 386 ? 1.719 4.826 -11.477 1.00 97.88 386 ALA A O 1
ATOM 3144 N N . HIS A 1 387 ? -0.373 4.151 -11.898 1.00 96.81 387 HIS A N 1
ATOM 3145 C CA . HIS A 1 387 ? -0.970 5.470 -11.806 1.00 96.81 387 HIS A CA 1
ATOM 3146 C C . HIS A 1 387 ? -1.036 5.995 -10.362 1.00 96.81 387 HIS A C 1
ATOM 3148 O O . HIS A 1 387 ? -0.695 7.157 -10.141 1.00 96.81 387 HIS A O 1
ATOM 3154 N N . ILE A 1 388 ? -1.361 5.164 -9.365 1.00 97.25 388 ILE A N 1
ATOM 3155 C CA . ILE A 1 388 ? -1.242 5.546 -7.942 1.00 97.25 388 ILE A CA 1
ATOM 3156 C C . ILE A 1 388 ? 0.212 5.921 -7.617 1.00 97.25 388 ILE A C 1
ATOM 3158 O O . ILE A 1 388 ? 0.469 6.995 -7.069 1.00 97.25 388 ILE A O 1
ATOM 3162 N N . ILE A 1 389 ? 1.177 5.092 -8.036 1.00 97.62 389 ILE A N 1
ATOM 3163 C CA . ILE A 1 389 ? 2.615 5.357 -7.860 1.00 97.62 389 ILE A CA 1
ATOM 3164 C C . ILE A 1 389 ? 3.003 6.687 -8.506 1.00 97.62 389 ILE A C 1
ATOM 3166 O O . ILE A 1 389 ? 3.688 7.493 -7.873 1.00 97.62 389 ILE A O 1
ATOM 3170 N N . LYS A 1 390 ? 2.547 6.956 -9.734 1.00 95.75 390 LYS A N 1
ATOM 3171 C CA . LYS A 1 390 ? 2.787 8.228 -10.425 1.00 95.75 390 LYS A CA 1
ATOM 3172 C C . LYS A 1 390 ? 2.298 9.406 -9.590 1.00 95.75 390 LYS A C 1
ATOM 3174 O O . LYS A 1 390 ? 3.074 10.325 -9.325 1.00 95.75 390 LYS A O 1
ATOM 3179 N N . MET A 1 391 ? 1.029 9.379 -9.189 1.00 93.81 391 MET A N 1
ATOM 3180 C CA . MET A 1 391 ? 0.376 10.497 -8.512 1.00 93.81 391 MET A CA 1
ATOM 3181 C C . MET A 1 391 ? 0.992 10.759 -7.136 1.00 93.81 391 MET A C 1
ATOM 3183 O O . MET A 1 391 ? 1.381 11.888 -6.842 1.00 93.81 391 MET A O 1
ATOM 3187 N N . TYR A 1 392 ? 1.205 9.717 -6.333 1.00 95.56 392 TYR A N 1
ATOM 3188 C CA . TYR A 1 392 ? 1.752 9.870 -4.985 1.00 95.56 392 TYR A CA 1
ATOM 3189 C C . TYR A 1 392 ? 3.231 10.282 -5.005 1.00 95.56 392 TYR A C 1
ATOM 3191 O O . TYR A 1 392 ? 3.658 11.155 -4.242 1.00 95.56 392 TYR A O 1
ATOM 3199 N N . THR A 1 393 ? 4.022 9.715 -5.922 1.00 94.88 393 THR A N 1
ATOM 3200 C CA . THR A 1 393 ? 5.426 10.117 -6.114 1.00 94.88 393 THR A CA 1
ATOM 3201 C C . THR A 1 393 ? 5.514 11.577 -6.559 1.00 94.88 393 THR A C 1
ATOM 3203 O O . THR A 1 393 ? 6.379 12.327 -6.096 1.00 94.88 393 THR A O 1
ATOM 3206 N N . ALA A 1 394 ? 4.597 12.016 -7.423 1.00 91.44 394 ALA A N 1
ATOM 3207 C CA . ALA A 1 394 ? 4.515 13.402 -7.857 1.00 91.44 394 ALA A CA 1
ATOM 3208 C C . ALA A 1 394 ? 4.138 14.347 -6.718 1.00 91.44 394 ALA A C 1
ATOM 3210 O O . ALA A 1 394 ? 4.750 15.404 -6.591 1.00 91.44 394 ALA A O 1
ATOM 3211 N N . THR A 1 395 ? 3.203 13.949 -5.854 1.00 90.12 395 THR A N 1
ATOM 3212 C CA . THR A 1 395 ? 2.854 14.706 -4.647 1.00 90.12 395 THR A CA 1
ATOM 3213 C C . THR A 1 395 ? 4.065 14.887 -3.739 1.00 90.12 395 THR A C 1
ATOM 3215 O O . THR A 1 395 ? 4.334 16.003 -3.297 1.00 90.12 395 THR A O 1
ATOM 3218 N N . LYS A 1 396 ? 4.829 13.817 -3.489 1.00 90.94 396 LYS A N 1
ATOM 3219 C CA . LYS A 1 396 ? 5.966 13.870 -2.563 1.00 90.94 396 LYS A CA 1
ATOM 3220 C C . LYS A 1 396 ? 7.162 14.646 -3.118 1.00 90.94 396 LYS A C 1
ATOM 3222 O O . LYS A 1 396 ? 7.778 15.419 -2.384 1.00 90.94 396 LYS A O 1
ATOM 3227 N N . TYR A 1 397 ? 7.527 14.412 -4.379 1.00 89.81 397 TYR A N 1
ATOM 3228 C CA . TYR A 1 397 ? 8.792 14.900 -4.943 1.00 89.81 397 TYR A CA 1
ATOM 3229 C C . TYR A 1 397 ? 8.631 16.009 -5.984 1.00 89.81 397 TYR A C 1
ATOM 3231 O O . TYR A 1 397 ? 9.559 16.800 -6.156 1.00 89.81 397 TYR A O 1
ATOM 3239 N N . ASN A 1 398 ? 7.495 16.056 -6.688 1.00 87.06 398 ASN A N 1
ATOM 3240 C CA . ASN A 1 398 ? 7.188 17.008 -7.761 1.00 87.06 398 ASN A CA 1
ATOM 3241 C C . ASN A 1 398 ? 8.319 17.149 -8.807 1.00 87.06 398 ASN A C 1
ATOM 3243 O O . ASN A 1 398 ? 8.701 18.245 -9.220 1.00 87.06 398 ASN A O 1
ATOM 3247 N N . LYS A 1 399 ? 8.914 16.017 -9.208 1.00 88.75 399 LYS A N 1
ATOM 3248 C CA . LYS A 1 399 ? 10.000 15.938 -10.200 1.00 88.75 399 LYS A CA 1
ATOM 3249 C C . LYS A 1 399 ? 9.727 14.803 -11.183 1.00 88.75 399 LYS A C 1
ATOM 3251 O O . LYS A 1 399 ? 9.741 13.641 -10.785 1.00 88.75 399 LYS A O 1
ATOM 3256 N N . SER A 1 400 ? 9.560 15.127 -12.468 1.00 87.94 400 SER A N 1
ATOM 3257 C CA . SER A 1 400 ? 9.210 14.140 -13.506 1.00 87.94 400 SER A CA 1
ATOM 3258 C C . SER A 1 400 ? 10.214 12.992 -13.629 1.00 87.94 400 SER A C 1
ATOM 3260 O O . SER A 1 400 ? 9.799 11.841 -13.730 1.00 87.94 400 SER A O 1
ATOM 3262 N N . TYR A 1 401 ? 11.519 13.260 -13.504 1.00 90.94 401 TYR A N 1
ATOM 3263 C CA . TYR A 1 401 ? 12.532 12.199 -13.499 1.00 90.94 401 TYR A CA 1
ATOM 3264 C C . TYR A 1 401 ? 12.341 11.200 -12.344 1.00 90.94 401 TYR A C 1
ATOM 3266 O O . TYR A 1 401 ? 12.406 9.996 -12.565 1.00 90.94 401 TYR A O 1
ATOM 3274 N N . ILE A 1 402 ? 12.046 11.678 -11.126 1.00 93.50 402 ILE A N 1
ATOM 3275 C CA . ILE A 1 402 ? 11.813 10.797 -9.968 1.00 93.50 402 ILE A CA 1
ATOM 3276 C C . ILE A 1 402 ? 10.546 9.967 -10.176 1.00 93.50 402 ILE A C 1
ATOM 3278 O O . ILE A 1 402 ? 10.543 8.779 -9.876 1.00 93.50 402 ILE A O 1
ATOM 3282 N N . VAL A 1 403 ? 9.488 10.568 -10.724 1.00 94.12 403 VAL A N 1
ATOM 3283 C CA . VAL A 1 403 ? 8.242 9.843 -11.000 1.00 94.12 403 VAL A CA 1
ATOM 3284 C C . VAL A 1 403 ? 8.442 8.786 -12.083 1.00 94.12 403 VAL A C 1
ATOM 3286 O O . VAL A 1 403 ? 8.050 7.639 -11.897 1.00 94.12 403 VAL A O 1
ATOM 3289 N N . THR A 1 404 ? 9.104 9.147 -13.181 1.00 94.62 404 THR A N 1
ATOM 3290 C CA . THR A 1 404 ? 9.423 8.216 -14.272 1.00 94.62 404 THR A CA 1
ATOM 3291 C C . THR A 1 404 ? 10.250 7.047 -13.753 1.00 94.62 404 THR A C 1
ATOM 3293 O O . THR A 1 404 ? 9.931 5.897 -14.037 1.00 94.62 404 THR A O 1
ATOM 3296 N N . ARG A 1 405 ? 11.255 7.328 -12.917 1.00 95.31 405 ARG A N 1
ATOM 3297 C CA . ARG A 1 405 ? 12.071 6.295 -12.284 1.00 95.31 405 ARG A CA 1
ATOM 3298 C C . ARG A 1 405 ? 11.274 5.419 -11.322 1.00 95.31 405 ARG A C 1
ATOM 3300 O O . ARG A 1 405 ? 11.459 4.216 -11.349 1.00 95.31 405 ARG A O 1
ATOM 3307 N N . ALA A 1 406 ? 10.376 5.974 -10.509 1.00 97.19 406 ALA A N 1
ATOM 3308 C CA . ALA A 1 406 ? 9.533 5.173 -9.620 1.00 97.19 406 ALA A CA 1
ATOM 3309 C C . ALA A 1 406 ? 8.633 4.201 -10.404 1.00 97.19 406 ALA A C 1
ATOM 3311 O O . ALA A 1 406 ? 8.513 3.035 -10.033 1.00 97.19 406 ALA A O 1
ATOM 3312 N N . ILE A 1 407 ? 8.055 4.658 -11.522 1.00 97.81 407 ILE A N 1
ATOM 3313 C CA . ILE A 1 407 ? 7.272 3.806 -12.428 1.00 97.81 407 ILE A CA 1
ATOM 3314 C C . ILE A 1 407 ? 8.171 2.749 -13.091 1.00 97.81 407 ILE A C 1
ATOM 3316 O O . ILE A 1 407 ? 7.766 1.593 -13.199 1.00 97.81 407 ILE A O 1
ATOM 3320 N N . ALA A 1 408 ? 9.392 3.118 -13.497 1.00 97.94 408 ALA A N 1
ATOM 3321 C CA . ALA A 1 408 ? 10.372 2.180 -14.042 1.00 97.94 408 ALA A CA 1
ATOM 3322 C C . ALA A 1 408 ? 10.753 1.101 -13.023 1.00 97.94 408 ALA A C 1
ATOM 3324 O O . ALA A 1 408 ? 10.639 -0.078 -13.338 1.00 97.94 408 ALA A O 1
ATOM 3325 N N . SER A 1 409 ? 11.117 1.479 -11.793 1.00 97.81 409 SER A N 1
ATOM 3326 C CA . SER A 1 409 ? 11.435 0.548 -10.704 1.00 97.81 409 SER A CA 1
ATOM 3327 C C . SER A 1 409 ? 10.279 -0.408 -10.424 1.00 97.81 409 SER A C 1
ATOM 3329 O O . SER A 1 409 ? 10.498 -1.611 -10.297 1.00 97.81 409 SER A O 1
ATOM 3331 N N . PHE A 1 410 ? 9.042 0.102 -10.383 1.00 98.12 410 PHE A N 1
ATOM 3332 C CA . PHE A 1 410 ? 7.848 -0.734 -10.264 1.00 98.12 410 PHE A CA 1
ATOM 3333 C C . PHE A 1 410 ? 7.751 -1.739 -11.417 1.00 98.12 410 PHE A C 1
ATOM 3335 O O . PHE A 1 410 ? 7.650 -2.938 -11.171 1.00 98.12 410 PHE A O 1
ATOM 3342 N N . PHE A 1 411 ? 7.835 -1.281 -12.668 1.00 98.25 411 PHE A N 1
ATOM 3343 C CA . PHE A 1 411 ? 7.745 -2.158 -13.836 1.00 98.25 411 PHE A CA 1
ATOM 3344 C C . PHE A 1 411 ? 8.851 -3.222 -13.847 1.00 98.25 411 PHE A C 1
ATOM 3346 O O . PHE A 1 411 ? 8.584 -4.406 -14.048 1.00 98.25 411 PHE A O 1
ATOM 3353 N N . ILE A 1 412 ? 10.091 -2.815 -13.589 1.00 98.31 412 ILE A N 1
ATOM 3354 C CA . ILE A 1 412 ? 11.255 -3.699 -13.584 1.00 98.31 412 ILE A CA 1
ATOM 3355 C C . ILE A 1 412 ? 11.115 -4.744 -12.478 1.00 98.31 412 ILE A C 1
ATOM 3357 O O . ILE A 1 412 ? 11.158 -5.941 -12.755 1.00 98.31 412 ILE A O 1
ATOM 3361 N N . ASN A 1 413 ? 10.917 -4.312 -11.232 1.00 97.69 413 ASN A N 1
ATOM 3362 C CA . ASN A 1 413 ? 10.987 -5.208 -10.081 1.00 97.69 413 ASN A CA 1
ATOM 3363 C C . ASN A 1 413 ? 9.698 -6.020 -9.862 1.00 97.69 413 ASN A C 1
ATOM 3365 O O . ASN A 1 413 ? 9.780 -7.120 -9.317 1.00 97.69 413 ASN A O 1
ATOM 3369 N N . CYS A 1 414 ? 8.535 -5.526 -10.306 1.00 97.12 414 CYS A N 1
ATOM 3370 C CA . CYS A 1 414 ? 7.252 -6.222 -10.132 1.00 97.12 414 CYS A CA 1
ATOM 3371 C C . CYS A 1 414 ? 6.810 -7.036 -11.353 1.00 97.12 414 CYS A C 1
ATOM 3373 O O . CYS A 1 414 ? 5.974 -7.925 -11.203 1.00 97.12 414 CYS A O 1
ATOM 3375 N N . ILE A 1 415 ? 7.329 -6.745 -12.554 1.00 97.69 415 ILE A N 1
ATOM 3376 C CA . ILE A 1 415 ? 6.875 -7.385 -13.802 1.00 97.69 415 ILE A CA 1
ATOM 3377 C C . ILE A 1 415 ? 8.047 -7.994 -14.570 1.00 97.69 415 ILE A C 1
ATOM 3379 O O . ILE A 1 415 ? 8.064 -9.205 -14.793 1.00 97.69 415 ILE A O 1
ATOM 3383 N N . LEU A 1 416 ? 9.036 -7.188 -14.965 1.00 97.75 416 LEU A N 1
ATOM 3384 C CA . LEU A 1 416 ? 10.106 -7.636 -15.862 1.00 97.75 416 LEU A CA 1
ATOM 3385 C C . LEU A 1 416 ? 10.986 -8.719 -15.215 1.00 97.75 416 LEU A C 1
ATOM 3387 O O . LEU A 1 416 ? 11.070 -9.834 -15.721 1.00 97.75 416 LEU A O 1
ATOM 3391 N N . LYS A 1 417 ? 11.582 -8.435 -14.055 1.00 97.38 417 LYS A N 1
ATOM 3392 C CA . LYS A 1 417 ? 12.453 -9.377 -13.338 1.00 97.38 417 LYS A CA 1
ATOM 3393 C C . LYS A 1 417 ? 11.758 -10.688 -12.974 1.00 97.38 417 LYS A C 1
ATOM 3395 O O . LYS A 1 417 ? 12.309 -11.742 -13.305 1.00 97.38 417 LYS A O 1
ATOM 3400 N N . PRO A 1 418 ? 10.570 -10.682 -12.330 1.00 96.56 418 PRO A N 1
ATOM 3401 C CA . PRO A 1 418 ? 9.893 -11.924 -11.956 1.00 96.56 418 PRO A CA 1
ATOM 3402 C C . PRO A 1 418 ? 9.574 -12.820 -13.157 1.00 96.56 418 PRO A C 1
ATOM 3404 O O . PRO A 1 418 ? 9.768 -14.032 -13.085 1.00 96.56 418 PRO A O 1
ATOM 3407 N N . THR A 1 419 ? 9.146 -12.232 -14.279 1.00 97.25 419 THR A N 1
ATOM 3408 C CA . THR A 1 419 ? 8.777 -12.989 -15.490 1.00 97.25 419 THR A CA 1
ATOM 3409 C C . THR A 1 419 ? 9.976 -13.580 -16.219 1.00 97.25 419 THR A C 1
ATOM 3411 O O . THR A 1 419 ? 9.876 -14.692 -16.732 1.00 97.25 419 THR A O 1
ATOM 3414 N N . PHE A 1 420 ? 11.117 -12.891 -16.230 1.00 97.31 420 PHE A N 1
ATOM 3415 C CA . PHE A 1 420 ? 12.352 -13.402 -16.830 1.00 97.31 420 PHE A CA 1
ATOM 3416 C C . PHE A 1 420 ? 13.069 -14.417 -15.934 1.00 97.31 420 PHE A C 1
ATOM 3418 O O . PHE A 1 420 ? 13.649 -15.376 -16.442 1.00 97.31 420 PHE A O 1
ATOM 3425 N N . THR A 1 421 ? 13.023 -14.227 -14.613 1.00 95.62 421 THR A N 1
ATOM 3426 C CA . THR A 1 421 ? 13.705 -15.109 -13.653 1.00 95.62 421 THR A CA 1
ATOM 3427 C C . THR A 1 421 ? 12.940 -16.414 -13.450 1.00 95.62 421 THR A C 1
ATOM 3429 O O . THR A 1 421 ? 13.549 -17.483 -13.402 1.00 95.62 421 THR A O 1
ATOM 3432 N N . THR A 1 422 ? 11.608 -16.341 -13.363 1.00 94.81 422 THR A N 1
ATOM 3433 C CA . THR A 1 422 ? 10.761 -17.496 -13.041 1.00 94.81 422 THR A CA 1
ATOM 3434 C C . THR A 1 422 ? 9.511 -17.536 -13.932 1.00 94.81 422 THR A C 1
ATOM 3436 O O . THR A 1 422 ? 8.387 -17.436 -13.433 1.00 94.81 422 THR A O 1
ATOM 3439 N N . PRO A 1 423 ? 9.664 -17.714 -15.260 1.00 95.75 423 PRO A N 1
ATOM 3440 C CA . PRO A 1 423 ? 8.533 -17.749 -16.194 1.00 95.75 423 PRO A CA 1
ATOM 3441 C C . PRO A 1 423 ? 7.524 -18.866 -15.879 1.00 95.75 423 PRO A C 1
ATOM 3443 O O . PRO A 1 423 ? 6.338 -18.742 -16.182 1.00 95.75 423 PRO A O 1
ATOM 3446 N N . THR A 1 424 ? 7.971 -19.925 -15.200 1.00 95.50 424 THR A N 1
ATOM 3447 C CA . THR A 1 424 ? 7.139 -21.057 -14.773 1.00 95.50 424 THR A CA 1
ATOM 3448 C C . THR A 1 424 ? 6.041 -20.691 -13.776 1.00 95.50 424 THR A C 1
ATOM 3450 O O . THR A 1 424 ? 5.080 -21.445 -13.643 1.00 95.50 424 THR A O 1
ATOM 3453 N N . LEU A 1 425 ? 6.134 -19.534 -13.106 1.00 91.62 425 LEU A N 1
ATOM 3454 C CA . LEU A 1 425 ? 5.047 -19.009 -12.270 1.00 91.62 425 LEU A CA 1
ATOM 3455 C C . LEU A 1 425 ? 3.817 -18.598 -13.095 1.00 91.62 425 LEU A C 1
ATOM 3457 O O . LEU A 1 425 ? 2.713 -18.567 -12.559 1.00 91.62 425 LEU A O 1
ATOM 3461 N N . TYR A 1 426 ? 4.004 -18.285 -14.379 1.00 93.88 426 TYR A N 1
ATOM 3462 C CA . TYR A 1 426 ? 2.962 -17.769 -15.275 1.00 93.88 426 TYR A CA 1
ATOM 3463 C C . TYR A 1 426 ? 2.518 -18.807 -16.315 1.00 93.88 426 TYR A C 1
ATOM 3465 O O . TYR A 1 426 ? 1.351 -18.839 -16.726 1.00 93.88 426 TYR A O 1
ATOM 3473 N N . ASP A 1 427 ? 3.448 -19.677 -16.708 1.00 95.62 427 ASP A N 1
ATOM 3474 C CA . ASP A 1 427 ? 3.221 -20.843 -17.556 1.00 95.62 427 ASP A CA 1
ATOM 3475 C C . ASP A 1 427 ? 4.096 -22.014 -17.066 1.00 95.62 427 ASP A C 1
ATOM 3477 O O . ASP A 1 427 ? 5.291 -22.051 -17.367 1.00 95.62 427 ASP A O 1
ATOM 3481 N N . PRO A 1 428 ? 3.526 -22.999 -16.344 1.00 95.94 428 PRO A N 1
ATOM 3482 C CA . PRO A 1 428 ? 4.270 -24.152 -15.830 1.00 95.94 428 PRO A CA 1
ATOM 3483 C C . PRO A 1 428 ? 4.974 -24.992 -16.904 1.00 95.94 428 PRO A C 1
ATOM 3485 O O . PRO A 1 428 ? 5.880 -25.757 -16.578 1.00 95.94 428 PRO A O 1
ATOM 3488 N N . THR A 1 429 ? 4.563 -24.873 -18.170 1.00 96.81 429 THR A N 1
ATOM 3489 C CA . THR A 1 429 ? 5.164 -25.598 -19.300 1.00 96.81 429 THR A CA 1
ATOM 3490 C C . THR A 1 429 ? 6.336 -24.847 -19.936 1.00 96.81 429 THR A C 1
ATOM 3492 O O . THR A 1 429 ? 7.023 -25.386 -20.806 1.00 96.81 429 THR A O 1
ATOM 3495 N N . PHE A 1 430 ? 6.601 -23.615 -19.497 1.00 97.38 430 PHE A N 1
ATOM 3496 C CA . PHE A 1 430 ? 7.644 -22.771 -20.057 1.00 97.38 430 PHE A CA 1
ATOM 3497 C C . PHE A 1 430 ? 9.041 -23.262 -19.655 1.00 97.38 430 PHE A C 1
ATOM 3499 O O . PHE A 1 430 ? 9.401 -23.280 -18.479 1.00 97.38 430 PHE A O 1
ATOM 3506 N N . SER A 1 431 ? 9.864 -23.612 -20.643 1.00 96.75 431 SER A N 1
ATOM 3507 C CA . SER A 1 431 ? 11.237 -24.089 -20.440 1.00 96.75 431 SER A CA 1
ATOM 3508 C C . SER A 1 431 ? 12.256 -23.200 -21.148 1.00 96.75 431 SER A C 1
ATOM 3510 O O . SER A 1 431 ? 12.041 -22.828 -22.301 1.00 96.75 431 SER A O 1
ATOM 3512 N N . LEU A 1 432 ? 13.385 -22.933 -20.488 1.00 97.25 432 LEU A N 1
ATOM 3513 C CA . LEU A 1 432 ? 14.512 -22.173 -21.036 1.00 97.25 432 LEU A CA 1
ATOM 3514 C C . LEU A 1 432 ? 15.680 -23.096 -21.391 1.00 97.25 432 LEU A C 1
ATOM 3516 O O . LEU A 1 432 ? 16.114 -23.888 -20.553 1.00 97.25 432 LEU A O 1
ATOM 3520 N N . GLN A 1 433 ? 16.222 -22.958 -22.599 1.00 97.44 433 GLN A N 1
ATOM 3521 C CA . GLN A 1 433 ? 17.425 -23.673 -23.040 1.00 97.44 433 GLN A CA 1
ATOM 3522 C C . GLN A 1 433 ? 18.711 -22.955 -22.608 1.00 97.44 433 GLN A C 1
ATOM 3524 O O . GLN A 1 433 ? 19.710 -23.595 -22.283 1.00 97.44 433 GLN A O 1
ATOM 3529 N N . ASN A 1 434 ? 18.684 -21.624 -22.562 1.00 97.19 434 ASN A N 1
ATOM 3530 C CA . ASN A 1 434 ? 19.810 -20.733 -22.290 1.00 97.19 434 ASN A CA 1
ATOM 3531 C C . ASN A 1 434 ? 19.465 -19.725 -21.168 1.00 97.19 434 ASN A C 1
ATOM 3533 O O . ASN A 1 434 ? 19.571 -18.508 -21.362 1.00 97.19 434 ASN A O 1
ATOM 3537 N N . PRO A 1 435 ? 19.111 -20.190 -19.950 1.00 96.19 435 PRO A N 1
ATOM 3538 C CA . PRO A 1 435 ? 18.618 -19.326 -18.869 1.00 96.19 435 PRO A CA 1
ATOM 3539 C C . PRO A 1 435 ? 19.615 -18.233 -18.455 1.00 96.19 435 PRO A C 1
ATOM 3541 O O . PRO A 1 435 ? 19.222 -17.127 -18.088 1.00 96.19 435 PRO A O 1
ATOM 3544 N N . ARG A 1 436 ? 20.923 -18.503 -18.567 1.00 96.19 436 ARG A N 1
ATOM 3545 C CA . ARG A 1 436 ? 21.970 -17.512 -18.285 1.00 96.19 436 ARG A CA 1
ATOM 3546 C C . ARG A 1 436 ? 21.906 -16.320 -19.241 1.00 96.19 436 ARG A C 1
ATOM 3548 O O . ARG A 1 436 ? 22.040 -15.184 -18.798 1.00 96.19 436 ARG A O 1
ATOM 3555 N N . THR A 1 437 ? 21.720 -16.575 -20.533 1.00 96.75 437 THR A N 1
ATOM 3556 C CA . THR A 1 437 ? 21.639 -15.522 -21.551 1.00 96.75 437 THR A CA 1
ATOM 3557 C C . THR A 1 437 ? 20.387 -14.678 -21.355 1.00 96.75 437 THR A C 1
ATOM 3559 O O . THR A 1 437 ? 20.473 -13.455 -21.435 1.00 96.75 437 THR A O 1
ATOM 3562 N N . VAL A 1 438 ? 19.258 -15.312 -21.024 1.00 97.88 438 VAL A N 1
ATOM 3563 C CA . VAL A 1 438 ? 18.009 -14.617 -20.680 1.00 97.88 438 VAL A CA 1
ATOM 3564 C C . VAL A 1 438 ? 18.207 -13.694 -19.481 1.00 97.88 438 VAL A C 1
ATOM 3566 O O . VAL A 1 438 ? 17.903 -12.510 -19.586 1.00 97.88 438 VAL A O 1
ATOM 3569 N N . SER A 1 439 ? 18.789 -14.192 -18.387 1.00 96.94 439 SER A N 1
ATOM 3570 C CA . SER A 1 439 ? 19.065 -13.386 -17.190 1.00 96.94 439 SER A CA 1
ATOM 3571 C C . SER A 1 439 ? 20.022 -12.219 -17.466 1.00 96.94 439 SER A C 1
ATOM 3573 O O . SER A 1 439 ? 19.798 -11.108 -17.006 1.00 96.94 439 SER A O 1
ATOM 3575 N N . GLN A 1 440 ? 21.070 -12.421 -18.262 1.00 96.56 440 GLN A N 1
ATOM 3576 C CA . GLN A 1 440 ? 21.998 -11.335 -18.594 1.00 96.56 440 GLN A CA 1
ATOM 3577 C C . GLN A 1 440 ? 21.366 -10.279 -19.508 1.00 96.56 440 GLN A C 1
ATOM 3579 O O . GLN A 1 440 ? 21.661 -9.095 -19.370 1.00 96.56 440 GLN A O 1
ATOM 3584 N N . MET A 1 441 ? 20.505 -10.691 -20.441 1.00 97.69 441 MET A N 1
ATOM 3585 C CA . MET A 1 441 ? 19.762 -9.759 -21.287 1.00 97.69 441 MET A CA 1
ATOM 3586 C C . MET A 1 441 ? 18.692 -9.005 -20.490 1.00 97.69 441 MET A C 1
ATOM 3588 O O . MET A 1 441 ? 18.476 -7.825 -20.746 1.00 97.69 441 MET A O 1
ATOM 3592 N N . GLU A 1 442 ? 18.057 -9.655 -19.513 1.00 97.88 442 GLU A N 1
ATOM 3593 C CA . GLU A 1 442 ? 17.156 -9.016 -18.550 1.00 97.88 442 GLU A CA 1
ATOM 3594 C C . GLU A 1 442 ? 17.857 -7.867 -17.822 1.00 97.88 442 GLU A C 1
ATOM 3596 O O . GLU A 1 442 ? 17.343 -6.755 -17.851 1.00 97.88 442 GLU A O 1
ATOM 3601 N N . THR A 1 443 ? 19.074 -8.078 -17.312 1.00 97.19 443 THR A N 1
ATOM 3602 C CA . THR A 1 443 ? 19.861 -7.008 -16.675 1.00 97.19 443 THR A CA 1
ATOM 3603 C C . THR A 1 443 ? 20.145 -5.837 -17.627 1.00 97.19 443 THR A C 1
ATOM 3605 O O . THR A 1 443 ? 20.093 -4.678 -17.225 1.00 97.19 443 THR A O 1
ATOM 3608 N N . LEU A 1 444 ? 20.422 -6.098 -18.911 1.00 97.75 444 LEU A N 1
ATOM 3609 C CA . LEU A 1 444 ? 20.593 -5.024 -19.901 1.00 97.75 444 LEU A CA 1
ATOM 3610 C C . LEU A 1 444 ? 19.279 -4.257 -20.133 1.00 97.75 444 LEU A C 1
ATOM 3612 O O . LEU A 1 444 ? 19.280 -3.029 -20.229 1.00 97.75 444 LEU A O 1
ATOM 3616 N N . LEU A 1 445 ? 18.151 -4.967 -20.223 1.00 98.06 445 LEU A N 1
ATOM 3617 C CA . LEU A 1 445 ? 16.831 -4.348 -20.356 1.00 98.06 445 LEU A CA 1
ATOM 3618 C C . LEU A 1 445 ? 16.477 -3.521 -19.115 1.00 98.06 445 LEU A C 1
ATOM 3620 O O . LEU A 1 445 ? 15.966 -2.418 -19.275 1.00 98.06 445 LEU A O 1
ATOM 3624 N N . GLU A 1 446 ? 16.792 -4.001 -17.912 1.00 97.25 446 GLU A N 1
ATOM 3625 C CA . GLU A 1 446 ? 16.658 -3.245 -16.664 1.00 97.25 446 GLU A CA 1
ATOM 3626 C C . GLU A 1 446 ? 17.385 -1.898 -16.757 1.00 97.25 446 GLU A C 1
ATOM 3628 O O . GLU A 1 446 ? 16.738 -0.861 -16.617 1.00 97.25 446 GLU A O 1
ATOM 3633 N N . VAL A 1 447 ? 18.686 -1.893 -17.075 1.00 96.81 447 VAL A N 1
ATOM 3634 C CA . VAL A 1 447 ? 19.490 -0.656 -17.150 1.00 96.81 447 VAL A CA 1
ATOM 3635 C C . VAL A 1 447 ? 18.876 0.354 -18.125 1.00 96.81 447 VAL A C 1
ATOM 3637 O O . VAL A 1 447 ? 18.772 1.545 -17.822 1.00 96.81 447 VAL A O 1
ATOM 3640 N N . ALA A 1 448 ? 18.408 -0.123 -19.279 1.00 96.94 448 ALA A N 1
ATOM 3641 C CA . ALA A 1 448 ? 17.742 0.720 -20.265 1.00 96.94 448 ALA A CA 1
ATOM 3642 C C . ALA A 1 448 ? 16.406 1.279 -19.760 1.00 96.94 448 ALA A C 1
ATOM 3644 O O . ALA A 1 448 ? 16.127 2.466 -19.935 1.00 96.94 448 ALA A O 1
ATOM 3645 N N . MET A 1 449 ? 15.588 0.442 -19.118 1.00 96.81 449 MET A N 1
ATOM 3646 C CA . MET A 1 449 ? 14.290 0.829 -18.563 1.00 96.81 449 MET A CA 1
ATOM 3647 C C . MET A 1 449 ? 14.424 1.805 -17.387 1.00 96.81 449 MET A C 1
ATOM 3649 O O . MET A 1 449 ? 13.551 2.654 -17.208 1.00 96.81 449 MET A O 1
ATOM 3653 N N . GLU A 1 450 ? 15.531 1.759 -16.640 1.00 94.31 450 GLU A N 1
ATOM 3654 C CA . GLU A 1 450 ? 15.890 2.770 -15.634 1.00 94.31 450 GLU A CA 1
ATOM 3655 C C . GLU A 1 450 ? 16.340 4.111 -16.240 1.00 94.31 450 GLU A C 1
ATOM 3657 O O . GLU A 1 450 ? 16.620 5.055 -15.496 1.00 94.31 450 GLU A O 1
ATOM 3662 N N . LEU A 1 451 ? 16.397 4.216 -17.575 1.00 93.19 451 LEU A N 1
ATOM 3663 C CA . LEU A 1 451 ? 16.912 5.370 -18.318 1.00 93.19 451 LEU A CA 1
ATOM 3664 C C . LEU A 1 451 ? 18.377 5.682 -17.970 1.00 93.19 451 LEU A C 1
ATOM 3666 O O . LEU A 1 451 ? 18.785 6.847 -17.943 1.00 93.19 451 LEU A O 1
ATOM 3670 N N . GLN A 1 452 ? 19.165 4.643 -17.688 1.00 94.00 452 GLN A N 1
ATOM 3671 C CA . GLN A 1 452 ? 20.592 4.746 -17.397 1.00 94.00 452 GLN A CA 1
ATOM 3672 C C . GLN A 1 452 ? 21.431 4.301 -18.597 1.00 94.00 452 GLN A C 1
ATOM 3674 O O . GLN A 1 452 ? 20.989 3.524 -19.444 1.00 94.00 452 GLN A O 1
ATOM 3679 N N . LEU A 1 453 ? 22.660 4.815 -18.667 1.00 93.25 453 LEU A N 1
ATOM 3680 C CA . LEU A 1 453 ? 23.645 4.361 -19.642 1.00 93.25 453 LEU A CA 1
ATOM 3681 C C . LEU A 1 453 ? 24.316 3.078 -19.146 1.00 93.25 453 LEU A C 1
ATOM 3683 O O . LEU A 1 453 ? 24.605 2.924 -17.955 1.00 93.25 453 LEU A O 1
ATOM 3687 N N . MET A 1 454 ? 24.601 2.177 -20.077 1.00 95.62 454 MET A N 1
ATOM 3688 C CA . MET A 1 454 ? 25.282 0.912 -19.835 1.00 95.62 454 MET A CA 1
ATOM 3689 C C . MET A 1 454 ? 26.687 1.126 -19.284 1.00 95.62 454 MET A C 1
ATOM 3691 O O . MET A 1 454 ? 27.117 0.348 -18.432 1.00 95.62 454 MET A O 1
ATOM 3695 N N . GLU A 1 455 ? 27.391 2.185 -19.707 1.00 94.81 455 GLU A N 1
ATOM 3696 C CA . GLU A 1 455 ? 28.741 2.496 -19.218 1.00 94.81 455 GLU A CA 1
ATOM 3697 C C . GLU A 1 455 ? 28.835 2.625 -17.688 1.00 94.81 455 GLU A C 1
ATOM 3699 O O . GLU A 1 455 ? 29.888 2.328 -17.119 1.00 94.81 455 GLU A O 1
ATOM 3704 N N . TYR A 1 456 ? 27.745 3.016 -17.015 1.00 91.56 456 TYR A N 1
ATOM 3705 C CA . TYR A 1 456 ? 27.710 3.164 -15.556 1.00 91.56 456 TYR A CA 1
ATOM 3706 C C . TYR A 1 456 ? 27.687 1.827 -14.818 1.00 91.56 456 TYR A C 1
ATOM 3708 O O . TYR A 1 456 ? 28.140 1.755 -13.676 1.00 91.56 456 TYR A O 1
ATOM 3716 N N . HIS A 1 457 ? 27.202 0.773 -15.473 1.00 91.69 457 HIS A N 1
ATOM 3717 C CA . HIS A 1 457 ? 27.127 -0.576 -14.912 1.00 91.69 457 HIS A CA 1
ATOM 3718 C C . HIS A 1 457 ? 28.269 -1.453 -15.403 1.00 91.69 457 HIS A C 1
ATOM 3720 O O . HIS A 1 457 ? 28.909 -2.158 -14.624 1.00 91.69 457 HIS A O 1
ATOM 3726 N N . ASN A 1 458 ? 28.539 -1.415 -16.707 1.00 93.12 458 ASN A N 1
ATOM 3727 C CA . ASN A 1 458 ? 29.600 -2.184 -17.330 1.00 93.12 458 ASN A CA 1
ATOM 3728 C C . ASN A 1 458 ? 30.043 -1.530 -18.646 1.00 93.12 458 ASN A C 1
ATOM 3730 O O . ASN A 1 458 ? 29.351 -1.590 -19.665 1.00 93.12 458 ASN A O 1
ATOM 3734 N N . THR A 1 459 ? 31.260 -0.982 -18.643 1.00 94.56 459 THR A N 1
ATOM 3735 C CA . THR A 1 459 ? 31.869 -0.297 -19.793 1.00 94.56 459 THR A CA 1
ATOM 3736 C C . THR A 1 459 ? 31.973 -1.171 -21.043 1.00 94.56 459 THR A C 1
ATOM 3738 O O . THR A 1 459 ? 32.021 -0.638 -22.149 1.00 94.56 459 THR A O 1
ATOM 3741 N N . PHE A 1 460 ? 31.946 -2.503 -20.917 1.00 95.50 460 PHE A N 1
ATOM 3742 C CA . PHE A 1 460 ? 31.909 -3.406 -22.069 1.00 95.50 460 PHE A CA 1
ATOM 3743 C C . PHE A 1 460 ? 30.688 -3.164 -22.975 1.00 95.50 460 PHE A C 1
ATOM 3745 O O . PHE A 1 460 ? 30.804 -3.296 -24.196 1.00 95.50 460 PHE A O 1
ATOM 3752 N N . PHE A 1 461 ? 29.549 -2.763 -22.401 1.00 96.38 461 PHE A N 1
ATOM 3753 C CA . PHE A 1 461 ? 28.287 -2.544 -23.111 1.00 96.38 461 PHE A CA 1
ATOM 3754 C C . PHE A 1 461 ? 28.059 -1.095 -23.567 1.00 96.38 461 PHE A C 1
ATOM 3756 O O . PHE A 1 461 ? 26.995 -0.803 -24.106 1.00 96.38 461 PHE A O 1
ATOM 3763 N N . MET A 1 462 ? 29.055 -0.204 -23.447 1.00 96.75 462 MET A N 1
ATOM 3764 C CA . MET A 1 462 ? 28.925 1.210 -23.856 1.00 96.75 462 MET A CA 1
ATOM 3765 C C . MET A 1 462 ? 28.519 1.401 -25.329 1.00 96.75 462 MET A C 1
ATOM 3767 O O . MET A 1 462 ? 27.992 2.438 -25.707 1.00 96.75 462 MET A O 1
ATOM 3771 N N . PHE A 1 463 ? 28.738 0.391 -26.181 1.00 96.06 463 PHE A N 1
ATOM 3772 C CA . PHE A 1 463 ? 28.329 0.430 -27.590 1.00 96.06 463 PHE A CA 1
ATOM 3773 C C . PHE A 1 463 ? 26.800 0.486 -27.779 1.00 96.06 463 PHE A C 1
ATOM 3775 O O . PHE A 1 463 ? 26.334 0.802 -28.868 1.00 96.06 463 PHE A O 1
ATOM 3782 N N . LEU A 1 464 ? 26.014 0.201 -26.735 1.00 96.50 464 LEU A N 1
ATOM 3783 C CA . LEU A 1 464 ? 24.556 0.341 -26.746 1.00 96.50 464 LEU A CA 1
ATOM 3784 C C . LEU A 1 464 ? 24.091 1.765 -26.383 1.00 96.50 464 LEU A C 1
ATOM 3786 O O . LEU A 1 464 ? 22.944 2.115 -26.669 1.00 96.50 464 LEU A O 1
ATOM 3790 N N . ASP A 1 465 ? 24.956 2.590 -25.782 1.00 96.50 465 ASP A N 1
ATOM 3791 C CA . ASP A 1 465 ? 24.572 3.876 -25.181 1.00 96.50 465 ASP A CA 1
ATOM 3792 C C . ASP A 1 465 ? 24.125 4.908 -26.211 1.00 96.50 465 ASP A C 1
ATOM 3794 O O . ASP A 1 465 ? 23.198 5.674 -25.952 1.00 96.50 465 ASP A O 1
ATOM 3798 N N . GLU A 1 466 ? 24.728 4.905 -27.401 1.00 93.75 466 GLU A N 1
ATOM 3799 C CA . GLU A 1 466 ? 24.320 5.789 -28.495 1.00 93.75 466 GLU A CA 1
ATOM 3800 C C . GLU A 1 466 ? 22.866 5.510 -28.902 1.00 93.75 466 GLU A C 1
ATOM 3802 O O . GLU A 1 466 ? 22.031 6.417 -28.923 1.00 93.75 466 GLU A O 1
ATOM 3807 N N . HIS A 1 467 ? 22.518 4.238 -29.114 1.00 91.19 467 HIS A N 1
ATOM 3808 C CA . HIS A 1 467 ? 21.146 3.853 -29.438 1.00 91.19 467 HIS A CA 1
ATOM 3809 C C . HIS A 1 467 ? 20.172 4.173 -28.307 1.00 91.19 467 HIS A C 1
ATOM 3811 O O . HIS A 1 467 ? 19.077 4.679 -28.562 1.00 91.19 467 HIS A O 1
ATOM 3817 N N . LEU A 1 468 ? 20.551 3.908 -27.058 1.00 93.44 468 LEU A N 1
ATOM 3818 C CA . LEU A 1 468 ? 19.699 4.211 -25.914 1.00 93.44 468 LEU A CA 1
ATOM 3819 C C . LEU A 1 468 ? 19.416 5.705 -25.803 1.00 93.44 468 LEU A C 1
ATOM 3821 O O . LEU A 1 468 ? 18.251 6.099 -25.750 1.00 93.44 468 LEU A O 1
ATOM 3825 N N . LYS A 1 469 ? 20.461 6.529 -25.840 1.00 92.06 469 LYS A N 1
ATOM 3826 C CA . LYS A 1 469 ? 20.366 7.976 -25.654 1.00 92.06 469 LYS A CA 1
ATOM 3827 C C . LYS A 1 469 ? 19.614 8.668 -26.788 1.00 92.06 469 LYS A C 1
ATOM 3829 O O . LYS A 1 469 ? 18.784 9.533 -26.520 1.00 92.06 469 LYS A O 1
ATOM 3834 N N . TYR A 1 470 ? 19.907 8.312 -28.038 1.00 90.31 470 TYR A N 1
ATOM 3835 C CA . TYR A 1 470 ? 19.382 9.041 -29.196 1.00 90.31 470 TYR A CA 1
ATOM 3836 C C . TYR A 1 470 ? 18.105 8.434 -29.782 1.00 90.31 470 TYR A C 1
ATOM 3838 O O . TYR A 1 470 ? 17.295 9.184 -30.316 1.00 90.31 470 TYR A O 1
ATOM 3846 N N . HIS A 1 471 ? 17.884 7.120 -29.652 1.00 89.69 471 HIS A N 1
ATOM 3847 C CA . HIS A 1 471 ? 16.744 6.451 -30.292 1.00 89.69 471 HIS A CA 1
ATOM 3848 C C . HIS A 1 471 ? 15.705 5.887 -29.330 1.00 89.69 471 HIS A C 1
ATOM 3850 O O . HIS A 1 471 ? 14.542 5.837 -29.704 1.00 89.69 471 HIS A O 1
ATOM 3856 N N . TYR A 1 472 ? 16.065 5.444 -28.121 1.00 94.00 472 TYR A N 1
ATOM 3857 C CA . TYR A 1 472 ? 15.111 4.726 -27.259 1.00 94.00 472 TYR A CA 1
ATOM 3858 C C . TYR A 1 472 ? 14.668 5.491 -26.016 1.00 94.00 472 TYR A C 1
ATOM 3860 O O . TYR A 1 472 ? 13.546 5.267 -25.566 1.00 94.00 472 TYR A O 1
ATOM 3868 N N . GLN A 1 473 ? 15.471 6.419 -25.490 1.00 93.44 473 GLN A N 1
ATOM 3869 C CA . GLN A 1 473 ? 15.174 7.122 -24.238 1.00 93.44 473 GLN A CA 1
ATOM 3870 C C . GLN A 1 473 ? 13.768 7.743 -24.241 1.00 93.44 473 GLN A C 1
ATOM 3872 O O . GLN A 1 473 ? 12.977 7.493 -23.333 1.00 93.44 473 GLN A O 1
ATOM 3877 N N . ILE A 1 474 ? 13.412 8.484 -25.297 1.00 91.44 474 ILE A N 1
ATOM 3878 C CA . ILE A 1 474 ? 12.086 9.109 -25.416 1.00 91.44 474 ILE A CA 1
ATOM 3879 C C . ILE A 1 474 ? 10.952 8.079 -25.516 1.00 91.44 474 ILE A C 1
ATOM 3881 O O . ILE A 1 474 ? 9.867 8.292 -24.973 1.00 91.44 474 ILE A O 1
ATOM 3885 N N . HIS A 1 475 ? 11.188 6.942 -26.172 1.00 94.69 475 HIS A N 1
ATOM 3886 C CA . HIS A 1 475 ? 10.183 5.893 -26.315 1.00 94.69 475 HIS A CA 1
ATOM 3887 C C . HIS A 1 475 ? 9.971 5.108 -25.021 1.00 94.69 475 HIS A C 1
ATOM 3889 O O . HIS A 1 475 ? 8.834 4.748 -24.717 1.00 94.69 475 HIS A O 1
ATOM 3895 N N . ILE A 1 476 ? 11.027 4.893 -24.234 1.00 96.38 476 ILE A N 1
ATOM 3896 C CA . ILE A 1 476 ? 10.925 4.309 -22.894 1.00 96.38 476 ILE A CA 1
ATOM 3897 C C . ILE A 1 476 ? 10.145 5.261 -21.982 1.00 96.38 476 ILE A C 1
ATOM 3899 O O . ILE A 1 476 ? 9.201 4.836 -21.320 1.00 96.38 476 ILE A O 1
ATOM 3903 N N . GLU A 1 477 ? 10.439 6.565 -22.011 1.00 94.19 477 GLU A N 1
ATOM 3904 C CA . GLU A 1 477 ? 9.652 7.562 -21.271 1.00 94.19 477 GLU A CA 1
ATOM 3905 C C . GLU A 1 477 ? 8.169 7.562 -21.699 1.00 94.19 477 GLU A C 1
ATOM 3907 O O . GLU A 1 477 ? 7.275 7.631 -20.853 1.00 94.19 477 GLU A O 1
ATOM 3912 N N . ILE A 1 478 ? 7.878 7.441 -23.002 1.00 93.62 478 ILE A N 1
ATOM 3913 C CA . ILE A 1 478 ? 6.505 7.283 -23.518 1.00 93.62 478 ILE A CA 1
ATOM 3914 C C . ILE A 1 478 ? 5.842 6.030 -22.960 1.00 93.62 478 ILE A C 1
ATOM 3916 O O . ILE A 1 478 ? 4.691 6.101 -22.528 1.00 93.62 478 ILE A O 1
ATOM 3920 N N . PHE A 1 479 ? 6.541 4.899 -23.004 1.00 97.00 479 PHE A N 1
ATOM 3921 C CA . PHE A 1 479 ? 6.043 3.626 -22.508 1.00 97.00 479 PHE A CA 1
ATOM 3922 C C . PHE A 1 479 ? 5.690 3.721 -21.021 1.00 97.00 479 PHE A C 1
ATOM 3924 O O . PHE A 1 479 ? 4.566 3.394 -20.650 1.00 97.00 479 PHE A O 1
ATOM 3931 N N . LEU A 1 480 ? 6.591 4.252 -20.190 1.00 96.56 480 LEU A N 1
ATOM 3932 C CA . LEU A 1 480 ? 6.376 4.413 -18.748 1.00 96.56 480 LEU A CA 1
ATOM 3933 C C . LEU A 1 480 ? 5.226 5.381 -18.441 1.00 96.56 480 LEU A C 1
ATOM 3935 O O . LEU A 1 480 ? 4.428 5.140 -17.537 1.00 96.56 480 LEU A O 1
ATOM 3939 N N . TYR A 1 481 ? 5.083 6.457 -19.219 1.00 94.00 481 TYR A N 1
ATOM 3940 C CA . TYR A 1 481 ? 3.942 7.356 -19.064 1.00 94.00 481 TYR A CA 1
ATOM 3941 C C . TYR A 1 481 ? 2.627 6.637 -19.384 1.00 94.00 481 TYR A C 1
ATOM 3943 O O . TYR A 1 481 ? 1.721 6.656 -18.554 1.00 94.00 481 TYR A O 1
ATOM 3951 N N . LYS A 1 482 ? 2.551 5.940 -20.525 1.00 95.56 482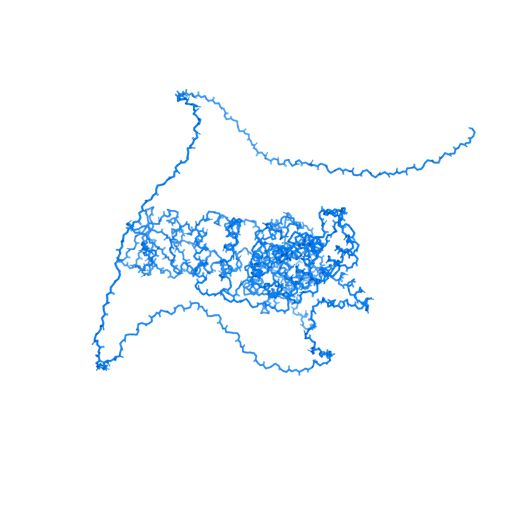 LYS A N 1
ATOM 3952 C CA . LYS A 1 482 ? 1.369 5.164 -20.942 1.00 95.56 482 LYS A CA 1
ATOM 3953 C C . LYS A 1 482 ? 1.050 4.004 -19.996 1.00 95.56 482 LYS A C 1
ATOM 3955 O O . LYS A 1 482 ? -0.118 3.694 -19.796 1.00 95.56 482 LYS A O 1
ATOM 3960 N N . LEU A 1 483 ? 2.061 3.393 -19.378 1.00 96.50 483 LEU A N 1
ATOM 3961 C CA . LEU A 1 483 ? 1.888 2.382 -18.330 1.00 96.50 483 LEU A CA 1
ATOM 3962 C C . LEU A 1 483 ? 1.105 2.938 -17.132 1.00 96.50 483 LEU A C 1
ATOM 3964 O O . LEU A 1 483 ? 0.388 2.202 -16.474 1.00 96.50 483 LEU A O 1
ATOM 3968 N N . SER A 1 484 ? 1.219 4.235 -16.861 1.00 95.38 484 SER A N 1
ATOM 3969 C CA . SER A 1 484 ? 0.510 4.918 -15.773 1.00 95.38 484 SER A CA 1
ATOM 3970 C C . SER A 1 484 ? -0.733 5.687 -16.244 1.00 95.38 484 SER A C 1
ATOM 3972 O O . SER A 1 484 ? -1.239 6.549 -15.524 1.00 95.38 484 SER A O 1
ATOM 3974 N N . GLU A 1 485 ? -1.225 5.432 -17.459 1.00 91.94 485 GLU A N 1
ATOM 3975 C CA . GLU A 1 485 ? -2.491 5.980 -17.952 1.00 91.94 485 GLU A CA 1
ATOM 3976 C C . GLU A 1 485 ? -3.625 4.986 -17.691 1.00 91.94 485 GLU A C 1
ATOM 3978 O O . GLU A 1 485 ? -3.633 3.874 -18.216 1.00 91.94 485 GLU A O 1
ATOM 3983 N N . VAL A 1 486 ? -4.611 5.409 -16.902 1.00 90.25 486 VAL A N 1
ATOM 3984 C CA . VAL A 1 486 ? -5.807 4.616 -16.600 1.00 90.25 486 VAL A CA 1
ATOM 3985 C C . VAL A 1 486 ? -6.959 5.171 -17.422 1.00 90.25 486 VAL A C 1
ATOM 3987 O O . VAL A 1 486 ? -7.376 6.310 -17.217 1.00 90.25 486 VAL A O 1
ATOM 3990 N N . LYS A 1 487 ? -7.463 4.374 -18.368 1.00 89.50 487 LYS A N 1
ATOM 3991 C CA . LYS A 1 487 ? -8.657 4.725 -19.157 1.00 89.50 487 LYS A CA 1
ATOM 3992 C C . LYS A 1 487 ? -9.942 4.339 -18.436 1.00 89.50 487 LYS A C 1
ATOM 3994 O O . LYS A 1 487 ? -10.928 5.065 -18.502 1.00 89.50 487 LYS A O 1
ATOM 3999 N N . GLN A 1 488 ? -9.910 3.203 -17.749 1.00 89.00 488 GLN A N 1
ATOM 4000 C CA . GLN A 1 488 ? -11.028 2.646 -17.010 1.00 89.00 488 GLN A CA 1
ATOM 4001 C C . GLN A 1 488 ? -10.535 2.162 -15.649 1.00 89.00 488 GLN A C 1
ATOM 4003 O O . GLN A 1 488 ? -9.460 1.577 -15.543 1.00 89.00 488 GLN A O 1
ATOM 4008 N N . ILE A 1 489 ? -11.324 2.419 -14.607 1.00 89.19 489 ILE A N 1
ATOM 4009 C CA . ILE A 1 489 ? -11.054 1.877 -13.275 1.00 89.19 489 ILE A CA 1
ATOM 4010 C C . ILE A 1 489 ? -11.258 0.358 -13.355 1.00 89.19 489 ILE A C 1
ATOM 4012 O O . ILE A 1 489 ? -12.351 -0.075 -13.746 1.00 89.19 489 ILE A O 1
ATOM 4016 N N . PRO A 1 490 ? -10.240 -0.450 -13.019 1.00 93.56 490 PRO A N 1
ATOM 4017 C CA . PRO A 1 490 ? -10.346 -1.897 -13.103 1.00 93.56 490 PRO A CA 1
ATOM 4018 C C . PRO A 1 490 ? -11.410 -2.425 -12.139 1.00 93.56 490 PRO A C 1
ATOM 4020 O O . PRO A 1 490 ? -11.619 -1.891 -11.046 1.00 93.56 490 PRO A O 1
ATOM 4023 N N . ARG A 1 491 ? -12.075 -3.510 -12.539 1.00 91.19 491 ARG A N 1
ATOM 4024 C CA . ARG A 1 491 ? -13.011 -4.238 -11.680 1.00 91.19 491 ARG A CA 1
ATOM 4025 C C . ARG A 1 491 ? -12.315 -5.473 -11.138 1.00 91.19 491 ARG A C 1
ATOM 4027 O O . ARG A 1 491 ? -12.188 -6.474 -11.834 1.00 91.19 491 ARG A O 1
ATOM 4034 N N . PHE A 1 492 ? -11.897 -5.401 -9.884 1.00 92.06 492 PHE A N 1
ATOM 4035 C CA . PHE A 1 492 ? -11.280 -6.538 -9.220 1.00 92.06 492 PHE A CA 1
ATOM 4036 C C . PHE A 1 492 ? -12.319 -7.622 -8.919 1.00 92.06 492 PHE A C 1
ATOM 4038 O O . PHE A 1 492 ? -13.409 -7.330 -8.422 1.00 92.06 492 PHE A O 1
ATOM 4045 N N . ALA A 1 493 ? -11.972 -8.878 -9.200 1.00 91.69 493 ALA A N 1
ATOM 4046 C CA . ALA A 1 493 ? -12.814 -10.013 -8.852 1.00 91.69 493 ALA A CA 1
ATOM 4047 C C . ALA A 1 493 ? -12.955 -10.123 -7.325 1.00 91.69 493 ALA A C 1
ATOM 4049 O O . ALA A 1 493 ? -11.963 -10.108 -6.593 1.00 91.69 493 ALA A O 1
ATOM 4050 N N . GLN A 1 494 ? -14.193 -10.236 -6.842 1.00 92.88 494 GLN A N 1
ATOM 4051 C CA . GLN A 1 494 ? -14.457 -10.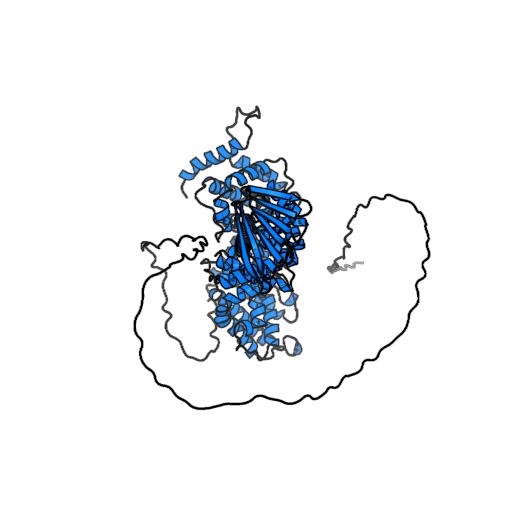423 -5.418 1.00 92.88 494 GLN A CA 1
ATOM 4052 C C . GLN A 1 494 ? -13.951 -11.792 -4.946 1.00 92.88 494 GLN A C 1
ATOM 4054 O O . GLN A 1 494 ? -14.017 -12.787 -5.666 1.00 92.88 494 GLN A O 1
ATOM 4059 N N . THR A 1 495 ? -13.447 -11.836 -3.714 1.00 94.88 495 THR A N 1
ATOM 4060 C CA . THR A 1 495 ? -13.045 -13.083 -3.047 1.00 94.88 495 THR A CA 1
ATOM 4061 C C . THR A 1 495 ? -14.262 -13.753 -2.391 1.00 94.88 495 THR A C 1
ATOM 4063 O O . THR A 1 495 ? -15.230 -13.076 -2.055 1.00 94.88 495 THR A O 1
ATOM 4066 N N . SER A 1 496 ? -14.239 -15.077 -2.202 1.00 96.31 496 SER A N 1
ATOM 4067 C CA . SER A 1 496 ? -15.306 -15.800 -1.496 1.00 96.31 496 SER A CA 1
ATOM 4068 C C . SER A 1 496 ? -15.320 -15.501 0.009 1.00 96.31 496 SER A C 1
ATOM 4070 O O . SER A 1 496 ? -14.292 -15.179 0.607 1.00 96.31 496 SER A O 1
ATOM 4072 N N . LYS A 1 497 ? -16.486 -15.663 0.647 1.00 96.12 497 LYS A N 1
ATOM 4073 C CA . LYS A 1 497 ? -16.657 -15.459 2.094 1.00 96.12 497 LYS A CA 1
ATOM 4074 C C . LYS A 1 497 ? -15.735 -16.359 2.926 1.00 96.12 497 LYS A C 1
ATOM 4076 O O . LYS A 1 497 ? -15.107 -15.872 3.859 1.00 96.12 497 LYS A O 1
ATOM 4081 N N . ASP A 1 498 ? -15.601 -17.632 2.558 1.00 96.56 498 ASP A N 1
ATOM 4082 C CA . ASP A 1 498 ? -14.770 -18.593 3.299 1.00 96.56 498 ASP A CA 1
ATOM 4083 C C . ASP A 1 498 ? -13.298 -18.166 3.309 1.00 96.56 498 ASP A C 1
ATOM 4085 O O . ASP A 1 498 ? -12.670 -18.074 4.361 1.00 96.56 498 ASP A O 1
ATOM 4089 N N . LYS A 1 499 ? -12.773 -17.761 2.145 1.00 96.88 499 LYS A N 1
ATOM 4090 C CA . LYS A 1 499 ? -11.393 -17.277 2.019 1.00 96.88 499 LYS A CA 1
ATOM 4091 C C . LYS A 1 499 ? -11.155 -15.989 2.818 1.00 96.88 499 LYS A C 1
ATOM 4093 O O . LYS A 1 499 ? -10.045 -15.761 3.302 1.00 96.88 499 LYS A O 1
ATOM 4098 N N . VAL A 1 500 ? -12.177 -15.146 2.977 1.00 97.38 500 VAL A N 1
ATOM 4099 C CA . VAL A 1 500 ? -12.118 -13.948 3.832 1.00 97.38 500 VAL A CA 1
ATOM 4100 C C . VAL A 1 500 ? -12.080 -14.330 5.303 1.00 97.38 500 VAL A C 1
ATOM 4102 O O . VAL A 1 500 ? -11.274 -13.764 6.034 1.00 97.38 500 VAL A O 1
ATOM 4105 N N . MET A 1 501 ? -12.882 -15.303 5.737 1.00 96.38 501 MET A N 1
ATOM 4106 C CA . MET A 1 501 ? -12.841 -15.803 7.114 1.00 96.38 501 MET A CA 1
ATOM 4107 C C . MET A 1 501 ? -11.481 -16.426 7.443 1.00 96.38 501 MET A C 1
ATOM 4109 O O . MET A 1 501 ? -10.911 -16.121 8.491 1.00 96.38 501 MET A O 1
ATOM 4113 N N . ASP A 1 502 ? -10.902 -17.204 6.528 1.00 96.62 502 ASP A N 1
ATOM 4114 C CA . ASP A 1 502 ? -9.538 -17.731 6.671 1.00 96.62 502 ASP A CA 1
ATOM 4115 C C . ASP A 1 502 ? -8.507 -16.599 6.787 1.00 96.62 502 ASP A C 1
ATOM 4117 O O . ASP A 1 502 ? -7.635 -16.615 7.658 1.00 96.62 502 ASP A O 1
ATOM 4121 N N . SER A 1 503 ? -8.643 -15.572 5.944 1.00 97.75 503 SER A N 1
ATOM 4122 C CA . SER A 1 503 ? -7.767 -14.396 5.948 1.00 97.75 503 SER A CA 1
ATOM 4123 C C . SER A 1 503 ? -7.899 -13.583 7.240 1.00 97.75 503 SER A C 1
ATOM 4125 O O . SER A 1 503 ? -6.892 -13.141 7.790 1.00 97.75 503 SER A O 1
ATOM 4127 N N . LEU A 1 504 ? -9.114 -13.412 7.770 1.00 97.62 504 LEU A N 1
ATOM 4128 C CA . LEU A 1 504 ? -9.367 -12.732 9.043 1.00 97.62 504 LEU A CA 1
ATOM 4129 C C . LEU A 1 504 ? -8.781 -13.512 10.218 1.00 97.62 504 LEU A C 1
ATOM 4131 O O . LEU A 1 504 ? -8.130 -12.913 11.071 1.00 97.62 504 LEU A O 1
ATOM 4135 N N . ASN A 1 505 ? -8.948 -14.836 10.241 1.00 96.06 505 ASN A N 1
ATOM 4136 C CA . ASN A 1 505 ? -8.316 -15.698 11.239 1.00 96.06 505 ASN A CA 1
ATOM 4137 C C . ASN A 1 505 ? -6.789 -15.591 11.181 1.00 96.06 505 ASN A C 1
ATOM 4139 O O . ASN A 1 505 ? -6.128 -15.482 12.216 1.00 96.06 505 ASN A O 1
ATOM 4143 N N . HIS A 1 506 ? -6.213 -15.584 9.978 1.00 96.75 506 HIS A N 1
ATOM 4144 C CA . HIS A 1 506 ? -4.775 -15.434 9.804 1.00 96.75 506 HIS A CA 1
ATOM 4145 C C . HIS A 1 506 ? -4.274 -14.069 10.303 1.00 96.75 506 HIS A C 1
ATOM 4147 O O . HIS A 1 506 ? -3.324 -14.015 11.089 1.00 96.75 506 HIS A O 1
ATOM 4153 N N . VAL A 1 507 ? -4.946 -12.973 9.934 1.00 97.38 507 VAL A N 1
ATOM 4154 C CA . VAL A 1 507 ? -4.599 -11.622 10.407 1.00 97.38 507 VAL A CA 1
ATOM 4155 C C . VAL A 1 507 ? -4.787 -11.497 11.920 1.00 97.38 507 VAL A C 1
ATOM 4157 O O . VAL A 1 507 ? -3.925 -10.927 12.582 1.00 97.38 507 VAL A O 1
ATOM 4160 N N . MET A 1 508 ? -5.846 -12.070 12.496 1.00 96.44 508 MET A N 1
ATOM 4161 C CA . MET A 1 508 ? -6.064 -12.071 13.946 1.00 96.44 508 MET A CA 1
ATOM 4162 C C . MET A 1 508 ? -4.921 -12.778 14.682 1.00 96.44 508 MET A C 1
ATOM 4164 O O . MET A 1 508 ? -4.311 -12.206 15.585 1.00 96.44 508 MET A O 1
ATOM 4168 N N . ASN A 1 509 ? -4.561 -13.984 14.239 1.00 95.31 509 ASN A N 1
ATOM 4169 C CA . ASN A 1 509 ? -3.430 -14.730 14.787 1.00 95.31 509 ASN A CA 1
ATOM 4170 C C . ASN A 1 509 ? -2.116 -13.949 14.673 1.00 95.31 509 ASN A C 1
ATOM 4172 O O . ASN A 1 509 ? -1.284 -13.979 15.589 1.00 95.31 509 ASN A O 1
ATOM 4176 N N . PHE A 1 510 ? -1.915 -13.236 13.565 1.00 96.38 510 PHE A N 1
ATOM 4177 C CA . PHE A 1 510 ? -0.756 -12.375 13.377 1.00 96.38 510 PHE A CA 1
ATOM 4178 C C . PHE A 1 510 ? -0.755 -11.184 14.342 1.00 96.38 510 PHE A C 1
ATOM 4180 O O . PHE A 1 510 ? 0.291 -10.910 14.939 1.00 96.38 510 PHE A O 1
ATOM 4187 N N . ILE A 1 511 ? -1.903 -10.525 14.542 1.00 96.38 511 ILE A N 1
ATOM 4188 C CA . ILE A 1 511 ? -2.053 -9.421 15.497 1.00 96.38 511 ILE A CA 1
ATOM 4189 C C . ILE A 1 511 ? -1.706 -9.899 16.904 1.00 96.38 511 ILE A C 1
ATOM 4191 O O . ILE A 1 511 ? -0.807 -9.333 17.520 1.00 96.38 511 ILE A O 1
ATOM 4195 N N . SER A 1 512 ? -2.311 -10.991 17.372 1.00 94.88 512 SER A N 1
ATOM 4196 C CA . SER A 1 512 ? -2.020 -11.551 18.697 1.00 94.88 512 SER A CA 1
ATOM 4197 C C . SER A 1 512 ? -0.553 -11.973 18.844 1.00 94.88 512 SER A C 1
ATOM 4199 O O . SER A 1 512 ? 0.050 -11.806 19.899 1.00 94.88 512 SER A O 1
ATOM 4201 N N . SER A 1 513 ? 0.072 -12.484 17.776 1.00 94.75 513 SER A N 1
ATOM 4202 C CA . SER A 1 513 ? 1.498 -12.857 17.776 1.00 94.75 513 SER A CA 1
ATOM 4203 C C . SER A 1 513 ? 2.453 -11.673 17.877 1.00 94.75 513 SER A C 1
ATOM 4205 O O . SER A 1 513 ? 3.560 -11.834 18.386 1.00 94.75 513 SER A O 1
ATOM 4207 N N . ASN A 1 514 ? 2.056 -10.516 17.352 1.00 96.25 514 ASN A N 1
ATOM 4208 C CA . ASN A 1 514 ? 2.906 -9.336 17.214 1.00 96.25 514 ASN A CA 1
ATOM 4209 C C . ASN A 1 514 ? 2.318 -8.124 17.950 1.00 96.25 514 ASN A C 1
ATOM 4211 O O . ASN A 1 514 ? 2.661 -6.985 17.623 1.00 96.25 514 ASN A O 1
ATOM 4215 N N . HIS A 1 515 ? 1.455 -8.371 18.943 1.00 95.44 515 HIS A N 1
ATOM 4216 C CA . HIS A 1 515 ? 0.630 -7.358 19.597 1.00 95.44 515 HIS A CA 1
ATOM 4217 C C . HIS A 1 515 ? 1.454 -6.155 20.056 1.00 95.44 515 HIS A C 1
ATOM 4219 O O . HIS A 1 515 ? 1.127 -5.025 19.716 1.00 95.44 515 HIS A O 1
ATOM 4225 N N . ASP A 1 516 ? 2.562 -6.379 20.764 1.00 94.81 516 ASP A N 1
ATOM 4226 C CA . ASP A 1 516 ? 3.359 -5.283 21.326 1.00 94.81 516 ASP A CA 1
ATOM 4227 C C . ASP A 1 516 ? 3.953 -4.370 20.244 1.00 94.81 516 ASP A C 1
ATOM 4229 O O . ASP A 1 516 ? 3.996 -3.149 20.405 1.00 94.81 516 ASP A O 1
ATOM 4233 N N . SER A 1 517 ? 4.382 -4.941 19.112 1.00 96.31 517 SER A N 1
ATOM 4234 C CA . SER A 1 517 ? 4.883 -4.156 17.981 1.00 96.31 517 SER A CA 1
ATOM 4235 C C . SER A 1 517 ? 3.750 -3.389 17.299 1.00 96.31 517 SER A C 1
ATOM 4237 O O . SER A 1 517 ? 3.911 -2.204 17.002 1.00 96.31 517 SER A O 1
ATOM 4239 N N . ILE A 1 518 ? 2.606 -4.046 17.092 1.00 96.62 518 ILE A N 1
ATOM 4240 C CA . ILE A 1 518 ? 1.445 -3.467 16.410 1.00 96.62 518 ILE A CA 1
ATOM 4241 C C . ILE A 1 518 ? 0.833 -2.355 17.255 1.00 96.62 518 ILE A C 1
ATOM 4243 O O . ILE A 1 518 ? 0.622 -1.266 16.736 1.00 96.62 518 ILE A O 1
ATOM 4247 N N . SER A 1 519 ? 0.616 -2.583 18.550 1.00 94.38 519 SER A N 1
ATOM 4248 C CA . SER A 1 519 ? 0.108 -1.587 19.499 1.00 94.38 519 SER A CA 1
ATOM 4249 C C . SER A 1 519 ? 1.052 -0.383 19.582 1.00 94.38 519 SER A C 1
ATOM 4251 O O . SER A 1 519 ? 0.607 0.757 19.452 1.00 94.38 519 SER A O 1
ATOM 4253 N N . LYS A 1 520 ? 2.376 -0.605 19.646 1.00 94.94 520 LYS A N 1
ATOM 4254 C CA . LYS A 1 520 ? 3.367 0.483 19.591 1.00 94.94 520 LYS A CA 1
ATOM 4255 C C . LYS A 1 520 ? 3.269 1.289 18.294 1.00 94.94 520 LYS A C 1
ATOM 4257 O O . LYS A 1 520 ? 3.234 2.516 18.346 1.00 94.94 520 LYS A O 1
ATOM 4262 N N . ASN A 1 521 ? 3.245 0.627 17.138 1.00 95.12 521 ASN A N 1
ATOM 4263 C CA . ASN A 1 521 ? 3.151 1.306 15.843 1.00 95.12 521 ASN A CA 1
ATOM 4264 C C . ASN A 1 521 ? 1.813 2.030 15.684 1.00 95.12 521 ASN A C 1
ATOM 4266 O O . ASN A 1 521 ? 1.782 3.157 15.202 1.00 95.12 521 ASN A O 1
ATOM 4270 N N . TYR A 1 522 ? 0.723 1.425 16.146 1.00 94.38 522 TYR A N 1
ATOM 4271 C CA . TYR A 1 522 ? -0.597 2.033 16.148 1.00 94.38 522 TYR A CA 1
ATOM 4272 C C . TYR A 1 522 ? -0.610 3.308 16.994 1.00 94.38 522 TYR A C 1
ATOM 4274 O O . TYR A 1 522 ? -0.967 4.367 16.489 1.00 94.38 522 TYR A O 1
ATOM 4282 N N . PHE A 1 523 ? -0.104 3.243 18.229 1.00 92.56 523 PHE A N 1
ATOM 4283 C CA . PHE A 1 523 ? 0.050 4.408 19.101 1.00 92.56 523 PHE A CA 1
ATOM 4284 C C . PHE A 1 523 ? 0.906 5.507 18.456 1.00 92.56 523 PHE A C 1
ATOM 4286 O O . PHE A 1 523 ? 0.577 6.689 18.546 1.00 92.56 523 PHE A O 1
ATOM 4293 N N . LEU A 1 524 ? 1.992 5.147 17.763 1.00 92.06 524 LEU A N 1
ATOM 4294 C CA . LEU A 1 524 ? 2.801 6.122 17.030 1.00 92.06 524 LEU A CA 1
ATOM 4295 C C . LEU A 1 524 ? 2.000 6.810 15.916 1.00 92.06 524 LEU A C 1
ATOM 4297 O O . LEU A 1 524 ? 2.122 8.021 15.748 1.00 92.06 524 LEU A O 1
ATOM 4301 N N . LEU A 1 525 ? 1.171 6.075 15.178 1.00 91.62 525 LEU A N 1
ATOM 4302 C CA . LEU A 1 525 ? 0.346 6.640 14.108 1.00 91.62 525 LEU A CA 1
ATOM 4303 C C . LEU A 1 525 ? -0.779 7.534 14.657 1.00 91.62 525 LEU A C 1
ATOM 4305 O O . LEU A 1 525 ? -1.037 8.604 14.107 1.00 91.62 525 LEU A O 1
ATOM 4309 N N . THR A 1 526 ? -1.422 7.136 15.755 1.00 89.69 526 THR A N 1
ATOM 4310 C CA . THR A 1 526 ? -2.624 7.813 16.261 1.00 89.69 526 THR A CA 1
ATOM 4311 C C . THR A 1 526 ? -2.321 8.900 17.293 1.00 89.69 526 THR A C 1
ATOM 4313 O O . THR A 1 526 ? -2.909 9.982 17.252 1.00 89.69 526 THR A O 1
ATOM 4316 N N . GLU A 1 527 ? -1.352 8.697 18.184 1.00 87.06 527 GLU A N 1
ATOM 4317 C CA . GLU A 1 527 ? -1.101 9.582 19.333 1.00 87.06 527 GLU A CA 1
ATOM 4318 C C . GLU A 1 527 ? 0.185 10.423 19.196 1.00 87.06 527 GLU A C 1
ATOM 4320 O O . GLU A 1 527 ? 0.258 11.516 19.757 1.00 87.06 527 GLU A O 1
ATOM 4325 N N . SER A 1 528 ? 1.177 10.033 18.381 1.00 83.38 528 SER A N 1
ATOM 4326 C CA . SER A 1 528 ? 2.436 10.806 18.290 1.00 83.38 528 SER A CA 1
ATOM 4327 C C . SER A 1 528 ? 2.259 12.185 17.643 1.00 83.38 528 SER A C 1
ATOM 4329 O O . SER A 1 528 ? 1.540 12.326 16.664 1.00 83.38 528 SER A O 1
ATOM 4331 N N . LYS A 1 529 ? 2.949 13.229 18.117 1.00 80.38 529 LYS A N 1
ATOM 4332 C CA . LYS A 1 529 ? 2.888 14.563 17.477 1.00 80.38 529 LYS A CA 1
ATOM 4333 C C . LYS A 1 529 ? 3.426 14.582 16.038 1.00 80.38 529 LYS A C 1
ATOM 4335 O O . LYS A 1 529 ? 3.232 15.562 15.328 1.00 80.38 529 LYS A O 1
ATOM 4340 N N . LYS A 1 530 ? 4.107 13.515 15.608 1.00 81.69 530 LYS A N 1
ATOM 4341 C CA . LYS A 1 530 ? 4.663 13.412 14.267 1.00 81.69 530 LYS A CA 1
ATOM 4342 C C . LYS A 1 530 ? 3.533 13.242 13.259 1.00 81.69 530 LYS A C 1
ATOM 4344 O O . LYS A 1 530 ? 2.706 12.339 13.372 1.00 81.69 530 LYS A O 1
ATOM 4349 N N . VAL A 1 531 ? 3.535 14.094 12.246 1.00 77.12 531 VAL A N 1
ATOM 4350 C CA . VAL A 1 531 ? 2.594 13.976 11.140 1.00 77.12 531 VAL A CA 1
ATOM 4351 C C . VAL A 1 531 ? 2.909 12.741 10.309 1.00 77.12 531 VAL A C 1
ATOM 4353 O O . VAL A 1 531 ? 4.059 12.479 9.951 1.00 77.12 531 VAL A O 1
ATOM 4356 N N . THR A 1 532 ? 1.858 11.975 10.036 1.00 83.88 532 THR A N 1
ATOM 4357 C CA . THR A 1 532 ? 1.884 10.768 9.215 1.00 83.88 532 THR A CA 1
ATOM 4358 C C . THR A 1 532 ? 0.940 10.970 8.039 1.00 83.88 532 THR A C 1
ATOM 4360 O O . THR A 1 532 ? -0.237 11.289 8.206 1.00 83.88 532 THR A O 1
ATOM 4363 N N . MET A 1 533 ? 1.477 10.827 6.833 1.00 88.50 533 MET A N 1
ATOM 4364 C CA . MET A 1 533 ? 0.766 10.997 5.576 1.00 88.50 533 MET A CA 1
ATOM 4365 C C . MET A 1 533 ? 0.077 9.681 5.201 1.00 88.50 533 MET A C 1
ATOM 4367 O O . MET A 1 533 ? 0.642 8.778 4.584 1.00 88.50 533 MET A O 1
ATOM 4371 N N . THR A 1 534 ? -1.189 9.572 5.581 1.00 90.12 534 THR A N 1
ATOM 4372 C CA . THR A 1 534 ? -2.091 8.493 5.148 1.00 90.12 534 THR A CA 1
ATOM 4373 C C . THR A 1 534 ? -2.624 8.732 3.722 1.00 90.12 534 THR A C 1
ATOM 4375 O O . THR A 1 534 ? -2.471 9.844 3.200 1.00 90.12 534 THR A O 1
ATOM 4378 N N . PRO A 1 535 ? -3.280 7.740 3.082 1.00 93.81 535 PRO A N 1
ATOM 4379 C CA . PRO A 1 535 ? -3.826 7.865 1.725 1.00 93.81 535 PRO A CA 1
ATOM 4380 C C . PRO A 1 535 ? -4.642 9.132 1.454 1.00 93.81 535 PRO A C 1
ATOM 4382 O O . PRO A 1 535 ? -4.466 9.756 0.412 1.00 93.81 535 PRO A O 1
ATOM 4385 N N . ILE A 1 536 ? -5.458 9.592 2.411 1.00 92.94 536 ILE A N 1
ATOM 4386 C CA . ILE A 1 536 ? -6.268 10.806 2.234 1.00 92.94 536 ILE A CA 1
ATOM 4387 C C . ILE A 1 536 ? -5.425 12.044 1.891 1.00 92.94 536 ILE A C 1
ATOM 4389 O O . ILE A 1 536 ? -5.811 12.856 1.047 1.00 92.94 536 ILE A O 1
ATOM 4393 N N . HIS A 1 537 ? -4.245 12.167 2.500 1.00 92.06 537 HIS A N 1
ATOM 4394 C CA . HIS A 1 537 ? -3.352 13.295 2.283 1.00 92.06 537 HIS A CA 1
ATOM 4395 C C . HIS A 1 537 ? -2.801 13.285 0.853 1.00 92.06 537 HIS A C 1
ATOM 4397 O O . HIS A 1 537 ? -2.853 14.294 0.143 1.00 92.06 537 HIS A O 1
ATOM 4403 N N . TYR A 1 538 ? -2.343 12.115 0.402 1.00 94.00 538 TYR A N 1
ATOM 4404 C CA . TYR A 1 538 ? -1.862 11.925 -0.960 1.00 94.00 538 TYR A CA 1
ATOM 4405 C C . TYR A 1 538 ? -2.984 12.070 -1.993 1.00 94.00 538 TYR A C 1
ATOM 4407 O O . TYR A 1 538 ? -2.765 12.705 -3.023 1.00 94.00 538 TYR A O 1
ATOM 4415 N N . ASN A 1 539 ? -4.190 11.566 -1.720 1.00 94.25 539 ASN A N 1
ATOM 4416 C CA . ASN A 1 539 ? -5.350 11.678 -2.610 1.00 94.25 539 ASN A CA 1
ATOM 4417 C C . ASN A 1 539 ? -5.765 13.138 -2.808 1.00 94.25 539 ASN A C 1
ATOM 4419 O O . ASN A 1 539 ? -5.964 13.579 -3.943 1.00 94.25 539 ASN A O 1
ATOM 4423 N N . PHE A 1 540 ? -5.815 13.925 -1.729 1.00 91.94 540 PHE A N 1
ATOM 4424 C CA . PHE A 1 540 ? -6.101 15.356 -1.826 1.00 91.94 540 PHE A CA 1
ATOM 4425 C C . PHE A 1 540 ? -5.049 16.102 -2.647 1.00 91.94 540 PHE A C 1
ATOM 4427 O O . PHE A 1 540 ? -5.379 16.877 -3.547 1.00 91.94 540 PHE A O 1
ATOM 4434 N N . CYS A 1 541 ? -3.767 15.870 -2.373 1.00 91.00 541 CYS A N 1
ATOM 4435 C CA . CYS A 1 541 ? -2.710 16.543 -3.117 1.00 91.00 541 CYS A CA 1
ATOM 4436 C C . CYS A 1 541 ? -2.621 16.062 -4.570 1.00 91.00 541 CYS A C 1
ATOM 4438 O O . CYS A 1 541 ? -2.288 16.855 -5.448 1.00 91.00 541 CYS A O 1
ATOM 4440 N N . SER A 1 542 ? -2.973 14.809 -4.852 1.00 90.12 542 SER A N 1
ATOM 4441 C CA . SER A 1 542 ? -3.096 14.281 -6.215 1.00 90.12 542 SER A CA 1
ATOM 4442 C C . SER A 1 542 ? -4.200 14.999 -6.991 1.00 90.12 542 SER A C 1
ATOM 4444 O O . SER A 1 542 ? -3.988 15.392 -8.138 1.00 90.12 542 SER A O 1
ATOM 4446 N N . LEU A 1 543 ? -5.342 15.273 -6.350 1.00 88.62 543 LEU A N 1
ATOM 4447 C CA . LEU A 1 543 ? -6.393 16.113 -6.927 1.00 88.62 543 LEU A CA 1
ATOM 4448 C C . LEU A 1 543 ? -5.881 17.523 -7.233 1.00 88.62 543 LEU A C 1
ATOM 4450 O O . LEU A 1 543 ? -6.125 18.040 -8.324 1.00 88.62 543 LEU A O 1
ATOM 4454 N N . LEU A 1 544 ? -5.148 18.138 -6.298 1.00 85.19 544 LEU A N 1
ATOM 4455 C CA . LEU A 1 544 ? -4.550 19.447 -6.543 1.00 85.19 544 LEU A CA 1
ATOM 4456 C C . LEU A 1 544 ? -3.611 19.403 -7.741 1.00 85.19 544 LEU A C 1
ATOM 4458 O O . LEU A 1 544 ? -3.721 20.284 -8.581 1.00 85.19 544 LEU A O 1
ATOM 4462 N N . LEU A 1 545 ? -2.757 18.383 -7.869 1.00 82.69 545 LEU A N 1
ATOM 4463 C CA . LEU A 1 545 ? -1.830 18.240 -8.995 1.00 82.69 545 LEU A CA 1
ATOM 4464 C C . LEU A 1 545 ? -2.532 18.225 -10.358 1.00 82.69 545 LEU A C 1
ATOM 4466 O O . LEU A 1 545 ? -1.966 18.746 -11.314 1.00 82.69 545 LEU A O 1
ATOM 4470 N N . HIS A 1 546 ? -3.761 17.715 -10.468 1.00 77.00 546 HIS A N 1
ATOM 4471 C CA . HIS A 1 546 ? -4.517 17.765 -11.727 1.00 77.00 546 HIS A CA 1
ATOM 4472 C C . HIS A 1 546 ? -4.877 19.192 -12.171 1.00 77.00 546 HIS A C 1
ATOM 4474 O O . HIS A 1 546 ? -5.032 19.448 -13.364 1.00 77.00 546 HIS A O 1
ATOM 4480 N N . CYS A 1 547 ? -4.949 20.152 -11.246 1.00 67.81 547 CYS A N 1
ATOM 4481 C CA . CYS A 1 547 ? -5.163 21.570 -11.559 1.00 67.81 547 CYS A CA 1
ATOM 4482 C C . CYS A 1 547 ? -3.894 22.270 -12.095 1.00 67.81 547 CYS A C 1
ATOM 4484 O O . CYS A 1 547 ? -3.916 23.472 -12.419 1.00 67.81 547 CYS A O 1
ATOM 4486 N N . PHE A 1 548 ? -2.782 21.531 -12.183 1.00 65.56 548 PHE A N 1
ATOM 4487 C CA . PHE A 1 548 ? -1.472 22.014 -12.591 1.00 65.56 548 PHE A CA 1
ATOM 4488 C C . PHE A 1 548 ? -0.967 21.234 -13.796 1.00 65.56 548 PHE A C 1
ATOM 4490 O O . PHE A 1 548 ? -0.763 20.024 -13.706 1.00 65.56 548 PHE A O 1
ATOM 4497 N N . PRO A 1 549 ? -0.653 21.913 -14.910 1.00 54.84 549 PRO A N 1
ATOM 4498 C CA . PRO A 1 549 ? 0.273 21.317 -15.851 1.00 54.84 549 PRO A CA 1
ATOM 4499 C C . PRO A 1 549 ? 1.597 21.160 -15.100 1.00 54.84 549 PRO A C 1
ATOM 4501 O O . PRO A 1 549 ? 2.144 22.144 -14.596 1.00 54.84 549 PRO A O 1
ATOM 4504 N N . TRP A 1 550 ? 2.091 19.932 -14.953 1.00 55.44 550 TRP A N 1
ATOM 4505 C CA . TRP A 1 550 ? 3.420 19.722 -14.394 1.00 55.44 550 TRP A CA 1
ATOM 4506 C C . TRP A 1 550 ? 4.409 20.588 -15.169 1.00 55.44 550 TRP A C 1
ATOM 4508 O O . TRP A 1 550 ? 4.495 20.465 -16.391 1.00 55.44 550 TRP A O 1
ATOM 4518 N N . ASN A 1 551 ? 5.194 21.416 -14.472 1.00 44.38 551 ASN A N 1
ATOM 4519 C CA . ASN A 1 551 ? 6.190 22.296 -15.104 1.00 44.38 551 ASN A CA 1
ATOM 4520 C C . ASN A 1 551 ? 7.173 21.538 -16.025 1.00 44.38 551 ASN A C 1
ATOM 4522 O O . ASN A 1 551 ? 7.802 22.149 -16.882 1.00 44.38 551 ASN A O 1
ATOM 4526 N N . SER A 1 552 ? 7.294 20.214 -15.875 1.00 45.69 552 SER A N 1
ATOM 4527 C CA . SER A 1 552 ? 8.119 19.349 -16.726 1.00 45.69 552 SER A CA 1
ATOM 4528 C C . SER A 1 552 ? 7.355 18.619 -17.839 1.00 45.69 552 SER A C 1
ATOM 4530 O O . SER A 1 552 ? 7.965 18.366 -18.877 1.00 45.69 552 SER A O 1
ATOM 4532 N N . ASP A 1 553 ? 6.051 18.340 -17.698 1.00 49.25 553 ASP A N 1
ATOM 4533 C CA . ASP A 1 553 ? 5.281 17.683 -18.766 1.00 49.25 553 ASP A CA 1
ATOM 4534 C C . ASP A 1 553 ? 5.020 18.655 -19.912 1.00 49.25 553 ASP A C 1
ATOM 4536 O O . ASP A 1 553 ? 5.196 18.281 -21.059 1.00 49.25 553 ASP A O 1
ATOM 4540 N N . THR A 1 554 ? 4.685 19.923 -19.671 1.00 45.81 554 THR A N 1
ATOM 4541 C CA . THR A 1 554 ? 4.373 20.847 -20.777 1.00 45.81 554 THR A CA 1
ATOM 4542 C C . THR A 1 554 ? 5.580 21.162 -21.659 1.00 45.81 554 THR A C 1
ATOM 4544 O O . THR A 1 554 ? 5.408 21.304 -22.863 1.00 45.81 554 THR A O 1
ATOM 4547 N N . GLN A 1 555 ? 6.801 21.241 -21.115 1.00 46.22 555 GLN A N 1
ATOM 4548 C CA . GLN A 1 555 ? 8.009 21.465 -21.925 1.00 46.22 555 GLN A CA 1
ATOM 4549 C C . GLN A 1 555 ? 8.516 20.181 -22.595 1.00 46.22 555 GLN A C 1
ATOM 4551 O O . GLN A 1 555 ? 8.856 20.219 -23.778 1.00 46.22 555 GLN A O 1
ATOM 4556 N N . ARG A 1 556 ? 8.508 19.032 -21.897 1.00 52.50 556 ARG A N 1
ATOM 4557 C CA . ARG A 1 556 ? 8.889 17.744 -22.506 1.00 52.50 556 ARG A CA 1
ATOM 4558 C C . ARG A 1 556 ? 7.859 17.251 -23.512 1.00 52.50 556 ARG A C 1
ATOM 4560 O O . ARG A 1 556 ? 8.256 16.781 -24.566 1.00 52.50 556 ARG A O 1
ATOM 4567 N N . LEU A 1 557 ? 6.559 17.387 -23.244 1.00 52.94 557 LEU A N 1
ATOM 4568 C CA . LEU A 1 557 ? 5.495 17.053 -24.198 1.00 52.94 557 LEU A CA 1
ATOM 4569 C C . LEU A 1 557 ? 5.518 17.982 -25.412 1.00 52.94 557 LEU A C 1
ATOM 4571 O O . LEU A 1 557 ? 5.162 17.534 -26.492 1.00 52.94 557 LEU A O 1
ATOM 4575 N N . LYS A 1 558 ? 5.951 19.241 -25.268 1.00 52.66 558 LYS A N 1
ATOM 4576 C CA . LYS A 1 558 ? 6.140 20.151 -26.407 1.00 52.66 558 LYS A CA 1
ATOM 4577 C C . LYS A 1 558 ? 7.334 19.721 -27.262 1.00 52.66 558 LYS A C 1
ATOM 4579 O O . LYS A 1 558 ? 7.131 19.460 -28.435 1.00 52.66 558 LYS A O 1
ATOM 4584 N N . LEU A 1 559 ? 8.496 19.445 -26.659 1.00 53.19 559 LEU A N 1
ATOM 4585 C CA . LEU A 1 559 ? 9.641 18.817 -27.346 1.00 53.19 559 LEU A CA 1
ATOM 4586 C C . LEU A 1 559 ? 9.282 17.472 -28.005 1.00 53.19 559 LEU A C 1
ATOM 4588 O O . LEU A 1 559 ? 9.733 17.174 -29.102 1.00 53.19 559 LEU A O 1
ATOM 4592 N N . LYS A 1 560 ? 8.434 16.673 -27.357 1.00 56.38 560 LYS A N 1
ATOM 4593 C CA . LYS A 1 560 ? 7.909 15.390 -27.844 1.00 56.38 560 LYS A CA 1
ATOM 4594 C C . LYS A 1 560 ? 6.916 15.560 -28.994 1.00 56.38 560 LYS A C 1
ATOM 4596 O O . LYS A 1 560 ? 6.913 14.746 -29.907 1.00 56.38 560 LYS A O 1
ATOM 4601 N N . ARG A 1 561 ? 6.083 16.602 -28.964 1.00 53.25 561 ARG A N 1
ATOM 4602 C CA . ARG A 1 561 ? 5.159 16.963 -30.048 1.00 53.25 561 ARG A CA 1
ATOM 4603 C C . ARG A 1 561 ? 5.929 17.498 -31.249 1.00 53.25 561 ARG A C 1
ATOM 4605 O O . ARG A 1 561 ? 5.610 17.119 -32.364 1.00 53.25 561 ARG A O 1
ATOM 4612 N N . ASP A 1 562 ? 6.968 18.287 -31.003 1.00 54.28 562 ASP A N 1
ATOM 4613 C CA . ASP A 1 562 ? 7.855 18.830 -32.030 1.00 54.28 562 ASP A CA 1
ATOM 4614 C C . ASP A 1 562 ? 8.717 17.717 -32.660 1.00 54.28 562 ASP A C 1
ATOM 4616 O O . ASP A 1 562 ? 8.871 17.677 -33.876 1.00 54.28 562 ASP A O 1
ATOM 4620 N N . TYR A 1 563 ? 9.203 16.749 -31.873 1.00 56.00 563 TYR A N 1
ATOM 4621 C CA . TYR A 1 563 ? 9.899 15.557 -32.380 1.00 56.00 563 TYR A CA 1
ATOM 4622 C C . TYR A 1 563 ? 8.970 14.671 -33.230 1.00 56.00 563 TYR A C 1
ATOM 4624 O O . TYR A 1 563 ? 9.299 14.334 -34.363 1.00 56.00 563 TYR A O 1
ATOM 4632 N N . LEU A 1 564 ? 7.771 14.355 -32.725 1.00 53.66 564 LEU A N 1
ATOM 4633 C CA . LEU A 1 564 ? 6.793 13.521 -33.436 1.00 53.66 564 LEU A CA 1
ATOM 4634 C C . LEU A 1 564 ? 6.203 14.202 -34.683 1.00 53.66 564 LEU A C 1
ATOM 4636 O O . LEU A 1 564 ? 5.865 13.505 -35.634 1.00 53.66 564 LEU A O 1
ATOM 4640 N N . HIS A 1 565 ? 6.073 15.534 -34.706 1.00 54.62 565 HIS A N 1
ATOM 4641 C CA . HIS A 1 565 ? 5.638 16.255 -35.908 1.00 54.62 565 HIS A CA 1
ATOM 4642 C C . HIS A 1 565 ? 6.737 16.382 -36.963 1.00 54.62 565 HIS A C 1
ATOM 4644 O O . HIS A 1 565 ? 6.420 16.407 -38.151 1.00 54.62 565 HIS A O 1
ATOM 4650 N N . ASN A 1 566 ? 8.007 16.428 -36.556 1.00 51.81 566 ASN A N 1
ATOM 4651 C CA . ASN A 1 566 ? 9.128 16.443 -37.494 1.00 51.81 566 ASN A CA 1
ATOM 4652 C C . ASN A 1 566 ? 9.428 15.045 -38.072 1.00 51.81 566 ASN A C 1
ATOM 4654 O O . ASN A 1 566 ? 9.925 14.950 -39.191 1.00 51.81 566 ASN A O 1
ATOM 4658 N N . GLU A 1 567 ? 9.061 13.964 -37.375 1.00 46.03 567 GLU A N 1
ATOM 4659 C CA . GLU A 1 567 ? 9.161 12.579 -37.857 1.00 46.03 567 GLU A CA 1
ATOM 4660 C C . GLU A 1 567 ? 7.818 12.009 -38.360 1.00 46.03 567 GLU A C 1
ATOM 4662 O O . GLU A 1 567 ? 7.386 10.922 -37.980 1.00 46.03 567 GLU A O 1
ATOM 4667 N N . HIS A 1 568 ? 7.211 12.648 -39.365 1.00 41.66 568 HIS A N 1
ATOM 4668 C CA . HIS A 1 568 ? 6.330 11.932 -40.308 1.00 41.66 568 HIS A CA 1
ATOM 4669 C C . HIS A 1 568 ? 7.093 10.905 -41.189 1.00 41.66 568 HIS A C 1
ATOM 4671 O O . HIS A 1 568 ? 6.583 10.451 -42.211 1.00 41.66 568 HIS A O 1
ATOM 4677 N N . ALA A 1 569 ? 8.291 10.476 -40.781 1.00 39.22 569 ALA A N 1
ATOM 4678 C CA . ALA A 1 569 ? 8.972 9.300 -41.295 1.00 39.22 569 ALA A CA 1
ATOM 4679 C C . ALA A 1 569 ? 8.633 8.104 -40.393 1.00 39.22 569 ALA A C 1
ATOM 4681 O O . ALA A 1 569 ? 9.354 7.803 -39.453 1.00 39.22 569 ALA A O 1
ATOM 4682 N N . SER A 1 570 ? 7.505 7.448 -40.688 1.00 38.09 570 SER A N 1
ATOM 4683 C CA . SER A 1 570 ? 7.149 6.085 -40.262 1.00 38.09 570 SER A CA 1
ATOM 4684 C C . SER A 1 570 ? 7.531 5.693 -38.825 1.00 38.09 570 SER A C 1
ATOM 4686 O O . SER A 1 570 ? 8.662 5.278 -38.564 1.00 38.09 570 SER A O 1
ATOM 4688 N N . LEU A 1 571 ? 6.539 5.633 -37.925 1.00 38.06 571 LEU A N 1
ATOM 4689 C CA . LEU A 1 571 ? 6.608 4.689 -36.803 1.00 38.06 571 LEU A CA 1
ATOM 4690 C C . LEU A 1 571 ? 7.148 3.360 -37.349 1.00 38.06 571 LEU A C 1
ATOM 4692 O O . LEU A 1 571 ? 6.610 2.876 -38.352 1.00 38.06 571 LEU A O 1
ATOM 4696 N N . PRO A 1 572 ? 8.206 2.779 -36.763 1.00 38.34 572 PRO A N 1
ATOM 4697 C CA . PRO A 1 572 ? 8.734 1.542 -37.283 1.00 38.34 572 PRO A CA 1
ATOM 4698 C C . PRO A 1 572 ? 7.636 0.495 -37.141 1.00 38.34 572 PRO A C 1
ATOM 4700 O O . PRO A 1 572 ? 7.279 0.109 -36.026 1.00 38.34 572 PRO A O 1
ATOM 4703 N N . GLN A 1 573 ? 7.095 0.077 -38.288 1.00 33.22 573 GLN A N 1
ATOM 4704 C CA . GLN A 1 573 ? 6.128 -1.005 -38.397 1.00 33.22 573 GLN A CA 1
ATOM 4705 C C . GLN A 1 573 ? 6.611 -2.169 -37.516 1.00 33.22 573 GLN A C 1
ATOM 4707 O O . GLN A 1 573 ? 7.832 -2.408 -37.435 1.00 33.22 573 GLN A O 1
ATOM 4712 N N . PRO A 1 574 ? 5.705 -2.858 -36.800 1.00 29.22 574 PRO A N 1
ATOM 4713 C CA . PRO A 1 574 ? 6.081 -4.052 -36.067 1.00 29.22 574 PRO A CA 1
ATOM 4714 C C . PRO A 1 574 ? 6.816 -4.969 -37.043 1.00 29.22 574 PRO A C 1
ATOM 4716 O O . PRO A 1 574 ? 6.290 -5.332 -38.091 1.00 29.22 574 PRO A O 1
ATOM 4719 N N . ILE A 1 575 ? 8.076 -5.281 -36.728 1.00 29.66 575 ILE A N 1
ATOM 4720 C CA . ILE A 1 575 ? 8.800 -6.303 -37.472 1.00 29.66 575 ILE A CA 1
ATOM 4721 C C . ILE A 1 575 ? 8.033 -7.578 -37.162 1.00 29.66 575 ILE A C 1
ATOM 4723 O O . ILE A 1 575 ? 8.017 -8.024 -36.013 1.00 29.66 575 ILE A O 1
ATOM 4727 N N . SER A 1 576 ? 7.355 -8.122 -38.166 1.00 27.27 576 SER A N 1
ATOM 4728 C CA . SER A 1 576 ? 6.832 -9.476 -38.126 1.00 27.27 576 SER A CA 1
ATOM 4729 C C . SER A 1 576 ? 8.008 -10.390 -37.798 1.00 27.27 576 SER A C 1
ATOM 4731 O O . SER A 1 576 ? 8.878 -10.625 -38.638 1.00 27.27 576 SER A O 1
ATOM 4733 N N . LEU A 1 577 ? 8.078 -10.852 -36.548 1.00 29.00 577 LEU A N 1
ATOM 4734 C CA . LEU A 1 577 ? 8.940 -11.970 -36.197 1.00 29.00 577 LEU A CA 1
ATOM 4735 C C . LEU A 1 577 ? 8.557 -13.121 -37.139 1.00 29.00 577 LEU A C 1
ATOM 4737 O O . LEU A 1 577 ? 7.358 -13.317 -37.355 1.00 29.00 577 LEU A O 1
ATOM 4741 N N . PRO A 1 578 ? 9.519 -13.852 -37.729 1.00 25.80 578 PRO A N 1
ATOM 4742 C CA . PRO A 1 578 ? 9.215 -14.966 -38.613 1.00 25.80 578 PRO A CA 1
ATOM 4743 C C . PRO A 1 578 ? 8.540 -16.064 -37.787 1.00 25.80 578 PRO A C 1
ATOM 4745 O O . PRO A 1 578 ? 9.191 -16.898 -37.164 1.00 25.80 578 PRO A O 1
ATOM 4748 N N . LEU A 1 579 ? 7.215 -16.012 -37.738 1.00 30.17 579 LEU A N 1
ATOM 4749 C CA . LEU A 1 579 ? 6.345 -17.060 -37.242 1.00 30.17 579 LEU A CA 1
ATOM 4750 C C . LEU A 1 579 ? 5.595 -17.596 -38.456 1.00 30.17 579 LEU A C 1
ATOM 4752 O O . LEU A 1 579 ? 5.108 -16.834 -39.290 1.00 30.17 579 LEU A O 1
ATOM 4756 N N . SER A 1 580 ? 5.599 -18.920 -38.571 1.00 29.52 580 SER A N 1
ATOM 4757 C CA . SER A 1 580 ? 5.012 -19.698 -39.657 1.00 29.52 580 SER A CA 1
ATOM 4758 C C . SER A 1 580 ? 3.642 -19.171 -40.080 1.00 29.52 580 SER A C 1
ATOM 4760 O O . SER A 1 580 ? 2.753 -18.985 -39.250 1.00 29.52 580 SER A O 1
ATOM 4762 N N . SER A 1 581 ? 3.499 -18.975 -41.387 1.00 25.25 581 SER A N 1
ATOM 4763 C CA . SER A 1 581 ? 2.292 -18.569 -42.096 1.00 25.25 581 SER A CA 1
ATOM 4764 C C . SER A 1 581 ? 1.072 -19.394 -41.691 1.00 25.25 581 SER A C 1
ATOM 4766 O O . SER A 1 581 ? 1.020 -20.586 -41.982 1.00 25.25 581 SER A O 1
ATOM 4768 N N . ASN A 1 582 ? 0.107 -18.746 -41.044 1.00 29.00 582 ASN A N 1
ATOM 4769 C CA . ASN A 1 582 ? -1.336 -18.864 -41.266 1.00 29.00 582 ASN A CA 1
ATOM 4770 C C . ASN A 1 582 ? -2.025 -17.827 -40.366 1.00 29.00 582 ASN A C 1
ATOM 4772 O O . ASN A 1 582 ? -1.575 -17.607 -39.248 1.00 29.00 582 ASN A O 1
ATOM 4776 N N . PHE A 1 583 ? -3.106 -17.224 -40.867 1.00 26.62 583 PHE A N 1
ATOM 4777 C CA . PHE A 1 583 ? -3.870 -16.086 -40.323 1.00 26.62 583 PHE A CA 1
ATOM 4778 C C . PHE A 1 583 ? -3.425 -14.698 -40.799 1.00 26.62 583 PHE A C 1
ATOM 4780 O O . PHE A 1 583 ? -2.859 -13.893 -40.067 1.00 26.62 583 PHE A O 1
ATOM 4787 N N . ALA A 1 584 ? -3.791 -14.403 -42.048 1.00 23.61 584 ALA A N 1
ATOM 4788 C CA . ALA A 1 584 ? -4.030 -13.049 -42.522 1.00 23.61 584 ALA A CA 1
ATOM 4789 C C . ALA A 1 584 ? -5.449 -12.982 -43.104 1.00 23.61 584 ALA A C 1
ATOM 4791 O O . ALA A 1 584 ? -5.695 -13.528 -44.175 1.00 23.61 584 ALA A O 1
ATOM 4792 N N . SER A 1 585 ? -6.370 -12.318 -42.406 1.00 24.75 585 SER A N 1
ATOM 4793 C CA . SER A 1 585 ? -7.489 -11.594 -43.021 1.00 24.75 585 SER A CA 1
ATOM 4794 C C . SER A 1 585 ? -8.182 -10.713 -41.980 1.00 24.75 585 SER A C 1
ATOM 4796 O O . SER A 1 585 ? -8.416 -11.171 -40.869 1.00 24.75 585 SER A O 1
ATOM 4798 N N . SER A 1 586 ? -8.542 -9.501 -42.414 1.00 24.36 586 SER A N 1
ATOM 4799 C CA . SER A 1 586 ? -9.363 -8.461 -41.772 1.00 24.36 586 SER A CA 1
ATOM 4800 C C . SER A 1 586 ? -8.659 -7.457 -40.842 1.00 24.36 586 SER A C 1
ATOM 4802 O O . SER A 1 586 ? -8.777 -7.512 -39.621 1.00 24.36 586 SER A O 1
ATOM 4804 N N . TYR A 1 587 ? -8.014 -6.460 -41.452 1.00 24.78 587 TYR A N 1
ATOM 4805 C CA . TYR A 1 587 ? -8.021 -5.089 -40.934 1.00 24.78 587 TYR A CA 1
ATOM 4806 C C . TYR A 1 587 ? -8.717 -4.210 -41.976 1.00 24.78 587 TYR A C 1
ATOM 4808 O O . TYR A 1 587 ? -8.132 -3.900 -43.011 1.00 24.78 587 TYR A O 1
ATOM 4816 N N . GLU A 1 588 ? -9.968 -3.838 -41.710 1.00 26.22 588 GLU A N 1
ATOM 4817 C CA . GLU A 1 588 ? -10.600 -2.688 -42.353 1.00 26.22 588 GLU A CA 1
ATOM 4818 C C . GLU A 1 588 ? -10.261 -1.431 -41.546 1.00 26.22 588 GLU A C 1
ATOM 4820 O O . GLU A 1 588 ? -10.356 -1.380 -40.319 1.00 26.22 588 GLU A O 1
ATOM 4825 N N . THR A 1 589 ? -9.790 -0.424 -42.268 1.00 27.16 589 THR A N 1
ATOM 4826 C CA . THR A 1 589 ? -9.472 0.921 -41.800 1.00 27.16 589 THR A CA 1
ATOM 4827 C C . THR A 1 589 ? -10.748 1.685 -41.453 1.00 27.16 589 THR A C 1
ATOM 4829 O O . THR A 1 589 ? -11.536 1.981 -42.347 1.00 27.16 589 THR A O 1
ATOM 4832 N N . TYR A 1 590 ? -10.915 2.079 -40.187 1.00 24.47 590 TYR A N 1
ATOM 4833 C CA . TYR A 1 590 ? -11.923 3.066 -39.794 1.00 24.47 590 TYR A CA 1
ATOM 4834 C C . TYR A 1 590 ? -11.347 4.485 -39.865 1.00 24.47 590 TYR A C 1
ATOM 4836 O O . TYR A 1 590 ? -10.360 4.815 -39.204 1.00 24.47 590 TYR A O 1
ATOM 4844 N N . SER A 1 591 ? -11.984 5.304 -40.701 1.00 26.89 591 SER A N 1
ATOM 4845 C CA . SER A 1 591 ? -11.813 6.752 -40.812 1.00 26.89 591 SER A CA 1
ATOM 4846 C C . SER A 1 591 ? -12.481 7.445 -39.614 1.00 26.89 591 SER A C 1
ATOM 4848 O O . SER A 1 591 ? -13.597 7.099 -39.230 1.00 26.89 591 SER A O 1
ATOM 4850 N N . LEU A 1 592 ? -11.774 8.400 -38.998 1.00 28.06 592 LEU A N 1
ATOM 4851 C CA . LEU A 1 592 ? -12.353 9.351 -38.050 1.00 28.06 592 LEU A CA 1
ATOM 4852 C C . LEU A 1 592 ? -13.171 10.376 -38.843 1.00 28.06 592 LEU A C 1
ATOM 4854 O O . LEU A 1 592 ? -12.558 11.285 -39.383 1.00 28.06 592 LEU A O 1
ATOM 4858 N N . ASP A 1 593 ? -14.499 10.249 -38.882 1.00 28.28 593 ASP A N 1
ATOM 4859 C CA . ASP A 1 593 ? -15.394 11.405 -39.100 1.00 28.28 593 ASP A CA 1
ATOM 4860 C C . ASP A 1 593 ? -16.849 11.229 -38.606 1.00 28.28 593 ASP A C 1
ATOM 4862 O O . ASP A 1 593 ? -17.579 12.214 -38.533 1.00 28.28 593 ASP A O 1
ATOM 4866 N N . ASP A 1 594 ? -17.271 10.057 -38.116 1.00 29.83 594 ASP A N 1
ATOM 4867 C CA . ASP A 1 594 ? -18.640 9.878 -37.600 1.00 29.83 594 ASP A CA 1
ATOM 4868 C C . ASP A 1 594 ? -18.696 9.797 -36.068 1.00 29.83 594 ASP A C 1
ATOM 4870 O O . ASP A 1 594 ? -18.664 8.723 -35.476 1.00 29.83 594 ASP A O 1
ATOM 4874 N N . TYR A 1 595 ? -18.811 10.951 -35.403 1.00 27.16 595 TYR A N 1
ATOM 4875 C CA . TYR A 1 595 ? -19.361 11.035 -34.041 1.00 27.16 595 TYR A CA 1
ATOM 4876 C C . TYR A 1 595 ? -20.189 12.318 -33.885 1.00 27.16 595 TYR A C 1
ATOM 4878 O O . TYR A 1 595 ? -19.766 13.317 -33.297 1.00 27.16 595 TYR A O 1
ATOM 4886 N N . LYS A 1 596 ? -21.416 12.282 -34.410 1.00 31.14 596 LYS A N 1
ATOM 4887 C CA . LYS A 1 596 ? -22.511 13.145 -33.958 1.00 31.14 596 LYS A CA 1
ATOM 4888 C C . LYS A 1 596 ? -23.705 12.282 -33.558 1.00 31.14 596 LYS A C 1
ATOM 4890 O O . LYS A 1 596 ? -24.162 11.459 -34.335 1.00 31.14 596 LYS A O 1
ATOM 4895 N N . SER A 1 597 ? -24.176 12.559 -32.340 1.00 35.56 597 SER A N 1
ATOM 4896 C CA . SER A 1 597 ? -25.492 12.249 -31.769 1.00 35.56 597 SER A CA 1
ATOM 4897 C C . SER A 1 597 ? -25.962 10.793 -31.800 1.00 35.56 597 SER A C 1
ATOM 4899 O O . SER A 1 597 ? -26.629 10.391 -32.743 1.00 35.56 597 SER A O 1
ATOM 4901 N N . GLU A 1 598 ? -25.794 10.088 -30.678 1.00 30.83 598 GLU A N 1
ATOM 4902 C CA . GLU A 1 598 ? -26.808 9.128 -30.233 1.00 30.83 598 GLU A CA 1
ATOM 4903 C C . GLU A 1 598 ? -27.112 9.309 -28.743 1.00 30.83 598 GLU A C 1
ATOM 4905 O O . GLU A 1 598 ? -26.234 9.498 -27.895 1.00 30.83 598 GLU A O 1
ATOM 4910 N N . GLU A 1 599 ? -28.412 9.340 -28.475 1.00 32.00 599 GLU A N 1
ATOM 4911 C CA . GLU A 1 599 ? -29.059 9.563 -27.194 1.00 32.00 599 GLU A CA 1
ATOM 4912 C C . GLU A 1 599 ? -28.737 8.444 -26.198 1.00 32.00 599 GLU A C 1
ATOM 4914 O O . GLU A 1 599 ? -28.764 7.253 -26.509 1.00 32.00 599 GLU A O 1
ATOM 4919 N N . ARG A 1 600 ? -28.467 8.841 -24.951 1.00 30.69 600 ARG A N 1
ATOM 4920 C CA . ARG A 1 600 ? -28.316 7.919 -23.825 1.00 30.69 600 ARG A CA 1
ATOM 4921 C C . ARG A 1 600 ? -29.658 7.251 -23.536 1.00 30.69 600 ARG A C 1
ATOM 4923 O O . ARG A 1 600 ? -30.551 7.897 -23.000 1.00 30.69 600 ARG A O 1
ATOM 4930 N N . LYS A 1 601 ? -29.762 5.953 -23.825 1.00 32.06 601 LYS A N 1
ATOM 4931 C CA . LYS A 1 601 ? -30.721 5.071 -23.152 1.00 32.06 601 LYS A CA 1
ATOM 4932 C C . LYS A 1 601 ? -30.186 4.693 -21.774 1.00 32.06 601 LYS A C 1
ATOM 4934 O O . LYS A 1 601 ? -28.989 4.458 -21.599 1.00 32.06 601 LYS A O 1
ATOM 4939 N N . ASP A 1 602 ? -31.100 4.690 -20.818 1.00 33.19 602 ASP A N 1
ATOM 4940 C CA . ASP A 1 602 ? -30.886 4.524 -19.387 1.00 33.19 602 ASP A CA 1
ATOM 4941 C C . ASP A 1 602 ? -30.060 3.280 -19.032 1.00 33.19 602 ASP A C 1
ATOM 4943 O O . ASP A 1 602 ? -30.425 2.145 -19.341 1.00 33.19 602 ASP A O 1
ATOM 4947 N N . LEU A 1 603 ? -28.944 3.500 -18.332 1.00 33.66 603 LEU A N 1
ATOM 4948 C CA . LEU A 1 603 ? -28.253 2.452 -17.585 1.00 33.66 603 LEU A CA 1
ATOM 4949 C C . LEU A 1 603 ? -28.984 2.252 -16.248 1.00 33.66 603 LEU A C 1
ATOM 4951 O O . LEU A 1 603 ? -29.257 3.245 -15.566 1.00 33.66 603 LEU A O 1
ATOM 4955 N N . PRO A 1 604 ? -29.270 1.007 -15.828 1.00 27.31 604 PRO A N 1
ATOM 4956 C CA . PRO A 1 604 ? -29.860 0.761 -14.521 1.00 27.31 604 PRO A CA 1
ATOM 4957 C C . PRO A 1 604 ? -28.887 1.186 -13.405 1.00 27.31 604 PRO A C 1
ATOM 4959 O O . PRO A 1 604 ? -27.667 1.049 -13.564 1.00 27.31 604 PRO A O 1
ATOM 4962 N N . PRO A 1 605 ? -29.394 1.702 -12.272 1.00 28.70 605 PRO A N 1
ATOM 4963 C CA . PRO A 1 605 ? -28.554 2.090 -11.148 1.00 28.70 605 PRO A CA 1
ATOM 4964 C C . PRO A 1 605 ? -27.815 0.876 -10.572 1.00 28.70 605 PRO A C 1
ATOM 4966 O O . PRO A 1 605 ? -28.338 -0.238 -10.536 1.00 28.70 605 PRO A O 1
ATOM 4969 N N . ALA A 1 606 ? -26.586 1.108 -10.105 1.00 27.80 606 ALA A N 1
ATOM 4970 C CA . ALA A 1 606 ? -25.812 0.114 -9.372 1.00 27.80 606 ALA A C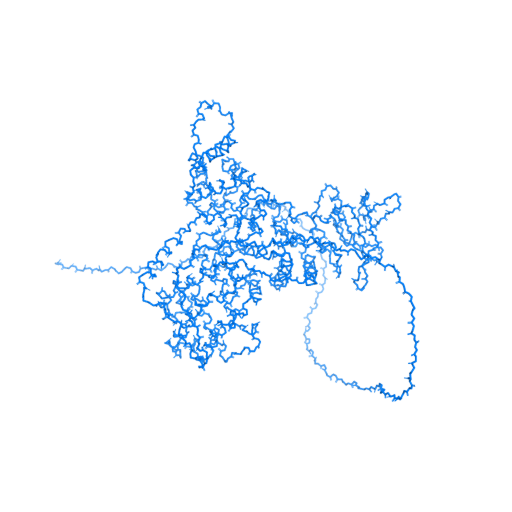A 1
ATOM 4971 C C . ALA A 1 606 ? -26.597 -0.371 -8.133 1.00 27.80 606 ALA A C 1
ATOM 4973 O O . ALA A 1 606 ? -27.235 0.451 -7.466 1.00 27.80 606 ALA A O 1
ATOM 4974 N N . PRO A 1 607 ? -26.563 -1.677 -7.805 1.00 25.56 607 PRO A N 1
ATOM 4975 C CA . PRO A 1 607 ? -27.286 -2.199 -6.655 1.00 25.56 607 PRO A CA 1
ATOM 4976 C C . PRO A 1 607 ? -26.717 -1.612 -5.352 1.00 25.56 607 PRO A C 1
ATOM 4978 O O . PRO A 1 607 ? -25.499 -1.439 -5.238 1.00 25.56 607 PRO A O 1
ATOM 4981 N N . PRO A 1 608 ? -27.566 -1.302 -4.356 1.00 26.62 608 PRO A N 1
ATOM 4982 C CA . PRO A 1 608 ? -27.099 -0.819 -3.067 1.00 26.62 608 PRO A CA 1
ATOM 4983 C C . PRO A 1 608 ? -26.280 -1.901 -2.350 1.00 26.62 608 PRO A C 1
ATOM 4985 O O . PRO A 1 608 ? -26.653 -3.075 -2.323 1.00 26.62 608 PRO A O 1
ATOM 4988 N N . LEU A 1 609 ? -25.166 -1.478 -1.746 1.00 30.53 609 LEU A N 1
ATOM 4989 C CA . LEU A 1 609 ? -24.361 -2.278 -0.823 1.00 30.53 609 LEU A CA 1
ATOM 4990 C C . LEU A 1 609 ? -25.268 -2.801 0.298 1.00 30.53 609 LEU A C 1
ATOM 4992 O O . LEU A 1 609 ? -25.718 -2.032 1.147 1.00 30.53 609 LEU A O 1
ATOM 4996 N N . SER A 1 610 ? -25.559 -4.101 0.290 1.00 27.53 610 SER A N 1
ATOM 4997 C CA . SER A 1 610 ? -26.293 -4.735 1.384 1.00 27.53 610 SER A CA 1
ATOM 4998 C C . SER A 1 610 ? -25.341 -4.941 2.567 1.00 27.53 610 SER A C 1
ATOM 5000 O O . SER A 1 610 ? -24.263 -5.508 2.370 1.00 27.53 610 SER A O 1
ATOM 5002 N N . PRO A 1 611 ? -25.687 -4.502 3.792 1.00 32.88 611 PRO A N 1
ATOM 5003 C CA . PRO A 1 611 ? -24.953 -4.918 4.980 1.00 32.88 611 PRO A CA 1
ATOM 5004 C C . PRO A 1 611 ? -25.037 -6.445 5.109 1.00 32.88 611 PRO A C 1
ATOM 5006 O O . PRO A 1 611 ? -26.043 -7.040 4.722 1.00 32.88 611 PRO A O 1
ATOM 5009 N N . MET A 1 612 ? -23.989 -7.081 5.643 1.00 35.28 612 MET A N 1
ATOM 5010 C CA . MET A 1 612 ? -24.021 -8.489 6.056 1.00 35.28 612 MET A CA 1
ATOM 5011 C C . MET A 1 612 ? -25.146 -8.689 7.088 1.00 35.28 612 MET A C 1
ATOM 5013 O O . MET A 1 612 ? -24.922 -8.594 8.290 1.00 35.28 612 MET A O 1
ATOM 5017 N N . LEU A 1 613 ? -26.367 -8.947 6.628 1.00 33.25 613 LEU A N 1
ATOM 5018 C CA . LEU A 1 613 ? -27.440 -9.481 7.450 1.00 33.25 613 LEU A CA 1
ATOM 5019 C C . LEU A 1 613 ? -27.355 -10.996 7.329 1.00 33.25 613 LEU A C 1
ATOM 5021 O O . LEU A 1 613 ? -27.792 -11.589 6.343 1.00 33.25 613 LEU A O 1
ATOM 5025 N N . PHE A 1 614 ? -26.732 -11.620 8.324 1.00 39.00 614 PHE A N 1
ATOM 5026 C CA . PHE A 1 614 ? -26.949 -13.034 8.573 1.00 39.00 614 PHE A CA 1
ATOM 5027 C C . PHE A 1 614 ? -28.420 -13.185 8.976 1.00 39.00 614 PHE A C 1
ATOM 5029 O O . PHE A 1 614 ? -28.828 -12.680 10.017 1.00 39.00 614 PHE A O 1
ATOM 5036 N N . ARG A 1 615 ? -29.229 -13.814 8.117 1.00 29.25 615 ARG A N 1
ATOM 5037 C CA . ARG A 1 615 ? -30.539 -14.329 8.523 1.00 29.25 615 ARG A CA 1
ATOM 5038 C C . ARG A 1 615 ? -30.292 -15.439 9.540 1.00 29.25 615 ARG A C 1
ATOM 5040 O O . ARG A 1 615 ? -29.553 -16.376 9.238 1.00 29.25 615 ARG A O 1
ATOM 5047 N N . GLU A 1 616 ? -30.889 -15.314 10.718 1.00 29.80 616 GLU A N 1
ATOM 5048 C CA . GLU A 1 616 ? -31.075 -16.449 11.620 1.00 29.80 616 GLU A CA 1
ATOM 5049 C C . GLU A 1 616 ? -31.900 -17.527 10.890 1.00 29.80 616 GLU A C 1
ATOM 5051 O O . GLU A 1 616 ? -32.760 -17.179 10.072 1.00 29.80 616 GLU A O 1
ATOM 5056 N N . PRO A 1 617 ? -31.624 -18.824 11.105 1.00 31.30 617 PRO A N 1
ATOM 5057 C CA . PRO A 1 617 ? -32.480 -19.874 10.581 1.00 31.30 617 PRO A CA 1
ATOM 5058 C C . PRO A 1 617 ? -33.805 -19.839 11.350 1.00 31.30 617 PRO A C 1
ATOM 5060 O O . PRO A 1 617 ? -33.835 -20.099 12.549 1.00 31.30 617 PRO A O 1
ATOM 5063 N N . GLU A 1 618 ? -34.891 -19.487 10.663 1.00 30.91 618 GLU A N 1
ATOM 5064 C CA . GLU A 1 618 ? -36.239 -19.706 11.181 1.00 30.91 618 GLU A CA 1
ATOM 5065 C C . GLU A 1 618 ? -36.508 -21.218 11.200 1.00 30.91 618 GLU A C 1
ATOM 5067 O O . GLU A 1 618 ? -36.389 -21.902 10.181 1.00 30.91 618 GLU A O 1
ATOM 5072 N N . ASP A 1 619 ? -36.827 -21.728 12.390 1.00 39.00 619 ASP A N 1
ATOM 5073 C CA . ASP A 1 619 ? -37.370 -23.062 12.620 1.00 39.00 619 ASP A CA 1
ATOM 5074 C C . ASP A 1 619 ? -38.717 -23.199 11.891 1.00 39.00 619 ASP A C 1
ATOM 5076 O O . ASP A 1 619 ? -39.753 -22.737 12.375 1.00 39.00 619 ASP A O 1
ATOM 5080 N N . GLU A 1 620 ? -38.732 -23.881 10.745 1.00 32.41 620 GLU A N 1
ATOM 5081 C CA . GLU A 1 620 ? -39.970 -24.419 10.179 1.00 32.41 620 GLU A CA 1
ATOM 5082 C C . GLU A 1 620 ? -40.192 -25.844 10.692 1.00 32.41 620 GLU A C 1
ATOM 5084 O O . GLU A 1 620 ? -39.698 -26.840 10.159 1.00 32.41 620 GLU A O 1
ATOM 5089 N N . GLY A 1 621 ? -40.959 -25.920 11.777 1.00 30.80 621 GLY A N 1
ATOM 5090 C CA . GLY A 1 621 ? -41.571 -27.144 12.258 1.00 30.80 621 GLY A CA 1
ATOM 5091 C C . GLY A 1 621 ? -42.843 -27.504 11.483 1.00 30.80 621 GLY A C 1
ATOM 5092 O O . GLY A 1 621 ? -43.751 -26.692 11.342 1.00 30.80 621 GLY A O 1
ATOM 5093 N N . ASN A 1 622 ? -42.917 -28.792 11.141 1.00 31.03 622 ASN A N 1
ATOM 5094 C CA . ASN A 1 622 ? -44.097 -29.631 10.906 1.00 31.03 622 ASN A CA 1
ATOM 5095 C C . ASN A 1 622 ? -44.970 -29.413 9.660 1.00 31.03 622 ASN A C 1
ATOM 5097 O O . ASN A 1 622 ? -45.705 -28.440 9.534 1.00 31.03 622 ASN A O 1
ATOM 5101 N N . GLY A 1 623 ? -45.097 -30.500 8.889 1.00 28.55 623 GLY A N 1
ATOM 5102 C CA . GLY A 1 623 ? -46.360 -30.824 8.233 1.00 28.55 623 GLY A CA 1
ATOM 5103 C C . GLY A 1 623 ? -46.270 -31.870 7.126 1.00 28.55 623 GLY A C 1
ATOM 5104 O O . GLY A 1 623 ? -45.927 -31.528 6.005 1.00 28.55 623 GLY A O 1
ATOM 5105 N N . TYR A 1 624 ? -46.723 -33.083 7.450 1.00 29.44 624 TYR A N 1
ATOM 5106 C CA . TYR A 1 624 ? -47.341 -34.101 6.584 1.00 29.44 624 TYR A CA 1
ATOM 5107 C C . TYR A 1 624 ? -46.651 -35.461 6.414 1.00 29.44 624 TYR A C 1
ATOM 5109 O O . TYR A 1 624 ? -45.442 -35.624 6.292 1.00 29.44 624 TYR A O 1
ATOM 5117 N N . THR A 1 625 ? -47.557 -36.427 6.497 1.00 30.23 625 THR A N 1
ATOM 5118 C CA . THR A 1 625 ? -47.520 -37.850 6.806 1.00 30.23 625 THR A CA 1
ATOM 5119 C C . THR A 1 625 ? -47.471 -38.737 5.562 1.00 30.23 625 THR A C 1
ATOM 5121 O O . THR A 1 625 ? -47.967 -38.349 4.513 1.00 30.23 625 THR A O 1
ATOM 5124 N N . GLU A 1 626 ? -46.918 -39.938 5.776 1.00 32.72 626 GLU A N 1
ATOM 5125 C CA . GLU A 1 626 ? -47.299 -41.266 5.252 1.00 32.72 626 GLU A CA 1
ATOM 5126 C C . GLU A 1 626 ? -47.697 -41.431 3.770 1.00 32.72 626 GLU A C 1
ATOM 5128 O O . GLU A 1 626 ? -48.695 -40.899 3.308 1.00 32.72 626 GLU A O 1
ATOM 5133 N N . GLU A 1 627 ? -46.988 -42.303 3.043 1.00 30.70 627 GLU A N 1
ATOM 5134 C CA . GLU A 1 627 ? -47.402 -43.697 2.768 1.00 30.70 627 GLU A CA 1
ATOM 5135 C C . GLU A 1 627 ? -46.467 -44.349 1.723 1.00 30.70 627 GLU A C 1
ATOM 5137 O O . GLU A 1 627 ? -45.998 -43.700 0.791 1.00 30.70 627 GLU A O 1
ATOM 5142 N N . GLY A 1 628 ? -46.242 -45.665 1.850 1.00 28.78 628 GLY A N 1
ATOM 5143 C CA . GLY A 1 628 ? -45.907 -46.525 0.705 1.00 28.78 628 GLY A CA 1
ATOM 5144 C C . GLY A 1 628 ? -44.538 -47.219 0.706 1.00 28.78 628 GLY A C 1
ATOM 5145 O O . GLY A 1 628 ? -43.626 -46.826 -0.013 1.00 28.78 628 GLY A O 1
ATOM 5146 N N . THR A 1 629 ? -44.429 -48.342 1.418 1.00 34.34 629 THR A N 1
ATOM 5147 C CA . THR A 1 629 ? -43.601 -49.497 0.989 1.00 34.34 629 THR A CA 1
ATOM 5148 C C . THR A 1 629 ? -44.520 -50.455 0.202 1.00 34.34 629 THR A C 1
ATOM 5150 O O . THR A 1 629 ? -45.728 -50.414 0.456 1.00 34.34 629 THR A O 1
ATOM 5153 N N . PRO A 1 630 ? -44.039 -51.292 -0.755 1.00 43.56 630 PRO A N 1
ATOM 5154 C CA . PRO A 1 630 ? -43.372 -52.545 -0.361 1.00 43.56 630 PRO A CA 1
ATOM 5155 C C . PRO A 1 630 ? -42.358 -53.190 -1.350 1.00 43.56 630 PRO A C 1
ATOM 5157 O O . PRO A 1 630 ? -42.316 -52.896 -2.540 1.00 43.56 630 PRO A O 1
ATOM 5160 N N . ASN A 1 631 ? -41.660 -54.195 -0.792 1.00 31.39 631 ASN A N 1
ATOM 5161 C CA . ASN A 1 631 ? -41.073 -55.412 -1.392 1.00 31.39 631 ASN A CA 1
ATOM 5162 C C . ASN A 1 631 ? -39.671 -55.333 -2.033 1.00 31.39 631 ASN A C 1
ATOM 5164 O O . ASN A 1 631 ? -39.471 -54.717 -3.070 1.00 31.39 631 ASN A O 1
ATOM 5168 N N . THR A 1 632 ? -38.621 -55.790 -1.331 1.00 32.03 632 THR A N 1
ATOM 5169 C CA . THR A 1 632 ? -38.111 -57.181 -1.152 1.00 32.03 632 THR A CA 1
ATOM 5170 C C . THR A 1 632 ? -37.430 -57.772 -2.389 1.00 32.03 632 THR A C 1
ATOM 5172 O O . THR A 1 632 ? -38.076 -58.009 -3.400 1.00 32.03 632 THR A O 1
ATOM 5175 N N . LEU A 1 633 ? -36.123 -58.057 -2.263 1.00 28.86 633 LEU A N 1
ATOM 5176 C CA . LEU A 1 633 ? -35.460 -59.334 -2.587 1.00 28.86 633 LEU A CA 1
ATOM 5177 C C . LEU A 1 633 ? -33.945 -59.228 -2.294 1.00 28.86 633 LEU A C 1
ATOM 5179 O O . LEU A 1 633 ? -33.219 -58.478 -2.935 1.00 28.86 633 LEU A O 1
ATOM 5183 N N . ASP A 1 634 ? -33.506 -60.014 -1.316 1.00 35.12 634 ASP A N 1
ATOM 5184 C CA . ASP A 1 634 ? -32.137 -60.509 -1.070 1.00 35.12 634 ASP A CA 1
ATOM 5185 C C . ASP A 1 634 ? -32.203 -62.048 -1.336 1.00 35.12 634 ASP A C 1
ATOM 5187 O O . ASP A 1 634 ? -33.341 -62.537 -1.406 1.00 35.12 634 ASP A O 1
ATOM 5191 N N . PRO A 1 635 ? -31.124 -62.877 -1.431 1.00 48.78 635 PRO A N 1
ATOM 5192 C CA . PRO A 1 635 ? -29.757 -62.653 -0.925 1.00 48.78 635 PRO A CA 1
ATOM 5193 C C . PRO A 1 635 ? -28.552 -63.250 -1.725 1.00 48.78 635 PRO A C 1
ATOM 5195 O O . PRO A 1 635 ? -28.639 -64.306 -2.346 1.00 48.78 635 PRO A O 1
ATOM 5198 N N . GLY A 1 636 ? -27.365 -62.655 -1.510 1.00 29.39 636 GLY A N 1
ATOM 5199 C CA . GLY A 1 636 ? -26.041 -63.315 -1.335 1.00 29.39 636 GLY A CA 1
ATOM 5200 C C . GLY A 1 636 ? -25.324 -63.998 -2.533 1.00 29.39 636 GLY A C 1
ATOM 5201 O O . GLY A 1 636 ? -25.919 -64.142 -3.593 1.00 29.39 636 GLY A O 1
ATOM 5202 N N . PRO A 1 637 ? -24.056 -64.484 -2.386 1.00 44.72 637 PRO A N 1
ATOM 5203 C CA . PRO A 1 637 ? -23.253 -64.564 -1.156 1.00 44.72 637 PRO A CA 1
ATOM 5204 C C . PRO A 1 637 ? -21.730 -64.217 -1.250 1.00 44.72 637 PRO A C 1
ATOM 5206 O O . PRO A 1 637 ? -21.072 -64.296 -2.282 1.00 44.72 637 PRO A O 1
ATOM 5209 N N . SER A 1 638 ? -21.151 -64.028 -0.056 1.00 30.72 638 SER A N 1
ATOM 5210 C CA . SER A 1 638 ? -19.877 -64.607 0.438 1.00 30.72 638 SER A CA 1
ATOM 5211 C C . SER A 1 638 ? -18.474 -63.994 0.178 1.00 30.72 638 SER A C 1
ATOM 5213 O O . SER A 1 638 ? -17.741 -64.415 -0.705 1.00 30.72 638 SER A O 1
ATOM 5215 N N . THR A 1 639 ? -17.998 -63.280 1.217 1.00 33.09 639 THR A N 1
ATOM 5216 C CA . THR A 1 639 ? -16.777 -63.578 2.029 1.00 33.09 639 THR A CA 1
ATOM 5217 C C . THR A 1 639 ? -15.356 -63.231 1.467 1.00 33.09 639 THR A C 1
ATOM 5219 O O . THR A 1 639 ? -15.247 -62.702 0.370 1.00 33.09 639 THR A O 1
ATOM 5222 N N . PRO A 1 640 ? -14.253 -63.326 2.260 1.00 40.47 640 PRO A N 1
ATOM 5223 C CA . PRO A 1 640 ? -13.585 -62.142 2.827 1.00 40.47 640 PRO A CA 1
ATOM 5224 C C . PRO A 1 640 ? -12.048 -62.153 2.609 1.00 40.47 640 PRO A C 1
ATOM 5226 O O . PRO A 1 640 ? -11.462 -63.185 2.299 1.00 40.47 640 PRO A O 1
ATOM 5229 N N . PHE A 1 641 ? -11.330 -61.057 2.883 1.00 30.83 641 PHE A N 1
ATOM 5230 C CA . PHE A 1 641 ? -9.867 -61.143 3.041 1.00 30.83 641 PHE A CA 1
ATOM 5231 C C . PHE A 1 641 ? -9.373 -60.607 4.385 1.00 30.83 641 PHE A C 1
ATOM 5233 O O . PHE A 1 641 ? -9.645 -59.484 4.807 1.00 30.83 641 PHE A O 1
ATOM 5240 N N . LYS A 1 642 ? -8.673 -61.513 5.076 1.00 32.19 642 LYS A N 1
ATOM 5241 C CA . LYS A 1 642 ? -8.088 -61.407 6.410 1.00 32.19 642 LYS A CA 1
ATOM 5242 C C . LYS A 1 642 ? -6.829 -60.534 6.421 1.00 32.19 642 LYS A C 1
ATOM 5244 O O . LYS A 1 642 ? -6.037 -60.514 5.488 1.00 32.19 642 LYS A O 1
ATOM 5249 N N . LYS A 1 643 ? -6.640 -59.905 7.581 1.00 31.62 643 LYS A N 1
ATOM 5250 C CA . LYS A 1 643 ? -5.441 -59.219 8.081 1.00 31.62 643 LYS A CA 1
ATOM 5251 C C . LYS A 1 643 ? -4.216 -60.143 8.269 1.00 31.62 643 LYS A C 1
ATOM 5253 O O . LYS A 1 643 ? -4.387 -61.328 8.551 1.00 31.62 643 LYS A O 1
ATOM 5258 N N . LYS A 1 644 ? -3.063 -59.453 8.436 1.00 31.56 644 LYS A N 1
ATOM 5259 C CA . LYS A 1 644 ? -1.913 -59.694 9.363 1.00 31.56 644 LYS A CA 1
ATOM 5260 C C . LYS A 1 644 ? -0.671 -60.445 8.776 1.00 31.56 644 LYS A C 1
ATOM 5262 O O . LYS A 1 644 ? -0.796 -61.048 7.722 1.00 31.56 644 LYS A O 1
ATOM 5267 N N . PRO A 1 645 ? 0.525 -60.426 9.426 1.00 44.94 645 PRO A N 1
ATOM 5268 C CA . PRO A 1 645 ? 1.521 -59.323 9.479 1.00 44.94 645 PRO A CA 1
ATOM 5269 C C . PRO A 1 645 ? 3.004 -59.806 9.339 1.00 44.94 645 PRO A C 1
ATOM 5271 O O . PRO A 1 645 ? 3.281 -60.969 9.577 1.00 44.94 645 PRO A O 1
ATOM 5274 N N . SER A 1 646 ? 3.991 -58.932 9.074 1.00 27.98 646 SER A N 1
ATOM 5275 C CA . SER A 1 646 ? 5.453 -59.150 9.335 1.00 27.98 646 SER A CA 1
ATOM 5276 C C . SER A 1 646 ? 6.261 -58.058 8.611 1.00 27.98 646 SER A C 1
ATOM 5278 O O . SER A 1 646 ? 5.831 -57.636 7.550 1.00 27.98 646 SER A O 1
ATOM 5280 N N . THR A 1 647 ? 7.425 -57.538 9.005 1.00 29.89 647 THR A N 1
ATOM 5281 C CA . THR A 1 647 ? 8.383 -57.801 10.089 1.00 29.89 647 THR A CA 1
ATOM 5282 C C . THR A 1 647 ? 9.388 -56.645 10.109 1.00 29.89 647 THR A C 1
ATOM 5284 O O . THR A 1 647 ? 9.696 -56.040 9.085 1.00 29.89 647 THR A O 1
ATOM 5287 N N . SER A 1 648 ? 9.934 -56.402 11.292 1.00 28.36 648 SER A N 1
ATOM 5288 C CA . SER A 1 648 ? 11.064 -55.536 11.603 1.00 28.36 648 SER A CA 1
ATOM 5289 C C . SER A 1 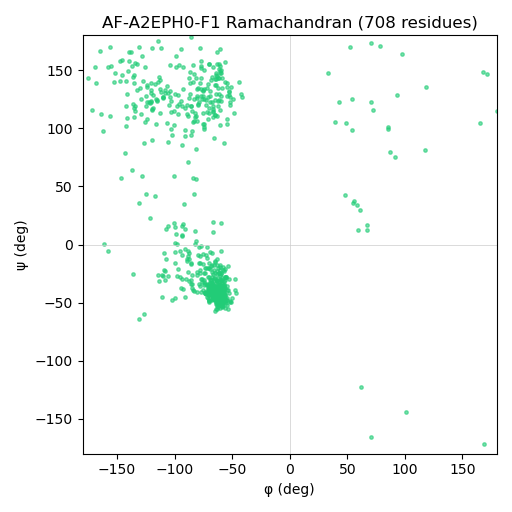648 ? 12.372 -55.945 10.910 1.00 28.36 648 SER A C 1
ATOM 5291 O O . SER A 1 648 ? 12.674 -57.130 10.789 1.00 28.36 648 SER A O 1
ATOM 5293 N N . LYS A 1 649 ? 13.222 -54.963 10.574 1.00 33.03 649 LYS A N 1
ATOM 5294 C CA . LYS A 1 649 ? 14.685 -55.134 10.536 1.00 33.03 649 LYS A CA 1
ATOM 5295 C C . LYS A 1 649 ? 15.416 -53.814 10.808 1.00 33.03 649 LYS A C 1
ATOM 5297 O O . LYS A 1 649 ? 14.910 -52.724 10.579 1.00 33.03 649 LYS A O 1
ATOM 5302 N N . LYS A 1 650 ? 16.578 -53.980 11.436 1.00 29.59 650 LYS A N 1
ATOM 5303 C CA . LYS A 1 650 ? 17.368 -53.047 12.248 1.00 29.59 650 LYS A CA 1
ATOM 5304 C C . LYS A 1 650 ? 18.342 -52.190 11.411 1.00 29.59 650 LYS A C 1
ATOM 5306 O O . LYS A 1 650 ? 18.969 -52.730 10.515 1.00 29.59 650 LYS A O 1
ATOM 5311 N N . ARG A 1 651 ? 18.498 -50.916 11.822 1.00 31.88 651 ARG A N 1
ATOM 5312 C CA . ARG A 1 651 ? 19.723 -50.101 12.100 1.00 31.88 651 ARG A CA 1
ATOM 5313 C C . ARG A 1 651 ? 21.023 -50.325 11.280 1.00 31.88 651 ARG A C 1
ATOM 5315 O O . ARG A 1 651 ? 21.426 -51.461 11.075 1.00 31.88 651 ARG A O 1
ATOM 5322 N N . PRO A 1 652 ? 21.809 -49.248 11.049 1.00 38.56 652 PRO A N 1
ATOM 5323 C CA . PRO A 1 652 ? 22.856 -48.918 12.031 1.00 38.56 652 PRO A CA 1
ATOM 5324 C C . PRO A 1 652 ? 23.016 -47.428 12.388 1.00 38.56 652 PRO A C 1
ATOM 5326 O O . PRO A 1 652 ? 22.712 -46.521 11.625 1.00 38.56 652 PRO A O 1
ATOM 5329 N N . LYS A 1 653 ? 23.519 -47.233 13.614 1.00 30.09 653 LYS A N 1
ATOM 5330 C CA . LYS A 1 653 ? 24.016 -45.987 14.210 1.00 30.09 653 LYS A CA 1
ATOM 5331 C C . LYS A 1 653 ? 25.417 -45.678 13.668 1.00 30.09 653 LYS A C 1
ATOM 5333 O O . LYS A 1 653 ? 26.228 -46.600 13.587 1.00 30.09 653 LYS A O 1
ATOM 5338 N N . LEU A 1 654 ? 25.735 -44.403 13.449 1.00 31.16 654 LEU A N 1
ATOM 5339 C CA . LEU A 1 654 ? 27.114 -43.919 13.330 1.00 31.16 654 LEU A CA 1
ATOM 5340 C C . LEU A 1 654 ? 27.464 -43.004 14.508 1.00 31.16 654 LEU A C 1
ATOM 5342 O O . LEU A 1 654 ? 26.616 -42.296 15.048 1.00 31.16 654 LEU A O 1
ATOM 5346 N N . LYS A 1 655 ? 28.712 -43.158 14.949 1.00 29.75 655 LYS A N 1
ATOM 5347 C CA . LYS A 1 655 ? 29.312 -42.693 16.200 1.00 29.75 655 LYS A CA 1
ATOM 5348 C C . LYS A 1 655 ? 29.769 -41.232 16.111 1.00 29.75 655 LYS A C 1
ATOM 5350 O O . LYS A 1 655 ? 30.275 -40.800 15.082 1.00 29.75 655 LYS A O 1
ATOM 5355 N N . THR A 1 656 ? 29.665 -40.540 17.240 1.00 32.28 656 THR A N 1
ATOM 5356 C CA . THR A 1 656 ? 30.402 -39.326 17.623 1.00 32.28 656 THR A CA 1
ATOM 5357 C C . THR A 1 656 ? 31.918 -39.564 17.683 1.00 32.28 656 THR A C 1
ATOM 5359 O O . THR A 1 656 ? 32.363 -40.710 17.796 1.00 32.28 656 THR A O 1
ATOM 5362 N N . PRO A 1 657 ? 32.702 -38.476 17.781 1.00 39.78 657 PRO A N 1
ATOM 5363 C CA . PRO A 1 657 ? 33.591 -38.398 18.936 1.00 39.78 657 PRO A CA 1
ATOM 5364 C C . PRO A 1 657 ? 33.461 -37.087 19.723 1.00 39.78 657 PRO A C 1
ATOM 5366 O O . PRO A 1 657 ? 33.314 -35.999 19.173 1.00 39.78 657 PRO A O 1
ATOM 5369 N N . LEU A 1 658 ? 33.540 -37.260 21.043 1.00 30.45 658 LEU A N 1
ATOM 5370 C CA . LEU A 1 658 ? 33.770 -36.249 22.069 1.00 30.45 658 LEU A CA 1
ATOM 5371 C C . LEU A 1 658 ? 35.178 -35.645 21.964 1.00 30.45 658 LEU A C 1
ATOM 5373 O O . LEU A 1 658 ? 36.139 -36.348 21.644 1.00 30.45 658 LEU A O 1
ATOM 5377 N N . ARG A 1 659 ? 35.314 -34.398 22.425 1.00 28.73 659 ARG A N 1
ATOM 5378 C CA . ARG A 1 659 ? 36.509 -33.936 23.138 1.00 28.73 659 ARG A CA 1
ATOM 5379 C C . ARG A 1 659 ? 36.058 -33.271 24.442 1.00 28.73 659 ARG A C 1
ATOM 5381 O O . ARG A 1 659 ? 35.191 -32.406 24.422 1.00 28.73 659 ARG A O 1
ATOM 5388 N N . ASN A 1 660 ? 36.610 -33.771 25.543 1.00 30.89 660 ASN A N 1
ATOM 5389 C CA . ASN A 1 660 ? 36.340 -33.404 26.932 1.00 30.89 660 ASN A CA 1
ATOM 5390 C C . ASN A 1 660 ? 37.325 -32.345 27.455 1.00 30.89 660 ASN A C 1
ATOM 5392 O O . ASN A 1 660 ? 38.419 -32.200 26.909 1.00 30.89 660 ASN A O 1
ATOM 5396 N N . ALA A 1 661 ? 36.935 -31.815 28.622 1.00 29.08 661 ALA A N 1
ATOM 5397 C CA . ALA A 1 661 ? 37.710 -31.200 29.708 1.00 29.08 661 ALA A CA 1
ATOM 5398 C C . ALA A 1 661 ? 37.879 -29.663 29.646 1.00 29.08 661 ALA A C 1
ATOM 5400 O O . ALA A 1 661 ? 38.296 -29.129 28.627 1.00 29.08 661 ALA A O 1
ATOM 5401 N N . GLY A 1 662 ? 37.585 -28.900 30.705 1.00 25.86 662 GLY A N 1
ATOM 5402 C CA . GLY A 1 662 ? 37.329 -29.310 32.088 1.00 25.86 662 GLY A CA 1
ATOM 5403 C C . GLY A 1 662 ? 36.664 -28.236 32.950 1.00 25.86 662 GLY A C 1
ATOM 5404 O O . GLY A 1 662 ? 36.557 -27.070 32.573 1.00 25.86 662 GLY A O 1
ATOM 5405 N N . GLU A 1 663 ? 36.185 -28.730 34.087 1.00 32.38 663 GLU A N 1
ATOM 5406 C CA . GLU A 1 663 ? 35.630 -28.038 35.246 1.00 32.38 663 GLU A CA 1
ATOM 5407 C C . GLU A 1 663 ? 36.656 -27.102 35.907 1.00 32.38 663 GLU A C 1
ATOM 5409 O O . GLU A 1 663 ? 37.862 -27.322 35.795 1.00 32.38 663 GLU A O 1
ATOM 5414 N N . ASN A 1 664 ? 36.167 -26.075 36.612 1.00 28.61 664 ASN A N 1
ATOM 5415 C CA . ASN A 1 664 ? 36.472 -25.875 38.034 1.00 28.61 664 ASN A CA 1
ATOM 5416 C C . ASN A 1 664 ? 35.625 -24.736 38.635 1.00 28.61 664 ASN A C 1
ATOM 5418 O O . ASN A 1 664 ? 35.727 -23.578 38.241 1.00 28.61 664 ASN A O 1
ATOM 5422 N N . ASP A 1 665 ? 34.785 -25.150 39.579 1.00 28.38 665 ASP A N 1
ATOM 5423 C CA . ASP A 1 665 ? 34.555 -24.623 40.925 1.00 28.38 665 ASP A CA 1
ATOM 5424 C C . ASP A 1 665 ? 34.209 -23.152 41.213 1.00 28.38 665 ASP A C 1
ATOM 5426 O O . ASP A 1 665 ? 34.941 -22.192 40.979 1.00 28.38 665 ASP A O 1
ATOM 5430 N N . PHE A 1 666 ? 33.076 -23.062 41.914 1.00 28.14 666 PHE A N 1
ATOM 5431 C CA . PHE A 1 666 ? 32.626 -21.997 42.796 1.00 28.14 666 PHE A CA 1
ATOM 5432 C C . PHE A 1 666 ? 33.660 -21.647 43.875 1.00 28.14 666 PHE A C 1
ATOM 5434 O O . PHE A 1 666 ? 34.036 -22.502 44.673 1.00 28.14 666 PHE A O 1
ATOM 5441 N N . ILE A 1 667 ? 33.947 -20.352 44.030 1.00 27.86 667 ILE A N 1
ATOM 5442 C CA . ILE A 1 667 ? 34.250 -19.751 45.335 1.00 27.86 667 ILE A CA 1
ATOM 5443 C C . ILE A 1 667 ? 33.464 -18.442 45.448 1.00 27.86 667 ILE A C 1
ATOM 5445 O O . ILE A 1 667 ? 33.644 -17.510 44.666 1.00 27.86 667 ILE A O 1
ATOM 5449 N N . ALA A 1 668 ? 32.584 -18.385 46.446 1.00 30.45 668 ALA A N 1
ATOM 5450 C CA . ALA A 1 668 ? 31.960 -17.161 46.916 1.00 30.45 668 ALA A CA 1
ATOM 5451 C C . ALA A 1 668 ? 32.974 -16.358 47.744 1.00 30.45 668 ALA A C 1
ATOM 5453 O O . ALA A 1 668 ? 33.533 -16.882 48.705 1.00 30.45 668 ALA A O 1
ATOM 5454 N N . VAL A 1 669 ? 33.168 -15.080 47.411 1.00 27.19 669 VAL A N 1
ATOM 5455 C CA . VAL A 1 669 ? 33.779 -14.100 48.316 1.00 27.19 669 VAL A CA 1
ATOM 5456 C C . VAL A 1 669 ? 32.951 -12.821 48.282 1.00 27.19 669 VAL A C 1
ATOM 5458 O O . VAL A 1 669 ? 32.834 -12.137 47.268 1.00 27.19 669 VAL A O 1
ATOM 5461 N N . THR A 1 670 ? 32.364 -12.533 49.435 1.00 32.09 670 THR A N 1
ATOM 5462 C CA . THR A 1 670 ? 31.789 -11.256 49.848 1.00 32.09 670 THR A CA 1
ATOM 5463 C C . THR A 1 670 ? 32.838 -10.144 49.817 1.00 32.09 670 THR A C 1
ATOM 5465 O O . THR A 1 670 ? 33.923 -10.312 50.369 1.00 32.09 670 THR A O 1
ATOM 5468 N N . GLY A 1 671 ? 32.494 -8.983 49.259 1.00 26.16 671 GLY A N 1
ATOM 5469 C CA . GLY A 1 671 ? 33.334 -7.789 49.336 1.00 26.16 671 GLY A CA 1
ATOM 5470 C C . GLY A 1 671 ? 32.563 -6.512 49.023 1.00 26.16 671 GLY A C 1
ATOM 5471 O O . GLY A 1 671 ? 32.387 -6.153 47.862 1.00 26.16 671 GLY A O 1
ATOM 5472 N N . GLU A 1 672 ? 32.120 -5.816 50.071 1.00 31.83 672 GLU A N 1
ATOM 5473 C CA . GLU A 1 672 ? 31.734 -4.407 50.010 1.00 31.83 672 GLU A CA 1
ATOM 5474 C C . GLU A 1 672 ? 32.925 -3.549 49.564 1.00 31.83 672 GLU A C 1
ATOM 5476 O O . GLU A 1 672 ? 33.960 -3.552 50.226 1.00 31.83 672 GLU A O 1
ATOM 5481 N N . VAL A 1 673 ? 32.754 -2.710 48.537 1.00 30.33 673 VAL A N 1
ATOM 5482 C CA . VAL A 1 673 ? 33.547 -1.478 48.400 1.00 30.33 673 VAL A CA 1
ATOM 5483 C C . VAL A 1 673 ? 32.666 -0.343 47.879 1.00 30.33 673 VAL A C 1
ATOM 5485 O O . VAL A 1 673 ? 32.282 -0.278 46.714 1.00 30.33 673 VAL A O 1
ATOM 5488 N N . LYS A 1 674 ? 32.397 0.605 48.780 1.00 35.41 674 LYS A N 1
ATOM 5489 C CA . LYS A 1 674 ? 31.922 1.967 48.505 1.00 35.41 674 LYS A CA 1
ATOM 5490 C C . LYS A 1 674 ? 32.806 2.652 47.455 1.00 35.41 674 LYS A C 1
ATOM 5492 O O . LYS A 1 674 ? 34.015 2.718 47.661 1.00 35.41 674 LYS A O 1
ATOM 5497 N N . LYS A 1 675 ? 32.216 3.335 46.462 1.00 31.09 675 LYS A N 1
ATOM 5498 C CA . LYS A 1 675 ? 32.766 4.607 45.939 1.00 31.09 675 LYS A CA 1
ATOM 5499 C C . LYS A 1 675 ? 31.769 5.419 45.093 1.00 31.09 675 LYS A C 1
ATOM 5501 O O . LYS A 1 675 ? 31.421 5.064 43.981 1.00 31.09 675 LYS A O 1
ATOM 5506 N N . LYS A 1 676 ? 31.395 6.561 45.684 1.00 29.17 676 LYS A N 1
ATOM 5507 C CA . LYS A 1 676 ? 31.227 7.913 45.115 1.00 29.17 676 LYS A CA 1
ATOM 5508 C C . LYS A 1 676 ? 30.415 8.086 43.817 1.00 29.17 676 LYS A C 1
ATOM 5510 O O . LYS A 1 676 ? 30.932 7.969 42.714 1.00 29.17 676 LYS A O 1
ATOM 5515 N N . LYS A 1 677 ? 29.192 8.600 44.012 1.00 34.03 677 LYS A N 1
ATOM 5516 C CA . LYS A 1 677 ? 28.432 9.426 43.060 1.00 34.03 677 LYS A CA 1
ATOM 5517 C C . LYS A 1 677 ? 29.294 10.578 42.520 1.00 34.03 677 LYS A C 1
ATOM 5519 O O . LYS A 1 677 ? 29.764 11.411 43.295 1.00 34.03 677 LYS A O 1
ATOM 5524 N N . ARG A 1 678 ? 29.399 10.676 41.197 1.00 28.50 678 ARG A N 1
ATOM 5525 C CA . ARG A 1 678 ? 29.572 11.939 40.471 1.00 28.50 678 ARG A CA 1
ATOM 5526 C C . ARG A 1 678 ? 28.450 12.024 39.442 1.00 28.50 678 ARG A C 1
ATOM 5528 O O . ARG A 1 678 ? 28.317 11.140 38.605 1.00 28.50 678 ARG A O 1
ATOM 5535 N N . MET A 1 679 ? 27.626 13.059 39.576 1.00 36.09 679 MET A N 1
ATOM 5536 C CA . MET A 1 679 ? 26.708 13.511 38.537 1.00 36.09 679 MET A CA 1
ATOM 5537 C C . MET A 1 679 ? 27.538 14.114 37.404 1.00 36.09 679 MET A C 1
ATOM 5539 O O . MET A 1 679 ? 28.377 14.977 37.661 1.00 36.09 679 MET A O 1
ATOM 5543 N N . ALA A 1 680 ? 27.301 13.660 36.180 1.00 30.39 680 ALA A N 1
ATOM 5544 C CA . ALA A 1 680 ? 27.688 14.359 34.966 1.00 30.39 680 ALA A CA 1
ATOM 5545 C C . ALA A 1 680 ? 26.564 14.163 33.944 1.00 30.39 680 ALA A C 1
ATOM 5547 O O . ALA A 1 680 ? 26.183 13.039 33.622 1.00 30.39 680 ALA A O 1
ATOM 5548 N N . THR A 1 681 ? 25.999 15.291 33.536 1.00 34.19 681 THR A N 1
ATOM 5549 C CA . THR A 1 681 ? 25.110 15.500 32.398 1.00 34.19 681 THR A CA 1
ATOM 5550 C C . THR A 1 681 ? 25.742 14.946 31.121 1.00 34.19 681 THR A C 1
ATOM 5552 O O . THR A 1 681 ? 26.907 15.219 30.842 1.00 34.19 681 THR A O 1
ATOM 5555 N N . VAL A 1 682 ? 24.971 14.174 30.355 1.00 29.17 682 VAL A N 1
ATOM 5556 C CA . VAL A 1 682 ? 25.337 13.718 29.009 1.00 29.17 682 VAL A CA 1
ATOM 5557 C C . VAL A 1 682 ? 24.497 14.519 28.019 1.00 29.17 682 VAL A C 1
ATOM 5559 O O . VAL A 1 682 ? 23.297 14.293 27.893 1.00 29.17 682 VAL A O 1
ATOM 5562 N N . GLU A 1 683 ? 25.138 15.489 27.370 1.00 33.56 683 GLU A N 1
ATOM 5563 C CA . GLU A 1 683 ? 24.754 15.974 26.044 1.00 33.56 683 GLU A CA 1
ATOM 5564 C C . GLU A 1 683 ? 25.413 15.032 25.026 1.00 33.56 683 GLU A C 1
ATOM 5566 O O . GLU A 1 683 ? 26.639 14.945 24.963 1.00 33.56 683 GLU A O 1
ATOM 5571 N N . GLU A 1 684 ? 24.615 14.289 24.260 1.00 30.81 684 GLU A N 1
ATOM 5572 C CA . GLU A 1 684 ? 25.099 13.528 23.104 1.00 30.81 684 GLU A CA 1
ATOM 5573 C C . GLU A 1 684 ? 25.162 14.463 21.886 1.00 30.81 684 GLU A C 1
ATOM 5575 O O . GLU A 1 684 ? 24.144 14.840 21.307 1.00 30.81 684 GLU A O 1
ATOM 5580 N N . GLN A 1 685 ? 26.383 14.864 21.521 1.00 28.92 685 GLN A N 1
ATOM 5581 C CA . GLN A 1 685 ? 26.720 15.387 20.198 1.00 28.92 685 GLN A CA 1
ATOM 5582 C C . GLN A 1 685 ? 27.095 14.212 19.288 1.00 28.92 685 GLN A C 1
ATOM 5584 O O . GLN A 1 685 ? 28.160 13.614 19.447 1.00 28.92 685 GLN A O 1
ATOM 5589 N N . ASP A 1 686 ? 26.246 13.916 18.305 1.00 32.22 686 ASP A N 1
ATOM 5590 C CA . ASP A 1 686 ? 26.572 13.010 17.203 1.00 32.22 686 ASP A CA 1
ATOM 5591 C C . ASP A 1 686 ? 27.524 13.705 16.213 1.00 32.22 686 ASP A C 1
ATOM 5593 O O . ASP A 1 686 ? 27.115 14.490 15.354 1.00 32.22 686 ASP A O 1
ATOM 5597 N N . ASN A 1 687 ? 28.819 13.400 16.325 1.00 28.53 687 ASN A N 1
ATOM 5598 C CA . ASN A 1 687 ? 29.810 13.664 15.283 1.00 28.53 687 ASN A CA 1
ATOM 5599 C C . ASN A 1 687 ? 29.759 12.535 14.241 1.00 28.53 687 ASN A C 1
ATOM 5601 O O . ASN A 1 687 ? 30.173 11.408 14.506 1.00 28.53 687 ASN A O 1
ATOM 5605 N N . LEU A 1 688 ? 29.272 12.851 13.041 1.00 32.81 688 LEU A N 1
ATOM 5606 C CA . LEU A 1 688 ? 29.374 11.994 11.860 1.00 32.81 688 LEU A CA 1
ATOM 5607 C C . LEU A 1 688 ? 30.707 12.239 11.144 1.00 32.81 688 LEU A C 1
ATOM 5609 O O . LEU A 1 688 ? 30.972 13.338 10.653 1.00 32.81 688 LEU A O 1
ATOM 5613 N N . ASP A 1 689 ? 31.513 11.182 11.049 1.00 28.20 689 ASP A N 1
ATOM 5614 C CA . ASP A 1 689 ? 32.744 11.136 10.267 1.00 28.20 689 ASP A CA 1
ATOM 5615 C C . ASP A 1 689 ? 32.483 11.398 8.775 1.00 28.20 689 ASP A C 1
ATOM 5617 O O . ASP A 1 689 ? 31.718 10.712 8.091 1.00 28.20 689 ASP A O 1
ATOM 5621 N N . TYR A 1 690 ? 33.177 12.411 8.264 1.00 30.11 690 TYR A N 1
ATOM 5622 C CA . TYR A 1 690 ? 33.157 12.851 6.877 1.00 30.11 690 TYR A CA 1
ATOM 5623 C C . TYR A 1 690 ? 34.230 12.085 6.084 1.00 30.11 690 TYR A C 1
ATOM 5625 O O . TYR A 1 690 ? 35.428 12.296 6.274 1.00 30.11 690 TYR A O 1
ATOM 5633 N N . VAL A 1 691 ? 33.827 11.212 5.157 1.00 30.42 691 VAL A N 1
ATOM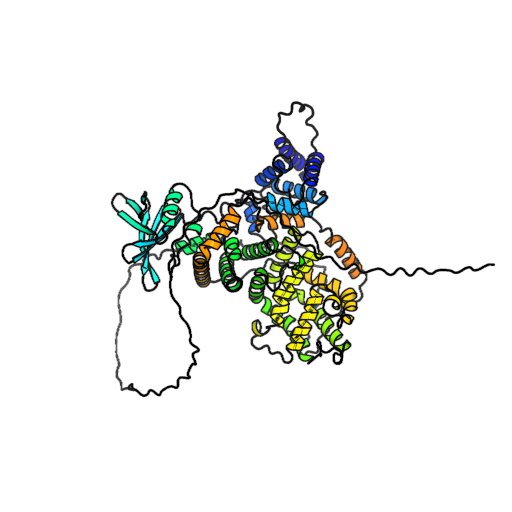 5634 C CA . VAL A 1 691 ? 34.742 10.597 4.177 1.00 30.42 691 VAL A CA 1
ATOM 5635 C C . VAL A 1 691 ? 34.998 11.602 3.041 1.00 30.42 691 VAL A C 1
ATOM 5637 O O . VAL A 1 691 ? 34.047 11.999 2.364 1.00 30.42 691 VAL A O 1
ATOM 5640 N N . PRO A 1 692 ? 36.246 12.036 2.769 1.00 30.89 692 PRO A N 1
ATOM 5641 C CA . PRO A 1 692 ? 36.494 13.043 1.747 1.00 30.89 692 PRO A CA 1
ATOM 5642 C C . PRO A 1 692 ? 36.507 12.436 0.338 1.00 30.89 692 PRO A C 1
ATOM 5644 O O . PRO A 1 692 ? 37.280 11.533 0.009 1.00 30.89 692 PRO A O 1
ATOM 5647 N N . VAL A 1 693 ? 35.679 13.015 -0.530 1.00 30.39 693 VAL A N 1
ATOM 5648 C CA . VAL A 1 693 ? 35.659 12.793 -1.980 1.00 30.39 693 VAL A CA 1
ATOM 5649 C C . VAL A 1 693 ? 36.998 13.226 -2.597 1.00 30.39 693 VAL A C 1
ATOM 5651 O O . VAL A 1 693 ? 37.434 14.373 -2.462 1.00 30.39 693 VAL A O 1
ATOM 5654 N N . ARG A 1 694 ? 37.655 12.303 -3.313 1.00 30.17 694 ARG A N 1
ATOM 5655 C CA . ARG A 1 694 ? 38.870 12.563 -4.104 1.00 30.17 694 ARG A CA 1
ATOM 5656 C C . ARG A 1 694 ? 38.587 13.601 -5.198 1.00 30.17 694 ARG A C 1
ATOM 5658 O O . ARG A 1 694 ? 37.847 13.339 -6.141 1.00 30.17 694 ARG A O 1
ATOM 5665 N N . LYS A 1 695 ? 39.243 14.762 -5.106 1.00 30.73 695 LYS A N 1
ATOM 5666 C CA . LYS A 1 695 ? 39.294 15.784 -6.164 1.00 30.73 695 LYS A CA 1
ATOM 5667 C C . LYS A 1 695 ? 40.075 15.268 -7.381 1.00 30.73 695 LYS A C 1
ATOM 5669 O O . LYS A 1 695 ? 41.286 15.055 -7.300 1.00 30.73 695 LYS A O 1
ATOM 5674 N N . LEU A 1 696 ? 39.400 15.146 -8.524 1.00 30.81 696 LEU A N 1
ATOM 5675 C CA . LEU A 1 696 ? 40.024 15.052 -9.846 1.00 30.81 696 LEU A CA 1
ATOM 5676 C C . LEU A 1 696 ? 40.718 16.386 -10.173 1.00 30.81 696 LEU A C 1
ATOM 5678 O O . LEU A 1 696 ? 40.078 17.429 -10.296 1.00 30.81 696 LEU A O 1
ATOM 5682 N N . LYS A 1 697 ? 42.051 16.360 -10.283 1.00 30.09 697 LYS A N 1
ATOM 5683 C CA . LYS A 1 697 ? 42.870 17.504 -10.710 1.00 30.09 697 LYS A CA 1
ATOM 5684 C C . LYS A 1 697 ? 42.736 17.705 -12.222 1.00 30.09 697 LYS A C 1
ATOM 5686 O O . LYS A 1 697 ? 43.249 16.911 -13.006 1.00 30.09 697 LYS A O 1
ATOM 5691 N N . SER A 1 698 ? 42.131 18.817 -12.628 1.00 30.84 698 SER A N 1
ATOM 5692 C CA . SER A 1 698 ? 42.200 19.343 -13.993 1.00 30.84 698 SER A CA 1
ATOM 5693 C C . SER A 1 698 ? 43.632 19.796 -14.323 1.00 30.84 698 SER A C 1
ATOM 5695 O O . SER A 1 698 ? 44.134 20.764 -13.745 1.00 30.84 698 SER A O 1
ATOM 5697 N N . ARG A 1 699 ? 44.301 19.119 -15.262 1.00 29.80 699 ARG A N 1
ATOM 5698 C CA . ARG A 1 699 ? 45.572 19.567 -15.856 1.00 29.80 699 ARG A CA 1
ATOM 5699 C C . ARG A 1 699 ? 45.303 20.708 -16.847 1.00 29.80 699 ARG A C 1
ATOM 5701 O O . ARG A 1 699 ? 44.885 20.460 -17.972 1.00 29.80 699 ARG A O 1
ATOM 5708 N N . LYS A 1 700 ? 45.600 21.952 -16.457 1.00 30.80 700 LYS A N 1
ATOM 5709 C CA . LYS A 1 700 ? 45.826 23.062 -17.401 1.00 30.80 700 LYS A CA 1
ATOM 5710 C C . LYS A 1 700 ? 47.267 22.972 -17.922 1.00 30.80 700 LYS A C 1
ATOM 5712 O O . LYS A 1 700 ? 48.206 23.205 -17.165 1.00 30.80 700 LYS A O 1
ATOM 5717 N N . LYS A 1 701 ? 47.445 22.634 -19.204 1.00 29.47 701 LYS A N 1
ATOM 5718 C CA . LYS A 1 701 ? 48.705 22.846 -19.938 1.00 29.47 701 LYS A CA 1
ATOM 5719 C C . LYS A 1 701 ? 48.855 24.353 -20.190 1.00 29.47 701 LYS A C 1
ATOM 5721 O O . LYS A 1 701 ? 48.057 24.926 -20.922 1.00 29.47 701 LYS A O 1
ATOM 5726 N N . LYS A 1 702 ? 49.861 24.987 -19.581 1.00 29.58 702 LYS A N 1
ATOM 5727 C CA . LYS A 1 702 ? 50.372 26.299 -20.004 1.00 29.58 702 LYS A CA 1
ATOM 5728 C C . LYS A 1 702 ? 51.416 26.062 -21.098 1.00 29.58 702 LYS A C 1
ATOM 5730 O O . LYS A 1 702 ? 52.403 25.377 -20.850 1.00 29.58 702 LYS A O 1
ATOM 5735 N N . MET A 1 703 ? 51.170 26.605 -22.288 1.00 27.69 703 MET A N 1
ATOM 5736 C CA . MET A 1 703 ? 52.200 26.846 -23.299 1.00 27.69 703 MET A CA 1
ATOM 5737 C C . MET A 1 703 ? 53.030 28.050 -22.850 1.00 27.69 703 MET A C 1
ATOM 5739 O O . MET A 1 703 ? 52.479 29.116 -22.580 1.00 27.69 703 MET A O 1
ATOM 5743 N N . THR A 1 704 ? 54.343 27.872 -22.760 1.00 30.06 704 THR A N 1
ATOM 5744 C CA . THR A 1 704 ? 55.321 28.944 -22.571 1.00 30.06 704 THR A CA 1
ATOM 5745 C C . THR A 1 704 ? 55.946 29.251 -23.926 1.00 30.06 704 THR A C 1
ATOM 5747 O O . THR A 1 704 ? 56.617 28.402 -24.508 1.00 30.06 704 THR A O 1
ATOM 5750 N N . VAL A 1 705 ? 55.711 30.463 -24.426 1.00 29.56 705 VAL A N 1
ATOM 5751 C CA . VAL A 1 705 ? 56.438 31.050 -25.555 1.00 29.56 705 VAL A CA 1
ATOM 5752 C C . VAL A 1 705 ? 57.775 31.560 -25.016 1.00 29.56 705 VAL A C 1
ATOM 5754 O O . VAL A 1 705 ? 57.796 32.347 -24.072 1.00 29.56 705 VAL A O 1
ATOM 5757 N N . LYS A 1 706 ? 58.886 31.074 -25.578 1.00 30.62 706 LYS A N 1
ATOM 5758 C CA . LYS A 1 706 ? 60.218 31.664 -25.401 1.00 30.62 706 LYS A CA 1
ATOM 5759 C C . LYS A 1 706 ? 60.432 32.684 -26.516 1.00 30.62 706 LYS A C 1
ATOM 5761 O O . LYS A 1 706 ? 60.491 32.300 -27.679 1.00 30.62 706 LYS A O 1
ATOM 5766 N N . THR A 1 707 ? 60.600 33.944 -26.145 1.00 31.75 707 THR A N 1
ATOM 5767 C CA . THR A 1 707 ? 61.305 34.954 -26.938 1.00 31.75 707 THR A CA 1
ATOM 5768 C C . THR A 1 707 ? 62.682 35.128 -26.307 1.00 31.75 707 THR A C 1
ATOM 5770 O O . THR A 1 707 ? 62.789 35.368 -25.106 1.00 31.75 707 THR A O 1
ATOM 5773 N N . VAL A 1 708 ? 63.727 34.937 -27.108 1.00 30.25 708 VAL A N 1
ATOM 5774 C CA . VAL A 1 708 ? 65.110 35.304 -26.792 1.00 30.25 708 VAL A CA 1
ATOM 5775 C C . VAL A 1 708 ? 65.484 36.376 -27.802 1.00 30.25 708 VAL A C 1
ATOM 5777 O O . VAL A 1 708 ? 65.380 36.121 -28.998 1.00 30.25 708 VAL A O 1
ATOM 5780 N N . ASP A 1 709 ? 65.895 37.538 -27.307 1.00 32.81 709 ASP A N 1
ATOM 5781 C CA . ASP A 1 709 ? 66.679 38.515 -28.052 1.00 32.81 709 ASP A CA 1
ATOM 5782 C C . ASP A 1 709 ? 67.718 39.127 -27.098 1.00 32.81 709 ASP A C 1
ATOM 5784 O O . ASP A 1 709 ? 67.357 39.592 -26.013 1.00 32.81 709 ASP A O 1
ATOM 5788 N N . LYS A 1 710 ? 68.970 39.118 -27.577 1.00 34.72 710 LYS A N 1
ATOM 5789 C CA . LYS A 1 710 ? 70.257 39.556 -26.993 1.00 34.72 710 LYS A CA 1
ATOM 5790 C C . LYS A 1 710 ? 70.907 38.695 -25.911 1.00 34.72 710 LYS A C 1
ATOM 5792 O O . LYS A 1 710 ? 70.420 38.661 -24.762 1.00 34.72 710 LYS A O 1
#

Radius of gyration: 34.58 Å; Cα contacts (8 Å, |Δi|>4): 747; chains: 1; bounding box: 118×117×93 Å

Sequence (710 aa):
MNEEIFVDFSHIIRTVLQELLPENSEESQDVGGLTQSTAMKVCLKDFEKINCDNMFDIEQSETRQLLEKVQSVLLGESITTLVTNWPPTISSKNSKIKYLLVFLARTLKKVSSPTTFLQWICGMLFPKYWTEKNSKSSSILRCVSLCQDGKNTYWAIQDSKDEFYYYLIHNNSDLELVKHMKIQSITISDTGIIVNHDQKENVKFRPINPKHIKLWNENKEKQINIIDFLTDKSQKYPDILLISLFHLLNALDTYLIRSILMSTKKESFSEISESLFHINLYNGSPQLLIETIVSLELENTKRADNLFSADSPCTQFLTKFVANFIKYFFDNSLSKIIKYIDNSGDLYLNKPDKCKKDVVQIKFTSALKYLISTVQDIPDEVKFIAHIIKMYTATKYNKSYIVTRAIASFFINCILKPTFTTPTLYDPTFSLQNPRTVSQMETLLEVAMELQLMEYHNTFFMFLDEHLKYHYQIHIEIFLYKLSEVKQIPRFAQTSKDKVMDSLNHVMNFISSNHDSISKNYFLLTESKKVTMTPIHYNFCSLLLHCFPWNSDTQRLKLKRDYLHNEHASLPQPISLPLSSNFASSYETYSLDDYKSEERKDLPPAPPLSPMLFREPEDEGNGYTEEGTPNTLDPGPSTPFKKKPSTSKKRPKLKTPLRNAGENDFIAVTGEVKKKKRMATVEEQDNLDYVPVRKLKSRKKKMTVKTVDK

Organism: Trichomonas vaginalis (strain ATCC PRA-98 / G3) (NCBI:txid412133)